Protein AF-A0A0C2NEL3-F1 (afdb_monomer)

Sequence (513 aa):
MISFILFFVCIPLFMGYNASKYDIEACYKIIQSGPVVLVGVRFPTFNSLYPTVIYMIIKRKYSSGSLGNFLVDTFHVELMFHSLKCNKTMEISHFGDGFSSEFTIYLGVDPSSQYFTKYNFRININTENQLHVIDDHFRLAHLFVNFRSGSSEVKTKISQTACFFTYLSRVYLIRYEALKILNTALSTTVDVKFVVISQNNRDYGDELLSLSLKGWRLNCPSTIPPSMMIEDVVYDPSWNEIQIKISIQDLDENIKETSILRIKNGLTTYNPENEVVFPGLTFKKIRPTDYLWYTNEIKAHEINILPLVQLRITKYECEIDGQEMILTEYSFQSNIIERCMMAMKNYGNYSIIQIWENIEHSYASLCMRRHDNKYSQFWHERDVVYDPSWKEIKIEISIQDLGEITTETSGIRSENGIKTIKPESEIVFTNMNFKKFGRIHYIFNTHELKVDAVNILALLEFRMTKYECEINDSEMILREYSFKSNVIERCMMGKTFISYNTLIYRRTVYYMG

Nearest PDB structures (foldseek):
  1e4g-assembly1_T  TM=1.628E-01  e=4.065E+00  Thermotoga maritima

Radius of gyration: 32.76 Å; Cα contacts (8 Å, |Δi|>4): 1034; chains: 1; bounding box: 64×101×87 Å

Secondary structure (DSSP, 8-state):
------------S-S-----TTS--EEEEE-BSSS--EEEEE-TTTTT---SEEEEEEEEEEEETTTTEEEEEEEEEEEEEEES--S--EEEE--SSSSEEEEEEEEESSTTSPEEEEEEEEEETT--S-EEEE--TTSS-EEEEEEESSPPP----B-------EETTEE-B---EESS--SSPPPSEEEEEEEEEE--TTS---EEEEEEEEEE-----TT--GGGB--EEEE-TT--EEEEEEEEEETTT--EEEEEEEEETTEEEE-TT-SEE-TT-EEEE--HHHHTTTSSS--GGG--EEEES--EEEEEEEEETTEEEEEEEEEETTEEEEEEEEEEEEESGGG-EEEEEE--GGGHHHHHHHHHTTS-GGGS--EEEE-TT-SEEEEEEEEE-SSS--EEEEEEEEETTEEEE-TT-SS--TT--EEE---------TT------TTEEEE---EEEEEEE--TT--EEEEEEEETTEEEEEEEE-S------------------

Mean predicted aligned error: 15.19 Å

Organism: Thelohanellus kitauei (NCBI:txid669202)

Solvent-accessible surface area (backbone atoms only — not comparable to full-atom values): 30446 Å² total; per-residue (Å²): 136,83,81,82,76,80,74,77,71,82,68,77,86,80,76,86,73,80,50,51,62,80,68,35,50,36,22,21,32,50,43,46,69,74,81,92,45,33,42,24,29,29,47,86,84,44,86,86,69,71,63,68,18,35,22,35,40,43,34,42,38,32,37,56,60,93,81,68,44,71,47,74,51,76,46,70,41,23,28,34,55,70,39,58,58,50,94,62,44,37,73,52,56,50,77,75,82,36,68,47,39,39,38,39,40,30,40,22,25,44,96,84,48,76,60,55,35,39,36,46,37,36,41,24,58,82,32,64,78,44,56,39,69,43,52,14,68,48,72,55,40,35,40,36,38,32,34,33,50,84,61,80,90,85,86,73,61,54,53,83,89,40,23,48,35,41,59,92,64,40,71,66,44,76,62,68,47,71,72,56,91,68,98,60,89,75,62,44,24,32,35,40,34,40,36,34,25,37,56,56,93,88,52,89,39,60,78,76,44,79,49,74,29,45,8,57,61,73,91,77,64,97,78,66,59,69,94,59,32,44,43,39,38,30,29,56,63,87,67,54,39,36,34,40,38,39,32,44,30,28,72,83,79,68,48,71,44,41,26,44,35,40,33,49,84,74,47,77,45,74,49,90,84,38,34,36,47,54,75,68,62,42,71,42,65,57,49,80,73,65,44,62,63,46,74,67,92,48,65,63,88,79,55,54,60,47,75,62,59,82,67,48,77,47,77,36,66,30,73,57,98,91,32,52,35,39,39,38,39,35,24,46,91,93,45,59,62,43,75,49,33,33,33,57,45,70,36,72,78,92,51,32,32,35,37,41,37,65,50,77,64,88,51,48,71,58,34,50,52,50,35,66,34,67,82,40,72,90,66,62,76,40,42,43,31,33,55,70,84,57,57,64,46,77,50,76,50,72,49,66,52,89,91,49,101,48,70,53,67,30,50,43,37,30,51,81,73,49,81,45,70,57,93,85,38,91,67,74,81,79,74,68,48,73,42,67,61,69,95,66,92,70,87,81,59,97,84,65,80,81,79,92,56,100,58,64,47,76,54,72,85,67,49,76,48,83,44,82,50,94,47,94,98,51,89,44,52,40,44,38,38,27,47,96,90,40,78,68,50,78,50,79,59,77,100,79,87,85,89,75,95,71,86,86,87,82,90,82,85,86,87,84,136

pLDDT: mean 73.33, std 22.82, range [21.28, 97.25]

Structure (mmCIF, N/CA/C/O backbone):
data_AF-A0A0C2NEL3-F1
#
_entry.id   AF-A0A0C2NEL3-F1
#
loop_
_atom_site.group_PDB
_atom_site.id
_atom_site.type_symbol
_atom_site.label_atom_id
_atom_site.label_alt_id
_atom_site.label_comp_id
_atom_site.label_asym_id
_atom_site.label_entity_id
_atom_site.label_seq_id
_atom_site.pdbx_PDB_ins_code
_atom_site.Cartn_x
_atom_site.Cartn_y
_atom_site.Cartn_z
_atom_site.occupancy
_atom_site.B_iso_or_equiv
_atom_site.auth_seq_id
_atom_site.auth_comp_id
_atom_site.auth_asym_id
_atom_site.auth_atom_id
_atom_site.pdbx_PDB_model_num
ATOM 1 N N 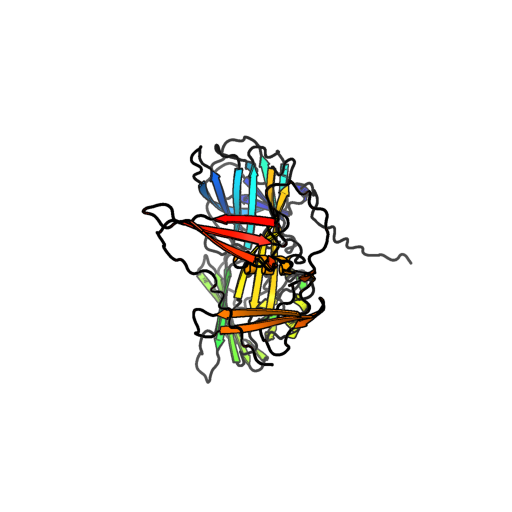. MET A 1 1 ? 30.709 -24.674 24.787 1.00 38.38 1 MET A N 1
ATOM 2 C CA . MET A 1 1 ? 29.376 -24.337 24.243 1.00 38.38 1 MET A CA 1
ATOM 3 C C . MET A 1 1 ? 29.384 -22.859 23.905 1.00 38.38 1 MET A C 1
ATOM 5 O O . MET A 1 1 ? 29.496 -22.057 24.820 1.00 38.38 1 MET A O 1
ATOM 9 N N . ILE A 1 2 ? 29.384 -22.503 22.620 1.00 34.62 2 ILE A N 1
ATOM 10 C CA . ILE A 1 2 ? 29.398 -21.099 22.184 1.00 34.62 2 ILE A CA 1
ATOM 11 C C . ILE A 1 2 ? 27.944 -20.661 22.023 1.00 34.62 2 ILE A C 1
ATOM 13 O O . ILE A 1 2 ? 27.217 -21.237 21.218 1.00 34.62 2 ILE A O 1
ATOM 17 N N . SER A 1 3 ? 27.522 -19.681 22.822 1.00 35.62 3 SER A N 1
ATOM 18 C CA . SER A 1 3 ? 26.187 -19.097 22.711 1.00 35.62 3 SER A CA 1
ATOM 19 C C . SER A 1 3 ? 26.127 -18.233 21.454 1.00 35.62 3 SER A C 1
ATOM 21 O O . SER A 1 3 ? 26.748 -17.170 21.399 1.00 35.62 3 SER A O 1
ATOM 23 N N . PHE A 1 4 ? 25.400 -18.695 20.436 1.00 37.75 4 PHE A N 1
ATOM 24 C CA . PHE A 1 4 ? 25.036 -17.874 19.285 1.00 37.75 4 PHE A CA 1
ATOM 25 C C . PHE A 1 4 ? 23.973 -16.866 19.732 1.00 37.75 4 PHE A C 1
ATOM 27 O O . PHE A 1 4 ? 22.771 -17.106 19.616 1.00 37.75 4 PHE A O 1
ATOM 34 N N . ILE A 1 5 ? 24.420 -15.729 20.270 1.00 38.28 5 ILE A N 1
ATOM 35 C CA . ILE A 1 5 ? 23.542 -14.580 20.468 1.00 38.28 5 ILE A CA 1
ATOM 36 C C . ILE A 1 5 ? 23.233 -14.028 19.077 1.00 38.28 5 ILE A C 1
ATOM 38 O O . ILE A 1 5 ? 24.029 -13.294 18.492 1.00 38.28 5 ILE A O 1
ATOM 42 N N . LEU A 1 6 ? 22.069 -14.410 18.550 1.00 37.88 6 LEU A N 1
ATOM 43 C CA . LEU A 1 6 ? 21.445 -13.779 17.393 1.00 37.88 6 LEU A CA 1
ATOM 44 C C . LEU A 1 6 ? 21.049 -12.346 17.766 1.00 37.88 6 LEU A C 1
ATOM 46 O O . LEU A 1 6 ? 19.883 -12.042 18.010 1.00 37.88 6 LEU A O 1
ATOM 50 N N . PHE A 1 7 ? 22.035 -11.449 17.775 1.00 32.84 7 PHE A N 1
ATOM 51 C CA . PHE A 1 7 ? 21.792 -10.031 17.571 1.00 32.84 7 PHE A CA 1
ATOM 52 C C . PHE A 1 7 ? 21.282 -9.850 16.136 1.00 32.84 7 PHE A C 1
ATOM 54 O O . PHE A 1 7 ? 22.026 -9.474 15.231 1.00 32.84 7 PHE A O 1
ATOM 61 N N . PHE A 1 8 ? 19.983 -10.088 15.939 1.00 32.34 8 PHE A N 1
ATOM 62 C CA . PHE A 1 8 ? 19.226 -9.334 14.949 1.00 32.34 8 PHE A CA 1
ATOM 63 C C . PHE A 1 8 ? 19.266 -7.880 15.404 1.00 32.34 8 PHE A C 1
ATOM 65 O O . PHE A 1 8 ? 18.414 -7.408 16.155 1.00 32.34 8 PHE A O 1
ATOM 72 N N . VAL A 1 9 ? 20.332 -7.188 15.006 1.00 33.25 9 VAL A N 1
ATOM 73 C CA . VAL A 1 9 ? 20.430 -5.751 15.186 1.00 33.25 9 VAL A CA 1
ATOM 74 C C . VAL A 1 9 ? 19.322 -5.164 14.324 1.00 33.25 9 VAL A C 1
ATOM 76 O O . VAL A 1 9 ? 19.427 -5.141 13.098 1.00 33.25 9 VAL A O 1
ATOM 79 N N . CYS A 1 10 ? 18.257 -4.691 14.970 1.00 33.56 10 CYS A N 1
ATOM 80 C CA . CYS A 1 10 ? 17.385 -3.673 14.405 1.00 33.56 10 CYS A CA 1
ATOM 81 C C . CYS A 1 10 ? 18.245 -2.422 14.204 1.00 33.56 10 CYS A C 1
ATOM 83 O O . CYS A 1 10 ? 18.242 -1.525 15.042 1.00 33.56 10 CYS A O 1
ATOM 85 N N . ILE A 1 11 ? 19.058 -2.411 13.142 1.00 39.28 11 ILE A N 1
ATOM 86 C CA . ILE A 1 11 ? 19.852 -1.250 12.756 1.00 39.28 11 ILE A CA 1
ATOM 87 C C . ILE A 1 11 ? 18.821 -0.155 12.481 1.00 39.28 11 ILE A C 1
ATOM 89 O O . ILE A 1 11 ? 18.000 -0.343 11.577 1.00 39.28 11 ILE A O 1
ATOM 93 N N . PRO A 1 12 ? 18.802 0.950 13.249 1.00 38.50 12 PRO A N 1
ATOM 94 C CA . PRO A 1 12 ? 17.906 2.048 12.943 1.00 38.50 12 PRO A CA 1
ATOM 95 C C . PRO A 1 12 ? 18.276 2.544 11.545 1.00 38.50 12 PRO A C 1
ATOM 97 O O . PRO A 1 12 ? 19.382 3.030 11.320 1.00 38.50 12 PRO A O 1
ATOM 100 N N . LEU A 1 13 ? 17.353 2.376 10.596 1.00 44.91 13 LEU A N 1
ATOM 101 C CA . LEU A 1 13 ? 17.560 2.593 9.156 1.00 44.91 13 LEU A CA 1
ATOM 102 C C . LEU A 1 13 ? 17.873 4.055 8.777 1.00 44.91 13 LEU A C 1
ATOM 104 O O . LEU A 1 13 ? 18.087 4.360 7.608 1.00 44.91 13 LEU A O 1
ATOM 108 N N . PHE A 1 14 ? 17.915 4.953 9.763 1.00 48.84 14 PHE A N 1
ATOM 109 C CA . PHE A 1 14 ? 17.833 6.396 9.598 1.00 48.84 14 PHE A CA 1
ATOM 110 C C . PHE A 1 14 ? 18.977 7.134 10.292 1.00 48.84 14 PHE A C 1
ATOM 112 O O . PHE A 1 14 ? 18.804 7.719 11.357 1.00 48.84 14 PHE A O 1
ATOM 119 N N . MET A 1 15 ? 20.136 7.146 9.631 1.00 36.25 15 MET A N 1
ATOM 120 C CA . MET A 1 15 ? 21.003 8.328 9.516 1.00 36.25 15 MET A CA 1
ATOM 121 C C . MET A 1 15 ? 22.071 8.070 8.441 1.00 36.25 15 MET A C 1
ATOM 123 O O . MET A 1 15 ? 23.013 7.317 8.662 1.00 36.25 15 MET A O 1
ATOM 127 N N . GLY A 1 16 ? 21.929 8.701 7.270 1.00 53.34 16 GLY A N 1
ATOM 128 C CA . GLY A 1 16 ? 22.983 8.725 6.245 1.00 53.34 16 GLY A CA 1
ATOM 129 C C . GLY A 1 16 ? 23.283 7.389 5.552 1.00 53.34 16 GLY A C 1
ATOM 130 O O . GLY A 1 16 ? 24.443 7.112 5.253 1.00 53.34 16 GLY A O 1
ATOM 131 N N . TYR A 1 17 ? 22.272 6.554 5.280 1.00 66.00 17 TYR A N 1
ATOM 132 C CA . TYR A 1 17 ? 22.473 5.369 4.441 1.00 66.00 17 TYR A CA 1
ATOM 133 C C . TYR A 1 17 ? 22.801 5.789 3.000 1.00 66.00 17 TYR A C 1
ATOM 135 O O . TYR A 1 17 ? 21.924 6.219 2.250 1.00 66.00 17 TYR A O 1
ATOM 143 N N . ASN A 1 18 ? 24.073 5.664 2.615 1.00 76.38 18 ASN A N 1
ATOM 144 C CA . ASN A 1 18 ? 24.519 5.873 1.239 1.00 76.38 18 ASN A CA 1
ATOM 145 C C . ASN A 1 18 ? 23.944 4.771 0.344 1.00 76.38 18 ASN A C 1
ATOM 147 O O . ASN A 1 18 ? 24.517 3.685 0.240 1.00 76.38 18 ASN A O 1
ATOM 151 N N . ALA A 1 19 ? 22.816 5.077 -0.295 1.00 85.12 19 ALA A N 1
ATOM 152 C CA . ALA A 1 19 ? 22.106 4.189 -1.200 1.00 85.12 19 ALA A CA 1
ATOM 153 C C . ALA A 1 19 ? 23.044 3.616 -2.270 1.00 85.12 19 ALA A C 1
ATOM 155 O O . ALA A 1 19 ? 23.697 4.355 -3.012 1.00 85.12 19 ALA A O 1
ATOM 156 N N . SER A 1 20 ? 23.076 2.294 -2.396 1.00 90.44 20 SER A N 1
ATOM 157 C CA . SER A 1 20 ? 23.843 1.605 -3.419 1.00 90.44 20 SER A CA 1
ATOM 158 C C . SER A 1 20 ? 22.929 1.017 -4.484 1.00 90.44 20 SER A C 1
ATOM 160 O O . SER A 1 20 ? 21.853 0.481 -4.223 1.00 90.44 20 SER A O 1
ATOM 162 N N . LYS A 1 21 ? 23.413 1.004 -5.728 1.00 89.81 21 LYS A N 1
ATOM 163 C CA . LYS A 1 21 ? 22.773 0.273 -6.836 1.00 89.81 21 LYS A CA 1
ATOM 164 C C . LYS A 1 21 ? 22.618 -1.232 -6.555 1.00 89.81 21 LYS A C 1
ATOM 166 O O . LYS A 1 21 ? 21.847 -1.900 -7.235 1.00 89.81 21 LYS A O 1
ATOM 171 N N . TYR A 1 22 ? 23.374 -1.778 -5.597 1.00 91.25 22 TYR A N 1
ATOM 172 C CA . TYR A 1 22 ? 23.277 -3.182 -5.195 1.00 91.25 22 TYR A CA 1
ATOM 173 C C . TYR A 1 22 ? 22.044 -3.473 -4.321 1.00 91.25 22 TYR A C 1
ATOM 175 O O . TYR A 1 22 ? 21.607 -4.627 -4.284 1.00 91.25 22 TYR A O 1
ATOM 183 N N . ASP A 1 23 ? 21.450 -2.444 -3.708 1.00 91.75 23 ASP A N 1
ATOM 184 C CA . ASP A 1 23 ? 20.305 -2.553 -2.791 1.00 91.75 23 ASP A CA 1
ATOM 185 C C . ASP A 1 23 ? 18.952 -2.552 -3.530 1.00 91.75 23 ASP A C 1
ATOM 187 O O . ASP A 1 23 ? 17.927 -2.909 -2.954 1.00 91.75 23 ASP A O 1
ATOM 191 N N . ILE A 1 24 ? 18.947 -2.192 -4.820 1.00 93.50 24 ILE A N 1
ATOM 192 C CA . ILE A 1 24 ? 17.800 -2.351 -5.727 1.00 93.50 24 ILE A CA 1
ATOM 193 C C . ILE A 1 24 ? 17.491 -3.848 -5.861 1.00 93.50 24 ILE A C 1
ATOM 195 O O . ILE A 1 24 ? 18.410 -4.615 -6.126 1.00 93.50 24 ILE A O 1
ATOM 199 N N . GLU A 1 25 ? 16.239 -4.290 -5.725 1.00 94.50 25 GLU A N 1
ATOM 200 C CA . GLU A 1 25 ? 15.855 -5.722 -5.796 1.00 94.50 25 GLU A CA 1
ATOM 201 C C . GLU A 1 25 ? 14.953 -6.082 -6.981 1.00 94.50 25 GLU A C 1
ATOM 203 O O . GLU A 1 25 ? 14.849 -7.249 -7.359 1.00 94.50 25 GLU A O 1
ATOM 208 N N . ALA A 1 26 ? 14.321 -5.082 -7.586 1.00 95.31 26 ALA A N 1
ATOM 209 C CA . ALA A 1 26 ? 13.579 -5.215 -8.822 1.00 95.31 26 ALA A CA 1
ATOM 210 C C . ALA A 1 26 ? 13.775 -3.965 -9.674 1.00 95.31 26 ALA A C 1
ATOM 212 O O . ALA A 1 26 ? 13.849 -2.843 -9.173 1.00 95.31 26 ALA A O 1
ATOM 213 N N . CYS A 1 27 ? 13.853 -4.166 -10.979 1.00 96.81 27 CYS A N 1
ATOM 214 C CA . CYS A 1 27 ? 14.024 -3.115 -11.958 1.00 96.81 27 CYS A CA 1
ATOM 215 C C . CYS A 1 27 ? 12.915 -3.226 -12.987 1.00 96.81 27 CYS A C 1
ATOM 217 O O . CYS A 1 27 ? 12.752 -4.270 -13.623 1.00 96.81 27 CYS A O 1
ATOM 219 N N . TYR A 1 28 ? 12.185 -2.132 -13.158 1.00 96.88 28 TYR A N 1
ATOM 220 C CA . TYR A 1 28 ? 11.077 -2.036 -14.092 1.00 96.88 28 TYR A CA 1
ATOM 221 C C . TYR A 1 28 ? 11.458 -1.157 -15.266 1.00 96.88 28 TYR A C 1
ATOM 223 O O . TYR A 1 28 ? 11.964 -0.055 -15.084 1.00 96.88 28 TYR A O 1
ATOM 231 N N . LYS A 1 29 ? 11.203 -1.623 -16.478 1.00 95.94 29 LYS A N 1
ATOM 232 C CA . LYS A 1 29 ? 11.343 -0.840 -17.696 1.00 95.94 29 LYS A CA 1
ATOM 233 C C . LYS A 1 29 ? 10.087 -0.003 -17.910 1.00 95.94 29 LYS A C 1
ATOM 235 O O . LYS A 1 29 ? 8.987 -0.542 -17.934 1.00 95.94 29 LYS A O 1
ATOM 240 N N . ILE A 1 30 ? 10.260 1.292 -18.157 1.00 92.94 30 ILE A N 1
ATOM 241 C CA . ILE A 1 30 ? 9.151 2.152 -18.584 1.00 92.94 30 ILE A CA 1
ATOM 242 C C . ILE A 1 30 ? 8.718 1.763 -20.012 1.00 92.94 30 ILE A C 1
ATOM 244 O O . ILE A 1 30 ? 9.557 1.740 -20.922 1.00 92.94 30 ILE A O 1
ATOM 248 N N . ILE A 1 31 ? 7.433 1.460 -20.229 1.00 89.88 31 ILE A N 1
ATOM 249 C CA . ILE A 1 31 ? 6.888 1.001 -21.524 1.00 89.88 31 ILE A CA 1
ATOM 250 C C . ILE A 1 31 ? 6.590 2.183 -22.455 1.00 89.88 31 ILE A C 1
ATOM 252 O O . ILE A 1 31 ? 5.463 2.638 -22.649 1.00 89.88 31 ILE A O 1
ATOM 256 N N . GLN A 1 32 ? 7.665 2.726 -23.026 1.00 85.12 32 GLN A N 1
ATOM 257 C CA . GLN A 1 32 ? 7.645 3.958 -23.813 1.00 85.12 32 GLN A CA 1
ATOM 258 C C . GLN A 1 32 ? 8.523 3.880 -25.065 1.00 85.12 32 GLN A C 1
ATOM 260 O O . GLN A 1 32 ? 9.536 3.177 -25.095 1.00 85.12 32 GLN A O 1
ATOM 265 N N . SER A 1 33 ? 8.173 4.656 -26.091 1.00 79.44 33 SER A N 1
ATOM 266 C CA . SER A 1 33 ? 9.047 4.869 -27.249 1.00 79.44 33 SER A CA 1
ATOM 267 C C . SER A 1 33 ? 10.232 5.759 -26.862 1.00 79.44 33 SER A C 1
ATOM 269 O O . SER A 1 33 ? 10.029 6.852 -26.336 1.00 79.44 33 SER A O 1
ATOM 271 N N . GLY A 1 34 ? 11.460 5.320 -27.151 1.00 86.88 34 GLY A N 1
ATOM 272 C CA . GLY A 1 34 ? 12.684 6.077 -26.870 1.00 86.88 34 GLY A CA 1
ATOM 273 C C . GLY A 1 34 ? 13.760 5.229 -26.179 1.00 86.88 34 GLY A C 1
ATOM 274 O O . GLY A 1 34 ? 13.761 4.005 -26.331 1.00 86.88 34 GLY A O 1
ATOM 275 N N . PRO A 1 35 ? 14.701 5.851 -25.442 1.00 87.94 35 PRO A N 1
ATOM 276 C CA . PRO A 1 35 ? 15.706 5.117 -24.681 1.00 87.94 35 PRO A CA 1
ATOM 277 C C . PRO A 1 35 ? 15.065 4.312 -23.542 1.00 87.94 35 PRO A C 1
ATOM 279 O O . PRO A 1 35 ? 14.082 4.733 -22.928 1.00 87.94 35 PRO A O 1
ATOM 282 N N . VAL A 1 36 ? 15.660 3.159 -23.231 1.00 90.56 36 VAL A N 1
ATOM 283 C CA . VAL A 1 36 ? 15.241 2.317 -22.103 1.00 90.56 36 VAL A CA 1
ATOM 284 C C . VAL A 1 36 ? 15.543 3.045 -20.794 1.00 90.56 36 VAL A C 1
ATOM 286 O O . VAL A 1 36 ? 16.705 3.213 -20.425 1.00 90.56 36 VAL A O 1
ATOM 289 N N . VAL A 1 37 ? 14.488 3.448 -20.088 1.00 92.31 37 VAL A N 1
ATOM 290 C CA . VAL A 1 37 ? 14.561 3.949 -18.712 1.00 92.31 37 VAL A CA 1
ATOM 291 C C . VAL A 1 37 ? 14.152 2.814 -17.779 1.00 92.31 37 VAL A C 1
ATOM 293 O O . VAL A 1 37 ? 13.151 2.140 -18.029 1.00 92.31 37 VAL A O 1
ATOM 296 N N . LEU A 1 38 ? 14.944 2.596 -16.730 1.00 95.94 38 LEU A N 1
ATOM 297 C CA . LEU A 1 38 ? 14.669 1.619 -15.679 1.00 95.94 38 LEU A CA 1
ATOM 298 C C . LEU A 1 38 ? 14.298 2.347 -14.386 1.00 95.94 38 LEU A C 1
ATOM 300 O O . LEU A 1 38 ? 14.897 3.371 -14.081 1.00 95.94 38 LEU A O 1
ATOM 304 N N . VAL A 1 39 ? 13.363 1.801 -13.618 1.00 96.62 39 VAL A N 1
ATOM 305 C CA . VAL A 1 39 ? 12.981 2.241 -12.273 1.00 96.62 39 VAL A CA 1
ATOM 306 C C . VAL A 1 39 ? 13.387 1.141 -11.300 1.00 96.62 39 VAL A C 1
ATOM 308 O O . VAL A 1 39 ? 12.861 0.030 -11.361 1.00 96.62 39 VAL A O 1
ATOM 311 N N . GLY A 1 40 ? 14.359 1.432 -10.441 1.00 96.62 40 GLY A N 1
ATOM 312 C CA . GLY A 1 40 ? 14.799 0.553 -9.367 1.00 96.62 40 GLY A CA 1
ATOM 313 C C . GLY A 1 40 ? 13.868 0.659 -8.165 1.00 96.62 40 GLY A C 1
ATOM 314 O O . GLY A 1 40 ? 13.591 1.756 -7.680 1.00 96.62 40 GLY A O 1
ATOM 315 N N . VAL A 1 41 ? 13.403 -0.485 -7.678 1.00 95.19 41 VAL A N 1
ATOM 316 C CA . VAL A 1 41 ? 12.513 -0.611 -6.523 1.00 95.19 41 VAL A CA 1
ATOM 317 C C . VAL A 1 41 ? 13.046 -1.718 -5.608 1.00 95.19 41 VAL A C 1
ATOM 319 O O . VAL A 1 41 ? 13.636 -2.697 -6.074 1.00 95.19 41 VAL A O 1
ATOM 322 N N . ARG A 1 42 ? 12.839 -1.581 -4.298 1.00 93.69 42 ARG A N 1
ATOM 323 C CA . ARG A 1 42 ? 12.972 -2.677 -3.327 1.00 93.69 42 ARG A CA 1
ATOM 324 C C . ARG A 1 42 ? 11.631 -2.928 -2.657 1.00 93.69 42 ARG A C 1
ATOM 326 O O . ARG A 1 42 ? 10.944 -1.974 -2.311 1.00 93.69 42 ARG A O 1
ATOM 333 N N . PHE A 1 43 ? 11.296 -4.194 -2.436 1.00 89.75 43 PHE A N 1
ATOM 334 C CA . PHE A 1 43 ? 10.027 -4.636 -1.859 1.00 89.75 43 PHE A CA 1
ATOM 335 C C . PHE A 1 43 ? 10.295 -5.473 -0.593 1.00 89.75 43 PHE A C 1
ATOM 337 O O . PHE A 1 43 ? 10.259 -6.702 -0.672 1.00 89.75 43 PHE A O 1
ATOM 344 N N . PRO A 1 44 ? 10.572 -4.843 0.571 1.00 83.56 44 PRO A N 1
ATOM 345 C CA . PRO A 1 44 ? 11.116 -5.530 1.751 1.00 83.56 44 PRO A CA 1
ATOM 346 C C . PRO A 1 44 ? 10.273 -6.712 2.242 1.00 83.56 44 PRO A C 1
ATOM 348 O O . PRO A 1 44 ? 10.804 -7.672 2.789 1.00 83.56 44 PRO A O 1
ATOM 351 N N . THR A 1 45 ? 8.957 -6.640 2.044 1.00 74.25 45 THR A N 1
ATOM 352 C CA . THR A 1 45 ? 7.996 -7.649 2.504 1.00 74.25 45 THR A CA 1
ATOM 353 C C . THR A 1 45 ? 7.845 -8.827 1.534 1.00 74.25 45 THR A C 1
ATOM 355 O O . THR A 1 45 ? 7.339 -9.869 1.933 1.00 74.25 45 THR A O 1
ATOM 358 N N . PHE A 1 46 ? 8.259 -8.703 0.266 1.00 69.75 46 PHE A N 1
ATOM 359 C CA . PHE A 1 46 ? 7.808 -9.617 -0.799 1.00 69.75 46 PHE A CA 1
ATOM 360 C C . PHE A 1 46 ? 8.818 -10.679 -1.241 1.00 69.75 46 PHE A C 1
ATOM 362 O O . PHE A 1 46 ? 8.430 -11.575 -1.987 1.00 69.75 46 PHE A O 1
ATOM 369 N N . ASN A 1 47 ? 10.076 -10.625 -0.779 1.00 68.06 47 ASN A N 1
ATOM 370 C CA . ASN A 1 47 ? 11.095 -11.684 -0.909 1.00 68.06 47 ASN A CA 1
ATOM 371 C C . ASN A 1 47 ? 11.026 -12.509 -2.218 1.00 68.06 47 ASN A C 1
ATOM 373 O O . ASN A 1 47 ? 10.953 -13.738 -2.190 1.00 68.06 47 ASN A O 1
ATOM 377 N N . SER A 1 48 ? 11.125 -11.836 -3.369 1.00 73.94 48 SER A N 1
ATOM 378 C CA . SER A 1 48 ? 11.071 -12.393 -4.742 1.00 73.94 48 SER A CA 1
ATOM 379 C C . SER A 1 48 ? 9.705 -12.469 -5.444 1.00 73.94 48 SER A C 1
ATOM 381 O O . SER A 1 48 ? 9.668 -12.828 -6.620 1.00 73.94 48 SER A O 1
ATOM 383 N N . LEU A 1 49 ? 8.596 -12.096 -4.799 1.00 81.69 49 LEU A N 1
ATOM 384 C CA . LEU A 1 49 ? 7.299 -11.921 -5.466 1.00 81.69 49 LEU A CA 1
ATOM 385 C C . LEU A 1 49 ? 7.209 -10.516 -6.070 1.00 81.69 49 LEU A C 1
ATOM 387 O O . LEU A 1 49 ? 6.778 -9.571 -5.410 1.00 81.69 49 LEU A O 1
ATOM 391 N N . TYR A 1 50 ? 7.642 -10.378 -7.324 1.00 88.44 50 TYR A N 1
ATOM 392 C CA . TYR A 1 50 ? 7.644 -9.089 -8.010 1.00 88.44 50 TYR A CA 1
ATOM 393 C C . TYR A 1 50 ? 6.442 -8.909 -8.941 1.00 88.44 50 TYR A C 1
ATOM 395 O O . TYR A 1 50 ? 6.102 -9.838 -9.680 1.00 88.44 50 TYR A O 1
ATOM 403 N N . PRO A 1 51 ? 5.841 -7.707 -8.942 1.00 89.19 51 PRO A N 1
ATOM 404 C CA . PRO A 1 51 ? 4.928 -7.254 -9.979 1.00 89.19 51 PRO A CA 1
ATOM 405 C C . PRO A 1 51 ? 5.383 -7.607 -11.397 1.00 89.19 51 PRO A C 1
ATOM 407 O O . PRO A 1 51 ? 6.547 -7.402 -11.714 1.00 89.19 51 PRO A O 1
ATOM 410 N N . THR A 1 52 ? 4.499 -8.093 -12.275 1.00 89.75 52 THR A N 1
ATOM 411 C CA . THR A 1 52 ? 4.838 -8.243 -13.707 1.00 89.75 52 THR A CA 1
ATOM 412 C C . THR A 1 52 ? 4.861 -6.894 -14.421 1.00 89.75 52 THR A C 1
ATOM 414 O O . THR A 1 52 ? 5.696 -6.673 -15.296 1.00 89.75 52 THR A O 1
ATOM 417 N N . VAL A 1 53 ? 3.986 -5.982 -14.002 1.00 90.06 53 VAL A N 1
ATOM 418 C CA . VAL A 1 53 ? 3.930 -4.569 -14.397 1.00 90.06 53 VAL A CA 1
ATOM 419 C C . VAL A 1 53 ? 3.615 -3.725 -13.155 1.00 90.06 53 VAL A C 1
ATOM 421 O O . VAL A 1 53 ? 3.282 -4.278 -12.129 1.00 90.06 53 VAL A O 1
ATOM 424 N N . ILE A 1 54 ? 3.761 -2.407 -13.169 1.00 92.69 54 ILE A N 1
ATOM 425 C CA . ILE A 1 54 ? 3.223 -1.474 -12.172 1.00 92.69 54 ILE A CA 1
ATOM 426 C C . ILE A 1 54 ? 2.753 -0.233 -12.936 1.00 92.69 54 ILE A C 1
ATOM 428 O O . ILE A 1 54 ? 3.368 0.146 -13.932 1.00 92.69 54 ILE A O 1
ATOM 432 N N . TYR A 1 55 ? 1.728 0.469 -12.465 1.00 92.44 55 TYR A N 1
ATOM 433 C CA . TYR A 1 55 ? 1.409 1.796 -12.990 1.00 92.44 55 TYR A CA 1
ATOM 434 C C . TYR A 1 55 ? 1.978 2.851 -12.059 1.00 92.44 55 TYR A C 1
ATOM 436 O O . TYR A 1 55 ? 1.717 2.837 -10.860 1.00 92.44 55 TYR A O 1
ATOM 444 N N . MET A 1 56 ? 2.756 3.781 -12.598 1.00 94.50 56 MET A N 1
ATOM 445 C CA . MET A 1 56 ? 3.337 4.872 -11.831 1.00 94.50 56 MET A CA 1
ATOM 446 C C . MET A 1 56 ? 2.779 6.216 -12.300 1.00 94.50 56 MET A C 1
ATOM 448 O O . MET A 1 56 ? 2.782 6.536 -13.487 1.00 94.50 56 MET A O 1
ATOM 452 N N . ILE A 1 57 ? 2.309 7.024 -11.351 1.00 93.81 57 ILE A N 1
ATOM 453 C CA . ILE A 1 57 ? 1.835 8.387 -11.603 1.00 93.81 57 ILE A CA 1
ATOM 454 C C . ILE A 1 57 ? 2.802 9.353 -10.926 1.00 93.81 57 ILE A C 1
ATOM 456 O O . ILE A 1 57 ? 2.885 9.387 -9.700 1.00 93.81 57 ILE A O 1
ATOM 460 N N . ILE A 1 58 ? 3.513 10.156 -11.715 1.00 93.25 58 ILE A N 1
ATOM 461 C CA . ILE A 1 58 ? 4.401 11.212 -11.219 1.00 93.25 58 ILE A CA 1
ATOM 462 C C . ILE A 1 58 ? 3.659 12.541 -11.330 1.00 93.25 58 ILE A C 1
ATOM 464 O O . ILE A 1 58 ? 3.351 12.984 -12.434 1.00 93.25 58 ILE A O 1
ATOM 468 N N . LYS A 1 59 ? 3.404 13.207 -10.204 1.00 94.31 59 LYS A N 1
ATOM 469 C CA . LYS A 1 59 ? 2.958 14.604 -10.162 1.00 94.31 59 LYS A CA 1
ATOM 470 C C . LYS A 1 59 ? 4.136 15.495 -9.790 1.00 94.31 59 LYS A C 1
ATOM 472 O O . LYS A 1 59 ? 4.806 15.223 -8.797 1.00 94.31 59 LYS A O 1
ATOM 477 N N . ARG A 1 60 ? 4.374 16.557 -10.561 1.00 93.25 60 ARG A N 1
ATOM 478 C CA . ARG A 1 60 ? 5.407 17.569 -10.293 1.00 93.25 60 ARG A CA 1
ATOM 479 C C . ARG A 1 60 ? 4.738 18.921 -10.111 1.00 93.25 60 ARG A C 1
ATOM 481 O O . ARG A 1 60 ? 4.149 19.426 -11.060 1.00 93.25 60 ARG A O 1
ATOM 488 N N . LYS A 1 61 ? 4.860 19.517 -8.928 1.00 93.94 61 LYS A N 1
ATOM 489 C CA . LYS A 1 61 ? 4.412 20.878 -8.623 1.00 93.94 61 LYS A CA 1
ATOM 490 C C . LYS A 1 61 ? 5.621 21.804 -8.504 1.00 93.94 61 LYS A C 1
ATOM 492 O O . LYS A 1 61 ? 6.543 21.515 -7.749 1.00 93.94 61 LYS A O 1
ATOM 497 N N . TYR A 1 62 ? 5.623 22.911 -9.236 1.00 92.06 62 TYR A N 1
ATOM 498 C CA . TYR A 1 62 ? 6.765 23.828 -9.310 1.00 92.06 62 TYR A CA 1
ATOM 499 C C . TYR A 1 62 ? 6.302 25.271 -9.539 1.00 92.06 62 TYR A C 1
ATOM 501 O O . TYR A 1 62 ? 5.212 25.501 -10.063 1.00 92.06 62 TYR A O 1
ATOM 509 N N . SER A 1 63 ? 7.110 26.249 -9.123 1.00 90.06 63 SER A N 1
ATOM 510 C CA . SER A 1 63 ? 6.829 27.671 -9.372 1.00 90.06 63 SER A CA 1
ATOM 511 C C . SER A 1 63 ? 7.252 28.058 -10.788 1.00 90.06 63 SER A C 1
ATOM 513 O O . SER A 1 63 ? 8.375 27.764 -11.195 1.00 90.06 63 SER A O 1
ATOM 515 N N . SER A 1 64 ? 6.379 28.751 -11.519 1.00 86.69 64 SER A N 1
ATOM 516 C CA . SER A 1 64 ? 6.648 29.235 -12.876 1.00 86.69 64 SER A CA 1
ATOM 517 C C . SER A 1 64 ? 6.780 30.758 -12.900 1.00 86.69 64 SER A C 1
ATOM 519 O O . SER A 1 64 ? 5.782 31.481 -12.876 1.00 86.69 64 SER A O 1
ATOM 521 N N . GLY A 1 65 ? 8.019 31.244 -12.993 1.00 81.56 65 GLY A N 1
ATOM 522 C CA . GLY A 1 65 ? 8.342 32.670 -13.075 1.00 81.56 65 GLY A CA 1
ATOM 523 C C . GLY A 1 65 ? 8.151 33.451 -11.766 1.00 81.56 65 GLY A C 1
ATOM 524 O O . GLY A 1 65 ? 7.870 32.896 -10.704 1.00 81.56 65 GLY A O 1
ATOM 525 N N . SER A 1 66 ? 8.306 34.775 -11.853 1.00 76.12 66 SER A N 1
ATOM 526 C CA . SER A 1 66 ? 8.322 35.702 -10.707 1.00 76.12 66 SER A CA 1
ATOM 527 C C . SER A 1 66 ? 6.964 35.942 -10.035 1.00 76.12 66 SER A C 1
ATOM 529 O O . SER A 1 66 ? 6.918 36.515 -8.951 1.00 76.12 66 SER A O 1
ATOM 531 N N . LEU A 1 67 ? 5.860 35.513 -10.654 1.00 78.62 67 LEU A N 1
A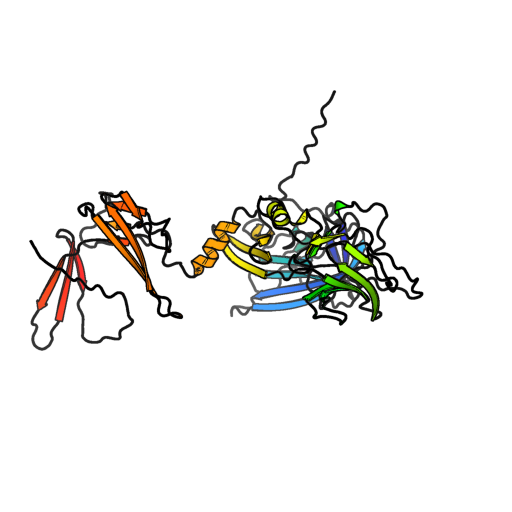TOM 532 C CA . LEU A 1 67 ? 4.492 35.748 -10.169 1.00 78.62 67 LEU A CA 1
ATOM 533 C C . LEU A 1 67 ? 4.013 34.725 -9.120 1.00 78.62 67 LEU A C 1
ATOM 535 O O . LEU A 1 67 ? 2.881 34.824 -8.660 1.00 78.62 67 LEU A O 1
ATOM 539 N N . GLY A 1 68 ? 4.837 33.738 -8.747 1.00 80.62 68 GLY A N 1
ATOM 540 C CA . GLY A 1 68 ? 4.507 32.759 -7.699 1.00 80.62 68 GLY A CA 1
ATOM 541 C C . GLY A 1 68 ? 3.406 31.753 -8.066 1.00 80.62 68 GLY A C 1
ATOM 542 O O . GLY A 1 68 ? 2.915 31.033 -7.198 1.00 80.62 68 GLY A O 1
ATOM 543 N N . ASN A 1 69 ? 3.013 31.681 -9.341 1.00 90.56 69 ASN A N 1
ATOM 544 C CA . ASN A 1 69 ? 2.039 30.704 -9.818 1.00 90.56 69 ASN A CA 1
ATOM 545 C C . ASN A 1 69 ? 2.645 29.293 -9.803 1.00 90.56 69 ASN A C 1
ATOM 547 O O . ASN A 1 69 ? 3.666 29.037 -10.446 1.00 90.56 69 ASN A O 1
ATOM 551 N N . PHE A 1 70 ? 1.977 28.365 -9.117 1.00 91.62 70 PHE A N 1
ATOM 552 C CA . PHE A 1 70 ? 2.339 26.951 -9.129 1.00 91.62 70 PHE A CA 1
ATOM 553 C C . PHE A 1 70 ? 1.709 26.239 -10.328 1.00 91.62 70 PHE A C 1
ATOM 555 O O . PHE A 1 70 ? 0.486 26.213 -10.466 1.00 91.62 70 PHE A O 1
ATOM 562 N N . LEU A 1 71 ? 2.542 25.614 -11.156 1.00 91.62 71 LEU A N 1
ATOM 563 C CA . LEU A 1 71 ? 2.111 24.664 -12.179 1.00 91.62 71 LEU A CA 1
ATOM 564 C C . LEU A 1 71 ? 2.177 23.239 -11.625 1.00 91.62 71 LEU A C 1
ATOM 566 O O . LEU A 1 71 ? 2.966 22.955 -10.721 1.00 91.62 71 LEU A O 1
ATOM 570 N N . VAL A 1 72 ? 1.337 22.350 -12.161 1.00 93.81 72 VAL A N 1
ATOM 571 C CA . VAL A 1 72 ? 1.308 20.925 -11.808 1.00 93.81 72 VAL A CA 1
ATOM 572 C C . VAL A 1 72 ? 1.299 20.086 -13.080 1.00 93.81 72 VAL A C 1
ATOM 574 O O . VAL A 1 72 ? 0.284 20.021 -13.770 1.00 93.81 72 VAL A O 1
ATOM 577 N N . ASP A 1 73 ? 2.401 19.394 -13.349 1.00 90.44 73 ASP A N 1
ATOM 578 C CA . ASP A 1 73 ? 2.444 18.349 -14.371 1.00 90.44 73 ASP A CA 1
ATOM 579 C C . ASP A 1 73 ? 2.015 17.011 -13.773 1.00 90.44 73 ASP A C 1
ATOM 581 O O . ASP A 1 73 ? 2.254 16.732 -12.595 1.00 90.44 73 ASP A O 1
ATOM 585 N N . THR A 1 74 ? 1.409 16.153 -14.591 1.00 91.31 74 THR A N 1
ATOM 586 C CA . THR A 1 74 ? 1.120 14.762 -14.229 1.00 91.31 74 THR A CA 1
ATOM 587 C C . THR A 1 74 ? 1.513 13.838 -15.376 1.00 91.31 74 THR A C 1
ATOM 589 O O . THR A 1 74 ? 1.010 13.965 -16.490 1.00 91.31 74 THR A O 1
ATOM 592 N N . PHE A 1 75 ? 2.397 12.889 -15.086 1.00 89.50 75 PHE A N 1
ATOM 593 C CA . PHE A 1 75 ? 2.856 11.857 -16.006 1.00 89.50 75 PHE A CA 1
ATOM 594 C C . PHE A 1 75 ? 2.272 10.519 -15.563 1.00 89.50 75 PHE A C 1
ATOM 596 O O . PHE A 1 75 ? 2.473 10.105 -14.421 1.00 89.50 75 PHE A O 1
ATOM 603 N N . HIS A 1 76 ? 1.560 9.848 -16.464 1.00 91.62 76 HIS A N 1
ATOM 604 C CA . HIS A 1 76 ? 1.089 8.480 -16.268 1.00 91.62 76 HIS A CA 1
ATOM 605 C C . HIS A 1 76 ? 2.022 7.553 -17.033 1.00 91.62 76 HIS A C 1
ATOM 607 O O . HIS A 1 76 ? 2.219 7.729 -18.237 1.00 91.62 76 HIS A O 1
ATOM 613 N N . VAL A 1 77 ? 2.625 6.607 -16.323 1.00 91.38 77 VAL A N 1
ATOM 614 C CA . VAL A 1 77 ? 3.624 5.699 -16.871 1.00 91.38 77 VAL A CA 1
ATOM 615 C C . VAL A 1 77 ? 3.281 4.267 -16.473 1.00 91.38 77 VAL A C 1
ATOM 617 O O . VAL A 1 77 ? 2.724 4.028 -15.404 1.00 91.38 77 VAL A O 1
ATOM 620 N N . GLU A 1 78 ? 3.622 3.312 -17.325 1.00 92.75 78 GLU A N 1
ATOM 621 C CA . GLU A 1 78 ? 3.505 1.886 -17.040 1.00 92.75 78 GLU A CA 1
ATOM 622 C C . GLU A 1 78 ? 4.907 1.259 -17.051 1.00 92.75 78 GLU A C 1
ATOM 624 O O . GLU A 1 78 ? 5.798 1.684 -17.798 1.00 92.75 78 GLU A O 1
ATOM 629 N N . LEU A 1 79 ? 5.125 0.351 -16.104 1.00 94.25 79 LEU A N 1
ATOM 630 C CA . LEU A 1 79 ? 6.417 -0.134 -15.648 1.00 94.25 79 LEU A CA 1
ATOM 631 C C . LEU A 1 79 ? 6.442 -1.659 -15.713 1.00 94.25 79 LEU A C 1
ATOM 633 O O . LEU A 1 79 ? 5.993 -2.302 -14.777 1.00 94.25 79 LEU A O 1
ATOM 637 N N . MET A 1 80 ? 7.029 -2.255 -16.743 1.00 94.31 80 MET A N 1
ATOM 638 C CA . MET A 1 80 ? 7.125 -3.713 -16.861 1.00 94.31 80 MET A CA 1
ATOM 639 C C . MET A 1 80 ? 8.358 -4.261 -16.151 1.00 94.31 80 MET A C 1
ATOM 641 O O . MET A 1 80 ? 9.460 -3.738 -16.324 1.00 94.31 80 MET A O 1
ATOM 645 N N . PHE A 1 81 ? 8.210 -5.340 -15.386 1.00 94.62 81 PHE A N 1
ATOM 646 C CA . PHE A 1 81 ? 9.340 -6.004 -14.746 1.00 94.62 81 PHE A CA 1
ATOM 647 C C . PHE A 1 81 ? 10.361 -6.468 -15.781 1.00 94.62 81 PHE A C 1
ATOM 649 O O . PHE A 1 81 ? 10.033 -7.120 -16.772 1.00 94.62 81 PHE A O 1
ATOM 656 N N . HIS A 1 82 ? 11.618 -6.115 -15.535 1.00 95.75 82 HIS A N 1
ATOM 657 C CA . HIS A 1 82 ? 12.723 -6.358 -16.450 1.00 95.75 82 HIS A CA 1
ATOM 658 C C . HIS A 1 82 ? 13.774 -7.285 -15.834 1.00 95.75 82 HIS A C 1
ATOM 660 O O . HIS A 1 82 ? 14.225 -8.228 -16.481 1.00 95.75 82 HIS A O 1
ATOM 666 N N . SER A 1 83 ? 14.205 -7.018 -14.596 1.00 95.50 83 SER A N 1
ATOM 667 C CA . SER A 1 83 ? 15.266 -7.795 -13.944 1.00 95.50 83 SER A CA 1
ATOM 668 C C . SER A 1 83 ? 15.316 -7.590 -12.428 1.00 95.50 83 SER A C 1
ATOM 670 O O . SER A 1 83 ? 14.897 -6.559 -11.916 1.00 95.50 83 SER A O 1
ATOM 672 N N . LEU A 1 84 ? 15.916 -8.544 -11.708 1.00 94.44 84 LEU A N 1
ATOM 673 C CA . LEU A 1 84 ? 16.154 -8.477 -10.251 1.00 94.44 84 LEU A CA 1
ATOM 674 C C . LEU A 1 84 ? 17.220 -7.448 -9.830 1.00 94.44 84 LEU A C 1
ATOM 676 O O . LEU A 1 84 ? 17.354 -7.105 -8.660 1.00 94.44 84 LEU A O 1
ATOM 680 N N . LYS A 1 85 ? 18.059 -7.005 -10.767 1.00 93.56 85 LYS A N 1
ATOM 681 C CA . LYS A 1 85 ? 19.129 -6.029 -10.535 1.00 93.56 85 LYS A CA 1
ATOM 682 C C . LYS A 1 85 ? 19.299 -5.161 -11.778 1.00 93.56 85 LYS A C 1
ATOM 684 O O . LYS A 1 85 ? 19.064 -5.614 -12.902 1.00 93.56 85 LYS A O 1
ATOM 689 N N . CYS A 1 86 ? 19.744 -3.928 -11.576 1.00 94.06 86 CYS A N 1
ATOM 690 C CA . CYS A 1 86 ? 20.128 -2.992 -12.625 1.00 94.06 86 CYS A CA 1
ATOM 691 C C . CYS A 1 86 ? 21.208 -2.046 -12.094 1.00 94.06 86 CYS A C 1
ATOM 693 O O . CYS A 1 86 ? 21.319 -1.794 -10.899 1.00 94.06 86 CYS A O 1
ATOM 695 N N . ASN A 1 87 ? 22.044 -1.535 -12.996 1.00 92.50 87 ASN A N 1
ATOM 696 C CA . ASN A 1 87 ? 23.143 -0.626 -12.662 1.00 92.50 87 ASN A CA 1
ATOM 697 C C . ASN A 1 87 ? 22.753 0.862 -12.736 1.00 92.50 87 ASN A C 1
ATOM 699 O O . ASN A 1 87 ? 23.594 1.715 -12.456 1.00 92.50 87 ASN A O 1
ATOM 703 N N . LYS A 1 88 ? 21.514 1.155 -13.147 1.00 93.00 88 LYS A N 1
ATOM 704 C CA . LYS A 1 88 ? 20.928 2.484 -13.331 1.00 93.00 88 LYS A CA 1
ATOM 705 C C . LYS A 1 88 ? 19.450 2.434 -12.951 1.00 93.00 88 LYS A C 1
ATOM 707 O O . LYS A 1 88 ? 18.796 1.423 -13.193 1.00 93.00 88 LYS A O 1
ATOM 712 N N . THR A 1 89 ? 18.952 3.540 -12.417 1.00 94.31 89 THR A N 1
ATOM 713 C CA . THR A 1 89 ? 17.537 3.785 -12.112 1.00 94.31 89 THR A CA 1
ATOM 714 C C . THR A 1 89 ? 17.089 5.089 -12.784 1.00 94.31 89 THR A C 1
ATOM 716 O O . THR A 1 89 ? 17.869 5.703 -13.520 1.00 94.31 89 THR A O 1
ATOM 719 N N . MET A 1 90 ? 15.849 5.509 -12.545 1.00 93.81 90 MET A N 1
ATOM 720 C CA . MET A 1 90 ? 15.283 6.734 -13.085 1.00 93.81 90 MET A CA 1
ATOM 721 C C . MET A 1 90 ? 16.041 7.950 -12.562 1.00 93.81 90 MET A C 1
ATOM 723 O O . MET A 1 90 ? 16.445 8.004 -11.397 1.00 93.81 90 MET A O 1
ATOM 727 N N . GLU A 1 91 ? 16.220 8.931 -13.439 1.00 92.75 91 GLU A N 1
ATOM 728 C CA . GLU A 1 91 ? 16.912 10.169 -13.110 1.00 92.75 91 GLU A CA 1
ATOM 729 C C . GLU A 1 91 ? 15.886 11.292 -12.970 1.00 92.75 91 GLU A C 1
ATOM 731 O O . GLU A 1 91 ? 15.046 11.476 -13.852 1.00 92.75 91 GLU A O 1
ATOM 736 N N . ILE A 1 92 ? 15.936 12.025 -11.858 1.00 90.06 92 ILE A N 1
ATOM 737 C CA . ILE A 1 92 ? 15.091 13.200 -11.624 1.00 90.06 92 ILE A CA 1
ATOM 738 C C . ILE A 1 92 ? 16.006 14.399 -11.405 1.00 90.06 92 ILE A C 1
ATOM 740 O O . ILE A 1 92 ? 16.866 14.388 -10.529 1.00 90.06 92 ILE A O 1
ATOM 744 N N . SER A 1 93 ? 15.810 15.453 -12.184 1.00 85.25 93 SER A N 1
ATOM 745 C CA . SER A 1 93 ? 16.492 16.730 -12.002 1.00 85.25 93 SER A CA 1
ATOM 746 C C . SER A 1 93 ? 15.502 17.847 -11.697 1.00 85.25 93 SER A C 1
ATOM 748 O O . SER A 1 93 ? 14.297 17.739 -11.943 1.00 85.25 93 SER A O 1
ATOM 750 N N . HIS A 1 94 ? 16.019 18.928 -11.116 1.00 80.00 94 HIS A N 1
ATOM 751 C CA . HIS A 1 94 ? 15.273 20.172 -11.009 1.00 80.00 94 HIS A CA 1
ATOM 752 C C . HIS A 1 94 ? 15.132 20.801 -12.405 1.00 80.00 94 HIS A C 1
ATOM 754 O O . HIS A 1 94 ? 16.123 20.936 -13.122 1.00 80.00 94 HIS A O 1
ATOM 760 N N . PHE A 1 95 ? 13.919 21.217 -12.773 1.00 75.19 95 PHE A N 1
ATOM 761 C CA . PHE A 1 95 ? 13.621 21.861 -14.055 1.00 75.19 95 PHE A CA 1
ATOM 762 C C . PHE A 1 95 ? 12.748 23.105 -13.845 1.00 75.19 95 PHE A C 1
ATOM 764 O O . PHE A 1 95 ? 11.868 23.104 -12.986 1.00 75.19 95 PHE A O 1
ATOM 771 N N . GLY A 1 96 ? 12.936 24.119 -14.693 1.00 72.88 96 GLY A N 1
ATOM 772 C CA . GLY A 1 96 ? 12.213 25.394 -14.632 1.00 72.88 96 GLY A CA 1
ATOM 773 C C . GLY A 1 96 ? 12.892 26.440 -13.742 1.00 72.88 96 GLY A C 1
ATOM 774 O O . GLY A 1 96 ? 13.853 26.143 -13.035 1.00 72.88 96 GLY A O 1
ATOM 775 N N . ASP A 1 97 ? 12.368 27.666 -13.784 1.00 76.19 97 ASP A N 1
ATOM 776 C CA . ASP A 1 97 ? 12.980 28.861 -13.172 1.00 76.19 97 ASP A CA 1
ATOM 777 C C . ASP A 1 97 ? 12.746 28.983 -11.650 1.00 76.19 97 ASP A C 1
ATOM 779 O O . ASP A 1 97 ? 13.126 29.977 -11.030 1.00 76.19 97 ASP A O 1
ATOM 783 N N . GLY A 1 98 ? 12.068 28.006 -11.039 1.00 81.25 98 GLY A N 1
ATOM 784 C CA . GLY A 1 98 ? 11.810 27.972 -9.601 1.00 81.25 98 GLY A CA 1
ATOM 785 C C . GLY A 1 98 ? 13.051 27.620 -8.770 1.00 81.25 98 GLY A C 1
ATOM 786 O O . GLY A 1 98 ? 14.038 27.093 -9.272 1.00 81.25 98 GLY A O 1
ATOM 787 N N . PHE A 1 99 ? 12.983 27.863 -7.459 1.00 85.94 99 PHE A N 1
ATOM 788 C CA . PHE A 1 99 ? 14.017 27.408 -6.515 1.00 85.94 99 PHE A CA 1
ATOM 789 C C . PHE A 1 99 ? 13.817 25.958 -6.051 1.00 85.94 99 PHE A C 1
ATOM 791 O O . PHE A 1 99 ? 14.755 25.331 -5.556 1.00 85.94 99 PHE A O 1
ATOM 798 N N . SER A 1 100 ? 12.597 25.431 -6.174 1.00 89.50 100 SER A N 1
ATOM 799 C CA . SER A 1 100 ? 12.264 24.065 -5.787 1.00 89.50 100 SER A CA 1
ATOM 800 C C . SER A 1 100 ? 11.127 23.475 -6.618 1.00 89.50 100 SER A C 1
ATOM 802 O O . SER A 1 100 ? 10.270 24.179 -7.161 1.00 89.50 100 SER A O 1
ATOM 804 N N . SER A 1 101 ? 11.126 22.145 -6.679 1.00 91.44 101 SER A N 1
ATOM 805 C CA . SER A 1 101 ? 10.070 21.323 -7.265 1.00 91.44 101 SER A CA 1
ATOM 806 C C . SER A 1 101 ? 9.627 20.269 -6.250 1.00 91.44 101 SER A C 1
ATOM 808 O O . SER A 1 101 ? 10.455 19.559 -5.678 1.00 91.44 101 SER A O 1
ATOM 810 N N . GLU A 1 102 ? 8.321 20.164 -6.031 1.00 94.38 102 GLU A N 1
ATOM 811 C CA . GLU A 1 102 ? 7.671 19.160 -5.189 1.00 94.38 102 GLU A CA 1
ATOM 812 C C . GLU A 1 102 ? 7.186 18.007 -6.074 1.00 94.38 102 GLU A C 1
ATOM 814 O O . GLU A 1 102 ? 6.439 18.209 -7.033 1.00 94.38 102 GLU A O 1
ATOM 819 N N . PHE A 1 103 ? 7.627 16.793 -5.767 1.00 94.06 103 PHE A N 1
ATOM 820 C CA . PHE A 1 103 ? 7.266 15.575 -6.474 1.00 94.06 103 PHE A CA 1
ATOM 821 C C . PHE A 1 103 ? 6.391 14.703 -5.585 1.00 94.06 103 PHE A C 1
ATOM 823 O O . PHE A 1 103 ? 6.741 14.403 -4.442 1.00 94.06 103 PHE A O 1
ATOM 830 N N . THR A 1 104 ? 5.285 14.234 -6.153 1.00 95.06 104 THR A N 1
ATOM 831 C CA . THR A 1 104 ? 4.516 13.123 -5.605 1.00 95.06 104 THR A CA 1
ATOM 832 C C . THR A 1 104 ? 4.521 11.983 -6.606 1.00 95.06 104 THR A C 1
ATOM 834 O O . THR A 1 104 ? 3.968 12.120 -7.696 1.00 95.06 104 THR A O 1
ATOM 837 N N . ILE A 1 105 ? 5.112 10.852 -6.236 1.00 94.69 105 ILE A N 1
ATOM 838 C CA . ILE A 1 105 ? 5.094 9.633 -7.046 1.00 94.69 105 ILE A CA 1
ATOM 839 C C . ILE A 1 105 ? 4.144 8.641 -6.388 1.00 94.69 105 ILE A C 1
ATOM 841 O O . ILE A 1 105 ? 4.217 8.405 -5.185 1.00 94.69 105 ILE A O 1
ATOM 845 N N . TYR A 1 106 ? 3.252 8.065 -7.179 1.00 94.25 106 TYR A N 1
ATOM 846 C CA . TYR A 1 106 ? 2.350 6.998 -6.771 1.00 94.25 106 TYR A CA 1
ATOM 847 C C . TYR A 1 106 ? 2.710 5.733 -7.540 1.00 94.25 106 TYR A C 1
ATOM 849 O O . TYR A 1 106 ? 2.825 5.815 -8.764 1.00 94.25 106 TYR A O 1
ATOM 857 N N . LEU A 1 107 ? 2.831 4.585 -6.870 1.00 93.94 107 LEU A N 1
ATOM 858 C CA . LEU A 1 107 ? 2.735 3.284 -7.541 1.00 93.94 107 LEU A CA 1
ATOM 859 C C . LEU A 1 107 ? 1.347 2.714 -7.289 1.00 93.94 107 LEU A C 1
ATOM 861 O O . LEU A 1 107 ? 0.842 2.731 -6.167 1.00 93.94 107 LEU A O 1
ATOM 865 N N . GLY A 1 108 ? 0.722 2.251 -8.358 1.00 91.56 108 GLY A N 1
ATOM 866 C CA . GLY A 1 108 ? -0.652 1.809 -8.403 1.00 91.56 108 GLY A CA 1
ATOM 867 C C . GLY A 1 108 ? -0.798 0.538 -9.215 1.00 91.56 108 GLY A C 1
ATOM 868 O O . GLY A 1 108 ? 0.098 0.096 -9.939 1.00 91.56 108 GLY A O 1
ATOM 869 N N . VAL A 1 109 ? -1.968 -0.043 -9.028 1.00 88.44 109 VAL A N 1
ATOM 870 C CA . VAL A 1 109 ? -2.376 -1.328 -9.567 1.00 88.44 109 VAL A CA 1
ATOM 871 C C . VAL A 1 109 ? -2.716 -1.180 -11.035 1.00 88.44 109 VAL A C 1
ATOM 873 O O . VAL A 1 109 ? -2.102 -1.832 -11.853 1.00 88.44 109 VAL A O 1
ATOM 876 N N . ASP A 1 110 ? -3.625 -0.258 -11.336 1.00 85.06 110 ASP A N 1
ATOM 877 C CA . ASP A 1 110 ? -4.039 0.191 -12.664 1.00 85.06 110 ASP A CA 1
ATOM 878 C C . ASP A 1 110 ? -4.208 1.733 -12.652 1.00 85.06 110 ASP A C 1
ATOM 880 O O . ASP A 1 110 ? -4.224 2.331 -11.567 1.00 85.06 110 ASP A O 1
ATOM 884 N N . PRO A 1 111 ? -4.378 2.423 -13.798 1.00 82.06 111 PRO A N 1
ATOM 885 C CA . PRO A 1 111 ? -4.444 3.891 -13.856 1.00 82.06 111 PRO A CA 1
ATOM 886 C C . PRO A 1 111 ? -5.586 4.536 -13.052 1.00 82.06 111 PRO A C 1
ATOM 888 O O . PRO A 1 111 ? -5.506 5.722 -12.735 1.00 82.06 111 PRO A O 1
ATOM 891 N N . SER A 1 112 ? -6.649 3.780 -12.763 1.00 81.50 112 SER A N 1
ATOM 892 C CA . SER A 1 112 ? -7.830 4.189 -11.989 1.00 81.50 112 SER A CA 1
ATOM 893 C C . SER A 1 112 ? -7.811 3.705 -10.533 1.00 81.50 112 SER A C 1
ATOM 895 O O . SER A 1 112 ? -8.673 4.091 -9.743 1.00 81.50 112 SER A O 1
ATOM 897 N N . SER A 1 113 ? -6.874 2.823 -10.175 1.00 78.06 113 SER A N 1
ATOM 898 C CA . SER A 1 113 ? -6.765 2.268 -8.824 1.00 78.06 113 SER A CA 1
ATOM 899 C C . SER A 1 113 ? -6.354 3.307 -7.782 1.00 78.06 113 SER A C 1
ATOM 901 O O . SER A 1 113 ? -5.727 4.326 -8.084 1.00 78.06 113 SER A O 1
ATOM 903 N N . GLN A 1 114 ? -6.652 3.006 -6.517 1.00 76.94 114 GLN A N 1
ATOM 904 C CA . GLN A 1 114 ? -5.906 3.616 -5.425 1.00 76.94 114 GLN A CA 1
ATOM 905 C C . GLN A 1 114 ? -4.461 3.106 -5.463 1.00 76.94 114 GLN A C 1
ATOM 907 O O . GLN A 1 114 ? -4.193 1.946 -5.771 1.00 76.94 114 GLN A O 1
ATOM 912 N N . TYR A 1 115 ? -3.532 4.003 -5.165 1.00 86.38 115 TYR A N 1
ATOM 913 C CA . TYR A 1 115 ? -2.111 3.702 -5.106 1.00 86.38 115 TYR A CA 1
ATOM 914 C C . TYR A 1 115 ? -1.766 2.902 -3.846 1.00 86.38 115 TYR A C 1
ATOM 916 O O . TYR A 1 115 ? -2.380 3.079 -2.794 1.00 86.38 115 TYR A O 1
ATOM 924 N N . PHE A 1 116 ? -0.734 2.072 -3.947 1.00 86.88 116 PHE A N 1
ATOM 925 C CA . PHE A 1 116 ? -0.218 1.257 -2.848 1.00 86.88 116 PHE A CA 1
ATOM 926 C C . PHE A 1 116 ? 1.121 1.723 -2.320 1.00 86.88 116 PHE A C 1
ATOM 928 O O . PHE A 1 116 ? 1.495 1.322 -1.231 1.00 86.88 116 PHE A O 1
ATOM 935 N N . THR A 1 117 ? 1.824 2.588 -3.044 1.00 90.69 117 THR A N 1
ATOM 936 C CA . THR A 1 117 ? 2.877 3.411 -2.455 1.00 90.69 117 THR A CA 1
ATOM 937 C C . THR A 1 117 ? 2.642 4.862 -2.828 1.00 90.69 117 THR A C 1
ATOM 939 O O . THR A 1 117 ? 2.077 5.190 -3.879 1.00 90.69 117 THR A O 1
ATOM 942 N N . LYS A 1 118 ? 3.084 5.748 -1.943 1.00 92.12 118 LYS A N 1
ATOM 943 C CA . LYS A 1 118 ? 3.166 7.178 -2.198 1.00 92.12 118 LYS A CA 1
ATOM 944 C C . LYS A 1 118 ? 4.505 7.677 -1.700 1.00 92.12 118 LYS A C 1
ATOM 946 O O . LYS A 1 118 ? 4.820 7.490 -0.532 1.00 92.12 118 LYS A O 1
ATOM 951 N N . TYR A 1 119 ? 5.233 8.366 -2.559 1.00 93.25 119 TYR A N 1
ATOM 952 C CA . TYR A 1 119 ? 6.448 9.092 -2.224 1.00 93.25 119 TYR A CA 1
ATOM 953 C C . TYR A 1 119 ? 6.142 10.575 -2.355 1.00 93.25 119 TYR A C 1
ATOM 955 O O . TYR A 1 119 ? 5.604 10.994 -3.380 1.00 93.25 119 TYR A O 1
ATOM 963 N N . ASN A 1 120 ? 6.492 11.372 -1.352 1.00 93.06 120 ASN A N 1
ATOM 964 C CA . ASN A 1 120 ? 6.492 12.826 -1.456 1.00 93.06 120 ASN A CA 1
ATOM 965 C C . ASN A 1 120 ? 7.886 13.333 -1.117 1.00 93.06 120 ASN A C 1
ATOM 967 O O . ASN A 1 120 ? 8.390 13.067 -0.025 1.00 93.06 120 ASN A O 1
ATOM 971 N N . PHE A 1 121 ? 8.478 14.105 -2.019 1.00 93.62 121 PHE A N 1
ATOM 972 C CA . PHE A 1 121 ? 9.760 14.745 -1.772 1.00 93.62 121 PHE A CA 1
ATOM 973 C C . PHE A 1 121 ? 9.865 16.084 -2.503 1.00 93.62 121 PHE A C 1
ATOM 975 O O . PHE A 1 121 ? 9.195 16.325 -3.506 1.00 93.62 121 PHE A O 1
ATOM 982 N N . ARG A 1 122 ? 10.710 16.973 -1.993 1.00 93.12 122 ARG A N 1
ATOM 983 C CA . ARG A 1 122 ? 11.047 18.260 -2.604 1.00 93.12 122 ARG A CA 1
ATOM 984 C C . ARG A 1 122 ? 12.522 18.255 -2.961 1.00 93.12 122 ARG A C 1
ATOM 986 O O . ARG A 1 122 ? 13.337 17.821 -2.152 1.00 93.12 122 ARG A O 1
ATOM 993 N N . ILE A 1 123 ? 12.850 18.758 -4.146 1.00 91.44 123 ILE A N 1
ATOM 994 C CA . ILE A 1 123 ? 14.231 18.979 -4.588 1.00 91.44 123 ILE A CA 1
ATOM 995 C C . ILE A 1 123 ? 14.455 20.468 -4.841 1.00 91.44 123 ILE A C 1
ATOM 997 O O . ILE A 1 123 ? 13.580 21.152 -5.379 1.00 91.44 123 ILE A O 1
ATOM 1001 N N . ASN A 1 124 ? 15.627 20.963 -4.462 1.00 89.75 124 ASN A N 1
ATOM 1002 C CA . ASN A 1 124 ? 16.083 22.326 -4.727 1.00 89.75 124 ASN A CA 1
ATOM 1003 C C . ASN A 1 124 ? 16.960 22.362 -6.001 1.00 89.75 124 ASN A C 1
ATOM 1005 O O . ASN A 1 124 ? 17.491 21.330 -6.425 1.00 89.75 124 ASN A O 1
ATOM 1009 N N . ILE A 1 125 ? 17.157 23.533 -6.613 1.00 86.25 125 ILE A N 1
ATOM 1010 C CA . ILE A 1 125 ? 18.024 23.698 -7.797 1.00 86.25 125 ILE A CA 1
ATOM 1011 C C . ILE A 1 125 ? 19.466 23.204 -7.564 1.00 86.25 125 ILE A C 1
ATOM 1013 O O . ILE A 1 125 ? 20.109 22.705 -8.486 1.00 86.25 125 ILE A O 1
ATOM 1017 N N . ASN A 1 126 ? 19.941 23.253 -6.316 1.00 86.50 126 ASN A N 1
ATOM 1018 C CA . ASN A 1 126 ? 21.292 22.842 -5.917 1.00 86.50 126 ASN A CA 1
ATOM 1019 C C . ASN A 1 126 ? 21.456 21.327 -5.651 1.00 86.50 126 ASN A C 1
ATOM 1021 O O . ASN A 1 126 ? 22.430 20.930 -5.018 1.00 86.50 126 ASN A O 1
ATOM 1025 N N . THR A 1 127 ? 20.518 20.474 -6.086 1.00 86.19 127 THR A N 1
ATOM 1026 C CA . THR A 1 127 ? 20.550 19.025 -5.792 1.00 86.19 127 THR A CA 1
ATOM 1027 C C . THR A 1 127 ? 21.797 18.328 -6.335 1.00 86.19 127 THR A C 1
ATOM 1029 O O . THR A 1 127 ? 22.030 18.290 -7.542 1.00 86.19 127 THR A O 1
ATOM 1032 N N . GLU A 1 128 ? 22.597 17.775 -5.416 1.00 87.31 128 GLU A N 1
ATOM 1033 C CA . GLU A 1 128 ? 23.815 17.021 -5.719 1.00 87.31 128 GLU A CA 1
ATOM 1034 C C . GLU A 1 128 ? 23.504 15.759 -6.551 1.00 87.31 128 GLU A C 1
ATOM 1036 O O . GLU A 1 128 ? 22.426 15.169 -6.452 1.00 87.31 128 GLU A O 1
ATOM 1041 N N . ASN A 1 129 ? 24.464 15.333 -7.378 1.00 88.62 129 ASN A N 1
ATOM 1042 C CA . ASN A 1 129 ? 24.322 14.163 -8.249 1.00 88.62 129 ASN A CA 1
ATOM 1043 C C . ASN A 1 129 ? 24.511 12.865 -7.446 1.00 88.62 129 ASN A C 1
ATOM 1045 O O . ASN A 1 129 ? 25.634 12.365 -7.348 1.00 88.62 129 ASN A O 1
ATOM 1049 N N . GLN A 1 130 ? 23.436 12.324 -6.875 1.00 90.38 130 GLN A N 1
ATOM 1050 C CA . GLN A 1 130 ? 23.496 11.143 -6.009 1.00 90.38 130 GLN A CA 1
ATOM 1051 C C . GLN A 1 130 ? 22.253 10.250 -6.107 1.00 90.38 130 GLN A C 1
ATOM 1053 O O . GLN A 1 130 ? 21.141 10.698 -6.393 1.00 90.38 130 GLN A O 1
ATOM 1058 N N . LEU A 1 131 ? 22.468 8.959 -5.842 1.00 91.31 131 LEU A N 1
ATOM 1059 C CA . LEU A 1 131 ? 21.417 7.960 -5.698 1.00 91.31 131 LEU A CA 1
ATOM 1060 C C . LEU A 1 131 ? 20.788 8.087 -4.309 1.00 91.31 131 LEU A C 1
ATOM 1062 O O . LEU A 1 131 ? 21.497 8.065 -3.308 1.00 91.31 131 LEU A O 1
ATOM 1066 N N . HIS A 1 132 ? 19.463 8.155 -4.256 1.00 91.12 132 HIS A N 1
ATOM 1067 C CA . HIS A 1 132 ? 18.686 8.109 -3.025 1.00 91.12 132 HIS A CA 1
ATOM 1068 C C . HIS A 1 132 ? 17.760 6.904 -3.007 1.00 91.12 132 HIS A C 1
ATOM 1070 O O . HIS A 1 132 ? 17.227 6.492 -4.040 1.00 91.12 132 HIS A O 1
ATOM 1076 N N . VAL A 1 133 ? 17.537 6.395 -1.798 1.00 91.69 133 VAL A N 1
ATOM 1077 C CA . VAL A 1 133 ? 16.362 5.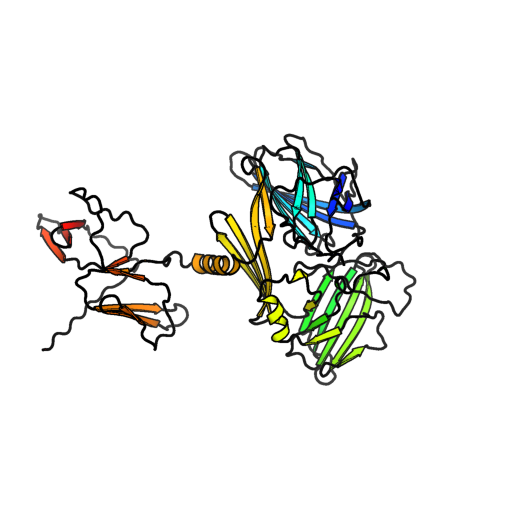596 -1.466 1.00 91.69 133 VAL A CA 1
ATOM 1078 C C . VAL A 1 133 ? 15.296 6.561 -0.959 1.00 91.69 133 VAL A C 1
ATOM 1080 O O . VAL A 1 133 ? 15.591 7.407 -0.117 1.00 91.69 133 VAL A O 1
ATOM 1083 N N . ILE A 1 134 ? 14.083 6.457 -1.488 1.00 90.81 134 ILE A N 1
ATOM 1084 C CA . ILE A 1 134 ? 12.915 7.189 -1.008 1.00 90.81 134 ILE A CA 1
ATOM 1085 C C . ILE A 1 134 ? 11.942 6.150 -0.468 1.00 90.81 134 ILE A C 1
ATOM 1087 O O . ILE A 1 134 ? 11.453 5.302 -1.220 1.00 90.81 134 ILE A O 1
ATOM 1091 N N . ASP A 1 135 ? 11.684 6.203 0.832 1.00 89.25 135 ASP A N 1
ATOM 1092 C CA . ASP A 1 135 ? 10.701 5.340 1.475 1.00 89.25 135 ASP A CA 1
ATOM 1093 C C . ASP A 1 135 ? 9.295 5.849 1.154 1.00 89.25 135 ASP A C 1
ATOM 1095 O O . ASP A 1 135 ? 9.054 7.056 1.053 1.00 89.25 135 ASP A O 1
ATOM 1099 N N . ASP A 1 136 ? 8.352 4.932 0.954 1.00 88.75 136 ASP A N 1
ATOM 1100 C CA . ASP A 1 136 ? 6.965 5.320 0.763 1.00 88.75 136 ASP A CA 1
ATOM 1101 C C . ASP A 1 136 ? 6.246 5.534 2.099 1.00 88.75 136 ASP A C 1
ATOM 1103 O O . ASP A 1 136 ? 6.617 4.999 3.145 1.00 88.75 136 ASP A O 1
ATOM 1107 N N . HIS A 1 137 ? 5.142 6.273 2.032 1.00 83.06 137 HIS A N 1
ATOM 1108 C CA . HIS A 1 137 ? 4.245 6.568 3.149 1.00 83.06 137 HIS A CA 1
ATOM 1109 C C . HIS A 1 137 ? 3.792 5.327 3.945 1.00 83.06 137 HIS A C 1
ATOM 1111 O O . HIS A 1 137 ? 3.387 5.456 5.103 1.00 83.06 137 HIS A O 1
ATOM 1117 N N . PHE A 1 138 ? 3.819 4.142 3.334 1.00 81.12 138 PHE A N 1
ATOM 1118 C CA . PHE A 1 138 ? 3.276 2.900 3.871 1.00 81.12 138 PHE A CA 1
ATOM 1119 C C . PHE A 1 138 ? 4.340 1.813 4.108 1.00 81.12 138 PHE A C 1
ATOM 1121 O O . PHE A 1 138 ? 3.998 0.734 4.587 1.00 81.12 138 PHE A O 1
ATOM 1128 N N . ARG A 1 139 ? 5.625 2.099 3.829 1.00 83.19 139 ARG A N 1
ATOM 1129 C CA . ARG A 1 139 ? 6.772 1.171 3.950 1.00 83.19 139 ARG A CA 1
ATOM 1130 C C . ARG A 1 139 ? 6.611 -0.149 3.175 1.00 83.19 139 ARG A C 1
ATOM 1132 O O . ARG A 1 139 ? 7.179 -1.174 3.550 1.00 83.19 139 ARG A O 1
ATOM 1139 N N . LEU A 1 140 ? 5.853 -0.129 2.083 1.00 84.38 140 LEU A N 1
ATOM 1140 C CA . LEU A 1 140 ? 5.626 -1.271 1.200 1.00 84.38 140 LEU A CA 1
ATOM 1141 C C . LEU A 1 140 ? 6.714 -1.421 0.131 1.00 84.38 140 LEU A C 1
ATOM 1143 O O . LEU A 1 140 ? 7.051 -2.548 -0.242 1.00 84.38 140 LEU A O 1
ATOM 1147 N N . ALA A 1 141 ? 7.271 -0.313 -0.367 1.00 91.44 141 ALA A N 1
ATOM 1148 C CA . ALA A 1 141 ? 8.341 -0.354 -1.355 1.00 91.44 141 ALA A CA 1
ATOM 1149 C C . ALA A 1 141 ? 9.227 0.894 -1.319 1.00 91.44 141 ALA A C 1
ATOM 1151 O O . ALA A 1 141 ? 8.748 2.025 -1.305 1.00 91.44 141 ALA A O 1
ATOM 1152 N N . HIS A 1 142 ? 10.534 0.689 -1.419 1.00 93.44 142 HIS A N 1
ATOM 1153 C CA . HIS A 1 142 ? 11.511 1.766 -1.506 1.00 93.44 142 HIS A CA 1
ATOM 1154 C C . HIS A 1 142 ? 11.784 2.099 -2.978 1.00 93.44 142 HIS A C 1
ATOM 1156 O O . HIS A 1 142 ? 12.132 1.204 -3.755 1.00 93.44 142 HIS A O 1
ATOM 1162 N N . LEU A 1 143 ? 11.674 3.371 -3.360 1.00 94.62 143 LEU A N 1
ATOM 1163 C CA . LEU A 1 143 ? 11.968 3.844 -4.712 1.00 94.62 143 LEU A CA 1
ATOM 1164 C C . LEU A 1 143 ? 13.407 4.359 -4.793 1.00 94.62 143 LEU A C 1
ATOM 1166 O O . LEU A 1 143 ? 13.806 5.222 -4.016 1.00 94.62 143 LEU A O 1
ATOM 1170 N N . PHE A 1 144 ? 14.180 3.869 -5.760 1.00 94.81 144 PHE A N 1
ATOM 1171 C CA . PHE A 1 144 ? 15.544 4.334 -5.993 1.00 94.81 144 PHE A CA 1
ATOM 1172 C C . PHE A 1 144 ? 15.548 5.411 -7.071 1.00 94.81 144 PHE A C 1
ATOM 1174 O O . PHE A 1 144 ? 15.191 5.140 -8.219 1.00 94.81 144 PHE A O 1
ATOM 1181 N N . VAL A 1 145 ? 16.000 6.616 -6.734 1.00 92.19 145 VAL A N 1
ATOM 1182 C CA . VAL A 1 145 ? 16.047 7.760 -7.656 1.00 92.19 145 VAL A CA 1
ATOM 1183 C C . VAL A 1 145 ? 17.463 8.312 -7.713 1.00 92.19 145 VAL A C 1
ATOM 1185 O O . VAL A 1 145 ? 18.062 8.592 -6.680 1.00 92.19 145 VAL A O 1
ATOM 1188 N N . ASN A 1 146 ? 18.005 8.488 -8.917 1.00 92.06 146 ASN A N 1
ATOM 1189 C CA . ASN A 1 146 ? 19.266 9.197 -9.109 1.00 92.06 146 ASN A CA 1
ATOM 1190 C C . ASN A 1 146 ? 18.964 10.682 -9.340 1.00 92.06 146 ASN A C 1
ATOM 1192 O O . ASN A 1 146 ? 18.467 11.048 -10.408 1.00 92.06 146 ASN A O 1
ATOM 1196 N N . PHE A 1 147 ? 19.222 11.542 -8.357 1.00 89.56 147 PHE A N 1
ATOM 1197 C CA . PHE A 1 147 ? 19.036 12.973 -8.569 1.00 89.56 147 PHE A CA 1
ATOM 1198 C C . PHE A 1 147 ? 20.158 13.550 -9.433 1.00 89.56 147 PHE A C 1
ATOM 1200 O O . PHE A 1 147 ? 21.302 13.093 -9.379 1.00 89.56 147 PHE A O 1
ATOM 1207 N N . ARG A 1 148 ? 19.826 14.556 -10.251 1.00 87.56 148 ARG A N 1
ATOM 1208 C CA . ARG A 1 148 ? 20.808 15.300 -11.049 1.00 87.56 148 ARG A CA 1
ATOM 1209 C C . ARG A 1 148 ? 20.615 16.812 -10.985 1.00 87.56 148 ARG A C 1
ATOM 1211 O O . ARG A 1 148 ? 19.494 17.309 -11.074 1.00 87.56 148 ARG A O 1
ATOM 1218 N N . SER A 1 149 ? 21.719 17.550 -10.978 1.00 83.31 149 SER A N 1
ATOM 1219 C CA . SER A 1 149 ? 21.739 18.984 -11.265 1.00 83.31 149 SER A CA 1
ATOM 1220 C C . SER A 1 149 ? 21.737 19.256 -12.778 1.00 83.31 149 SER A C 1
ATOM 1222 O O . SER A 1 149 ? 22.366 18.545 -13.563 1.00 83.31 149 SER A O 1
ATOM 1224 N N . GLY A 1 150 ? 21.008 20.296 -13.198 1.00 69.19 150 GLY A N 1
ATOM 1225 C CA . GLY A 1 150 ? 21.222 21.007 -14.470 1.00 69.19 150 GLY A CA 1
ATOM 1226 C C . GLY A 1 150 ? 21.071 20.241 -15.795 1.00 69.19 150 GLY A C 1
ATOM 1227 O O . GLY A 1 150 ? 21.614 20.693 -16.800 1.00 69.19 150 GLY A O 1
ATOM 1228 N N . SER A 1 151 ? 20.371 19.104 -15.845 1.00 50.38 151 SER A N 1
ATOM 1229 C CA . SER A 1 151 ? 20.124 18.377 -17.108 1.00 50.38 151 SER A CA 1
ATOM 1230 C C . SER A 1 151 ? 18.867 18.872 -17.837 1.00 50.38 151 SER A C 1
ATOM 1232 O O . SER A 1 151 ? 17.905 19.297 -17.205 1.00 50.38 151 SER A O 1
ATOM 1234 N N . SER A 1 152 ? 18.871 18.812 -19.173 1.00 51.06 152 SER A N 1
ATOM 1235 C CA . SER A 1 152 ? 17.725 19.141 -20.035 1.00 51.06 152 SER A CA 1
ATOM 1236 C C . SER A 1 152 ? 16.750 17.962 -20.209 1.00 51.06 152 SER A C 1
ATOM 1238 O O . SER A 1 152 ? 17.089 16.812 -19.934 1.00 51.06 152 SER A O 1
ATOM 1240 N N . GLU A 1 153 ? 15.508 18.258 -20.616 1.00 45.50 153 GLU A N 1
ATOM 1241 C CA . GLU A 1 153 ? 14.374 17.317 -20.606 1.00 45.50 153 GLU A CA 1
ATOM 1242 C C . GLU A 1 153 ? 14.595 16.018 -21.410 1.00 45.50 153 GLU A C 1
ATOM 1244 O O . GLU A 1 153 ? 14.991 16.050 -22.576 1.00 45.50 153 GLU A O 1
ATOM 1249 N N . VAL A 1 154 ? 14.157 14.885 -20.847 1.00 41.44 154 VAL A N 1
ATOM 1250 C CA . VAL A 1 154 ? 13.827 13.666 -21.607 1.00 41.44 154 VAL A CA 1
ATOM 1251 C C . VAL A 1 154 ? 12.302 13.537 -21.661 1.00 41.44 154 VAL A C 1
ATOM 1253 O O . VAL A 1 154 ? 11.662 13.292 -20.642 1.00 41.44 154 VAL A O 1
ATOM 1256 N N . LYS A 1 155 ? 11.710 13.720 -22.849 1.00 36.44 155 LYS A N 1
ATOM 1257 C CA . LYS A 1 155 ? 10.256 13.614 -23.084 1.00 36.44 155 LYS A CA 1
ATOM 1258 C C . LYS A 1 155 ? 9.891 12.242 -23.630 1.00 36.44 155 LYS A C 1
ATOM 1260 O O . LYS A 1 155 ? 10.360 11.883 -24.708 1.00 36.44 155 LYS A O 1
ATOM 1265 N N . THR A 1 156 ? 8.992 11.525 -22.963 1.00 37.44 156 THR A N 1
ATOM 1266 C CA . THR A 1 156 ? 8.517 10.204 -23.406 1.00 37.44 156 THR A CA 1
ATOM 1267 C C . THR A 1 156 ? 7.027 9.984 -23.093 1.00 37.44 156 THR A C 1
ATOM 1269 O O . THR A 1 156 ? 6.497 10.511 -22.117 1.00 37.44 156 THR A O 1
ATOM 1272 N N . LYS A 1 157 ? 6.334 9.236 -23.969 1.00 37.34 157 LYS A N 1
ATOM 1273 C CA . LYS A 1 157 ? 4.896 8.880 -23.901 1.00 37.34 157 LYS A CA 1
ATOM 1274 C C . LYS A 1 157 ? 4.724 7.355 -23.863 1.00 37.34 157 LYS A C 1
ATOM 1276 O O . LYS A 1 157 ? 5.557 6.644 -24.423 1.00 37.34 157 LYS A O 1
ATOM 1281 N N . ILE A 1 158 ? 3.686 6.878 -23.167 1.00 33.34 158 ILE A N 1
ATOM 1282 C CA . ILE A 1 158 ? 3.717 5.596 -22.432 1.00 33.34 158 ILE A CA 1
ATOM 1283 C C . ILE A 1 158 ? 2.324 4.926 -22.454 1.00 33.34 158 ILE A C 1
ATOM 1285 O O . ILE A 1 158 ? 1.318 5.636 -22.429 1.00 33.34 158 ILE A O 1
ATOM 1289 N N . SER A 1 159 ? 2.266 3.590 -22.536 1.00 33.19 159 SER A N 1
ATOM 1290 C CA . SER A 1 159 ? 1.049 2.745 -22.644 1.00 33.19 159 SER A CA 1
ATOM 1291 C C . SER A 1 159 ? 1.257 1.386 -21.934 1.00 33.19 159 SER A C 1
ATOM 1293 O O . SER A 1 159 ? 2.404 1.104 -21.641 1.00 33.19 159 SER A O 1
ATOM 1295 N N . GLN A 1 160 ? 0.168 0.627 -21.688 1.00 37.28 160 GLN A N 1
ATOM 1296 C CA . GLN A 1 160 ? -0.135 -0.416 -20.650 1.00 37.28 160 GLN A CA 1
ATOM 1297 C C . GLN A 1 160 ? 0.426 -1.870 -20.894 1.00 37.28 160 GLN A C 1
ATOM 1299 O O . GLN A 1 160 ? 0.843 -2.116 -22.029 1.00 37.28 160 GLN A O 1
ATOM 1304 N N . THR A 1 161 ? 0.466 -2.882 -19.964 1.00 27.53 161 THR A N 1
ATOM 1305 C CA . THR A 1 161 ? -0.532 -3.360 -18.928 1.00 27.53 161 THR A CA 1
ATOM 1306 C C . THR A 1 161 ? -0.058 -4.441 -17.864 1.00 27.53 161 THR A C 1
ATOM 1308 O O . THR A 1 161 ? 0.558 -5.408 -18.307 1.00 27.53 161 THR A O 1
ATOM 1311 N N . ALA A 1 162 ? -0.417 -4.363 -16.535 1.00 33.62 162 ALA A N 1
ATOM 1312 C CA . ALA A 1 162 ? -0.620 -5.441 -15.462 1.00 33.62 162 ALA A CA 1
ATOM 1313 C C . ALA A 1 162 ? -0.402 -5.036 -13.925 1.00 33.62 162 ALA A C 1
ATOM 1315 O O . ALA A 1 162 ? 0.274 -4.050 -13.660 1.00 33.62 162 ALA A O 1
ATOM 1316 N N . CYS A 1 163 ? -0.952 -5.743 -12.888 1.00 29.70 163 CYS A N 1
ATOM 1317 C CA . CYS A 1 163 ? -1.473 -5.147 -11.590 1.00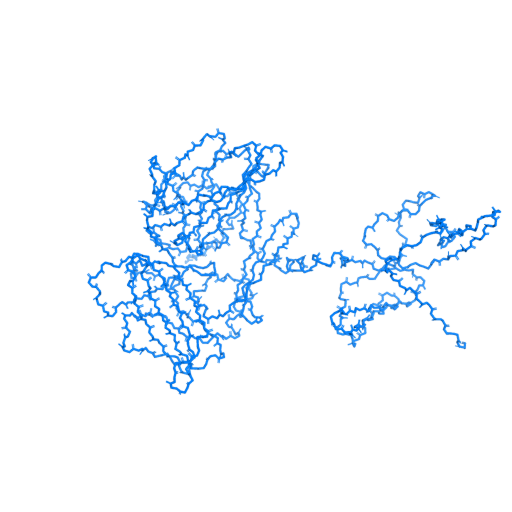 29.70 163 CYS A CA 1
ATOM 1318 C C . CYS A 1 163 ? -1.291 -5.898 -10.176 1.00 29.70 163 CYS A C 1
ATOM 1320 O O . CYS A 1 163 ? -1.396 -7.114 -10.180 1.00 29.70 163 CYS A O 1
ATOM 1322 N N . PHE A 1 164 ? -1.143 -5.261 -8.953 1.00 31.86 164 PHE A N 1
ATOM 1323 C CA . PHE A 1 164 ? -0.984 -5.880 -7.547 1.00 31.86 164 PHE A CA 1
ATOM 1324 C C . PHE A 1 164 ? -2.091 -5.617 -6.466 1.00 31.86 164 PHE A C 1
ATOM 1326 O O . PHE A 1 164 ? -2.701 -4.580 -6.595 1.00 31.86 164 PHE A O 1
ATOM 1333 N N . PHE A 1 165 ? -2.331 -6.433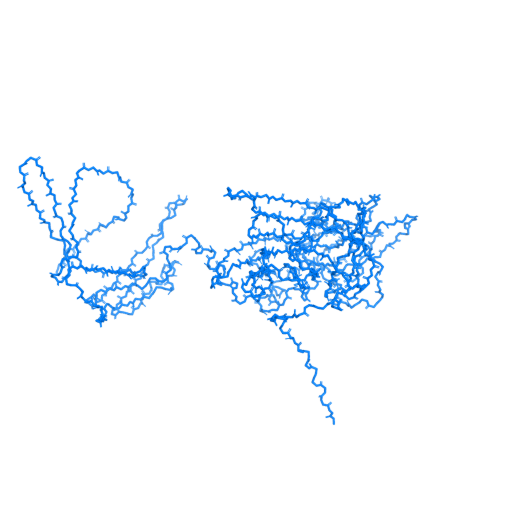 -5.393 1.00 33.41 165 PHE A N 1
ATOM 1334 C CA . PHE A 1 165 ? -3.448 -6.303 -4.389 1.00 33.41 165 PHE A CA 1
ATOM 1335 C C . PHE A 1 165 ? -3.213 -5.378 -3.180 1.00 33.41 165 PHE A C 1
ATOM 1337 O O . PHE A 1 165 ? -2.274 -5.589 -2.418 1.00 33.41 165 PHE A O 1
ATOM 1344 N N . THR A 1 166 ? -4.100 -4.393 -2.951 1.00 38.69 166 THR A N 1
ATOM 1345 C CA . THR A 1 166 ? -3.788 -3.229 -2.084 1.00 38.69 166 THR A CA 1
ATOM 1346 C C . THR A 1 166 ? -5.004 -2.712 -1.294 1.00 38.69 166 THR A C 1
ATOM 1348 O O . THR A 1 166 ? -6.046 -2.464 -1.901 1.00 38.69 166 THR A O 1
ATOM 1351 N N . TYR A 1 167 ? -4.888 -2.492 0.025 1.00 45.62 167 TYR A N 1
ATOM 1352 C CA . TYR A 1 167 ? -5.925 -1.855 0.868 1.00 45.62 167 TYR A CA 1
ATOM 1353 C C . TYR A 1 167 ? -5.351 -1.367 2.208 1.00 45.62 167 TYR A C 1
ATOM 1355 O O . TYR A 1 167 ? -4.525 -2.052 2.800 1.00 45.62 167 TYR A O 1
ATOM 1363 N N . LEU A 1 168 ? -5.791 -0.197 2.696 1.00 52.75 168 LEU A N 1
ATOM 1364 C CA . LEU A 1 168 ? -5.354 0.411 3.972 1.00 52.75 168 LEU A CA 1
ATOM 1365 C C . LEU A 1 168 ? -3.832 0.448 4.162 1.00 52.75 168 LEU A C 1
ATOM 1367 O O . LEU A 1 168 ? -3.330 -0.040 5.168 1.00 52.75 168 LEU A O 1
ATOM 1371 N N . SER A 1 169 ? -3.078 0.971 3.191 1.00 61.28 169 SER A N 1
ATOM 1372 C CA . SER A 1 169 ? -1.608 1.033 3.309 1.00 61.28 169 SER A CA 1
ATOM 1373 C C . SER A 1 169 ? -0.920 -0.343 3.404 1.00 61.28 169 SER A C 1
ATOM 1375 O O . SER A 1 169 ? 0.272 -0.417 3.683 1.00 61.28 169 SER A O 1
ATOM 1377 N N . ARG A 1 170 ? -1.644 -1.441 3.153 1.00 74.69 170 ARG A N 1
ATOM 1378 C CA . ARG A 1 170 ? -1.143 -2.816 3.192 1.00 74.69 170 ARG A CA 1
ATOM 1379 C C . ARG A 1 170 ? -1.290 -3.470 1.824 1.00 74.69 170 ARG A C 1
ATOM 1381 O O . ARG A 1 170 ? -2.230 -3.199 1.071 1.00 74.69 170 ARG A O 1
ATOM 1388 N N . VAL A 1 171 ? -0.357 -4.364 1.526 1.00 79.00 171 VAL A N 1
ATOM 1389 C CA . VAL A 1 171 ? -0.437 -5.301 0.405 1.00 79.00 171 VAL A CA 1
ATOM 1390 C C . VAL A 1 171 ? -0.610 -6.688 0.998 1.00 79.00 171 VAL A C 1
ATOM 1392 O O . VAL A 1 171 ? 0.048 -7.045 1.973 1.00 79.00 171 VAL A O 1
ATOM 1395 N N . TYR A 1 172 ? -1.533 -7.444 0.420 1.00 85.50 172 TYR A N 1
ATOM 1396 C CA . TYR A 1 172 ? -2.031 -8.685 0.989 1.00 85.50 172 TYR A CA 1
ATOM 1397 C C . TYR A 1 172 ? -1.786 -9.849 0.034 1.00 85.50 172 TYR A C 1
ATOM 1399 O O . TYR A 1 172 ? -2.178 -9.791 -1.133 1.00 85.50 172 TYR A O 1
ATOM 1407 N N . LEU A 1 173 ? -1.188 -10.930 0.536 1.00 87.94 173 LEU A N 1
ATOM 1408 C CA . LEU A 1 173 ? -1.032 -12.170 -0.217 1.00 87.94 173 LEU A CA 1
ATOM 1409 C C . LEU A 1 173 ? -2.157 -13.141 0.157 1.00 87.94 173 LEU A C 1
ATOM 1411 O O . LEU A 1 173 ? -2.204 -13.670 1.269 1.00 87.94 173 LEU A O 1
ATOM 1415 N N . ILE A 1 174 ? -3.070 -13.361 -0.788 1.00 90.12 174 ILE A N 1
ATOM 1416 C CA . ILE A 1 174 ? -4.203 -14.279 -0.653 1.00 90.12 174 ILE A CA 1
ATOM 1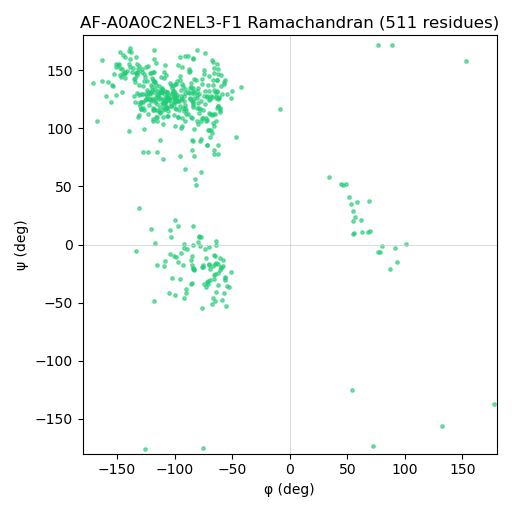417 C C . ILE A 1 174 ? -3.963 -15.470 -1.578 1.00 90.12 174 ILE A C 1
ATOM 1419 O O . ILE A 1 174 ? -3.942 -15.315 -2.799 1.00 90.12 174 ILE A O 1
ATOM 1423 N N . ARG A 1 175 ? -3.813 -16.668 -1.005 1.00 91.38 175 ARG A N 1
ATOM 1424 C CA . ARG A 1 175 ? -3.817 -17.914 -1.778 1.00 91.38 175 ARG A CA 1
ATOM 1425 C C . ARG A 1 175 ? -5.257 -18.309 -2.105 1.00 91.38 175 ARG A C 1
ATOM 1427 O O . ARG A 1 175 ? -6.120 -18.318 -1.229 1.00 91.38 175 ARG A O 1
ATOM 1434 N N . TYR A 1 176 ? -5.492 -18.690 -3.354 1.00 92.56 176 TYR A N 1
ATOM 1435 C CA . TYR A 1 176 ? -6.739 -19.300 -3.801 1.00 92.56 176 TYR A CA 1
ATOM 1436 C C . TYR A 1 176 ? -6.449 -20.451 -4.766 1.00 92.56 176 TYR A C 1
ATOM 1438 O O . TYR A 1 176 ? -5.358 -20.544 -5.328 1.00 92.56 176 TYR A O 1
ATOM 1446 N N . GLU A 1 177 ? -7.422 -21.340 -4.929 1.00 90.50 177 GLU A N 1
ATOM 1447 C CA . GLU A 1 177 ? -7.359 -22.493 -5.825 1.00 90.50 177 GLU A CA 1
ATOM 1448 C C . GLU A 1 177 ? -8.649 -22.554 -6.648 1.00 90.50 177 GLU A C 1
ATOM 1450 O O . GLU A 1 177 ? -9.748 -22.459 -6.097 1.00 90.50 177 GLU A O 1
ATOM 1455 N N . ALA A 1 178 ? -8.520 -22.691 -7.970 1.00 90.00 178 ALA A N 1
ATOM 1456 C CA . ALA A 1 178 ? -9.653 -22.836 -8.878 1.00 90.00 178 ALA A CA 1
ATOM 1457 C C . ALA A 1 178 ? -10.167 -24.283 -8.876 1.00 90.00 178 ALA A C 1
ATOM 1459 O O . ALA A 1 178 ? -9.416 -25.226 -9.122 1.00 90.00 178 ALA A O 1
ATOM 1460 N N . LEU A 1 179 ? -11.465 -24.454 -8.619 1.00 86.69 179 LEU A N 1
ATOM 1461 C CA . LEU A 1 179 ? -12.157 -25.746 -8.637 1.00 86.69 179 LEU A CA 1
ATOM 1462 C C . LEU A 1 179 ? -12.589 -26.166 -10.049 1.00 86.69 179 LEU A C 1
ATOM 1464 O O . LEU A 1 179 ? -12.816 -27.348 -10.302 1.00 86.69 179 LEU A O 1
ATOM 1468 N N . LYS A 1 180 ? -12.708 -25.206 -10.974 1.00 85.88 180 LYS A N 1
ATOM 1469 C CA . LYS A 1 180 ? -13.009 -25.443 -12.391 1.00 85.88 180 LYS A CA 1
ATOM 1470 C C . LYS A 1 180 ? -11.804 -25.021 -13.226 1.00 85.88 180 LYS A C 1
ATOM 1472 O O . LYS A 1 180 ? -11.340 -23.892 -13.108 1.00 85.88 180 LYS A O 1
ATOM 1477 N N . ILE A 1 181 ? -11.321 -25.909 -14.095 1.00 75.31 181 ILE A N 1
ATOM 1478 C CA . ILE A 1 181 ? -10.291 -25.556 -15.078 1.00 75.31 181 ILE A CA 1
ATOM 1479 C C . ILE A 1 181 ? -10.938 -24.641 -16.120 1.00 75.31 181 ILE A C 1
ATOM 1481 O O . ILE A 1 181 ? -11.815 -25.068 -16.872 1.00 75.31 181 ILE A O 1
ATOM 1485 N N . LEU A 1 182 ? -10.505 -23.384 -16.158 1.00 74.94 182 LEU A N 1
ATOM 1486 C CA . LEU A 1 182 ? -10.841 -22.456 -17.230 1.00 74.94 182 LEU A CA 1
ATOM 1487 C C . LEU A 1 182 ? -9.874 -22.694 -18.398 1.00 74.94 182 LEU A C 1
ATOM 1489 O O . LEU A 1 182 ? -8.660 -22.652 -18.222 1.00 74.94 182 LEU A O 1
ATOM 1493 N N . ASN A 1 183 ? -10.406 -22.929 -19.600 1.00 80.44 183 ASN A N 1
ATOM 1494 C CA . ASN A 1 183 ? -9.603 -23.125 -20.821 1.00 80.44 183 ASN A CA 1
ATOM 1495 C C . ASN A 1 183 ? -9.076 -21.802 -21.421 1.00 80.44 183 ASN A C 1
ATOM 1497 O O . ASN A 1 183 ? -8.541 -21.787 -22.528 1.00 80.44 183 ASN A O 1
ATOM 1501 N N . THR A 1 184 ? -9.266 -20.688 -20.718 1.00 80.88 184 THR A N 1
ATOM 1502 C CA . THR A 1 184 ? -8.857 -19.336 -21.103 1.00 80.88 184 THR A CA 1
ATOM 1503 C C . THR A 1 184 ? -7.618 -18.924 -20.323 1.00 80.88 184 THR A C 1
ATOM 1505 O O . THR A 1 184 ? -7.540 -19.161 -19.117 1.00 80.88 184 THR A O 1
ATOM 1508 N N . ALA A 1 185 ? -6.672 -18.256 -20.985 1.00 83.31 185 ALA A N 1
ATOM 1509 C CA . ALA A 1 185 ? -5.599 -17.572 -20.276 1.00 83.31 185 ALA A CA 1
ATOM 1510 C C . ALA A 1 185 ? -6.217 -16.474 -19.400 1.00 83.31 185 ALA A C 1
ATOM 1512 O O . ALA A 1 185 ? -6.892 -15.583 -19.906 1.00 83.31 185 ALA A O 1
ATOM 1513 N N . LEU A 1 186 ? -6.020 -16.572 -18.088 1.00 83.81 186 LEU A N 1
ATOM 1514 C CA . LEU A 1 186 ? -6.393 -15.520 -17.152 1.00 83.81 186 LEU A CA 1
ATOM 1515 C C . LEU A 1 186 ? -5.361 -14.398 -17.237 1.00 83.81 186 LEU A C 1
ATOM 1517 O O . LEU A 1 186 ? -4.157 -14.676 -17.268 1.00 83.81 186 LEU A O 1
ATOM 1521 N N . SER A 1 187 ? -5.808 -13.144 -17.227 1.00 84.69 187 SER A N 1
ATOM 1522 C CA . SER A 1 187 ? -4.874 -12.037 -17.095 1.00 84.69 187 SER A CA 1
ATOM 1523 C C . SER A 1 187 ? -4.240 -12.064 -15.703 1.00 84.69 187 SER A C 1
ATOM 1525 O O . SER A 1 187 ? -4.775 -12.593 -14.718 1.00 84.69 187 SER A O 1
ATOM 1527 N N . THR A 1 188 ? -3.069 -11.449 -15.606 1.00 85.75 188 THR A N 1
ATOM 1528 C CA . THR A 1 188 ? -2.426 -11.169 -14.322 1.00 85.75 188 THR A CA 1
ATOM 1529 C C . THR A 1 188 ? -3.232 -10.195 -13.463 1.00 85.75 188 THR A C 1
ATOM 1531 O O . THR A 1 188 ? -2.952 -10.094 -12.274 1.00 85.75 188 THR A O 1
ATOM 1534 N N . THR A 1 189 ? -4.198 -9.486 -14.048 1.00 88.06 189 THR A N 1
ATOM 1535 C CA . THR A 1 189 ? -4.862 -8.310 -13.496 1.00 88.06 189 THR A CA 1
ATOM 1536 C C . THR A 1 189 ? -6.260 -8.626 -12.986 1.00 88.06 189 THR A C 1
ATOM 1538 O O . THR A 1 189 ? -7.121 -9.093 -13.728 1.00 88.06 189 THR A O 1
ATOM 1541 N N . VAL A 1 190 ? -6.533 -8.290 -11.730 1.00 92.69 190 VAL A N 1
ATOM 1542 C CA . VAL A 1 190 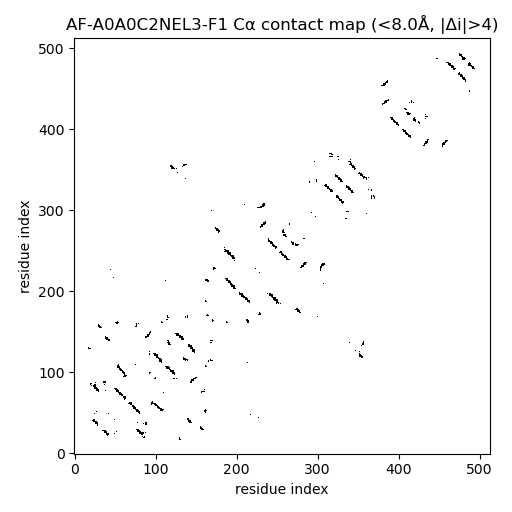? -7.773 -8.693 -11.064 1.00 92.69 190 VAL A CA 1
ATOM 1543 C C . VAL A 1 190 ? -8.337 -7.633 -10.119 1.00 92.69 190 VAL A C 1
ATOM 1545 O O . VAL A 1 190 ? -7.634 -6.740 -9.672 1.00 92.69 190 VAL A O 1
ATOM 1548 N N . ASP A 1 191 ? -9.616 -7.740 -9.782 1.00 93.56 191 ASP A N 1
ATOM 1549 C CA . ASP A 1 191 ? -10.280 -7.068 -8.663 1.00 93.56 191 ASP A CA 1
ATOM 1550 C C . ASP A 1 191 ? -10.986 -8.128 -7.814 1.00 93.56 191 ASP A C 1
ATOM 1552 O O . ASP A 1 191 ? -11.878 -8.838 -8.280 1.00 93.56 191 ASP A O 1
ATOM 1556 N N . VAL A 1 192 ? -10.539 -8.277 -6.570 1.00 94.19 192 VAL A N 1
ATOM 1557 C CA . VAL A 1 192 ? -11.127 -9.165 -5.572 1.00 94.19 192 VAL A CA 1
ATOM 1558 C C . VAL A 1 192 ? -12.114 -8.356 -4.753 1.00 94.19 192 VAL A C 1
ATOM 1560 O O . VAL A 1 192 ? -11.749 -7.614 -3.838 1.00 94.19 192 VAL A O 1
ATOM 1563 N N . LYS A 1 193 ? -13.395 -8.543 -5.066 1.00 96.19 193 LYS A N 1
ATOM 1564 C CA . LYS A 1 193 ? -14.499 -7.948 -4.320 1.00 96.19 193 LYS A CA 1
ATOM 1565 C C . LYS A 1 193 ? -14.986 -8.903 -3.232 1.00 96.19 193 LYS A C 1
ATOM 1567 O O . LYS A 1 193 ? -15.507 -9.972 -3.545 1.00 96.19 193 LYS A O 1
ATOM 1572 N N . PHE A 1 194 ? -14.871 -8.494 -1.973 1.00 96.81 194 PHE A N 1
ATOM 1573 C CA . PHE A 1 194 ? -15.560 -9.086 -0.828 1.00 96.81 194 PHE A CA 1
ATOM 1574 C C . PHE A 1 194 ? -16.883 -8.345 -0.621 1.00 96.81 194 PHE A C 1
ATOM 1576 O O . PHE A 1 194 ? -16.891 -7.139 -0.383 1.00 96.81 194 PHE A O 1
ATOM 1583 N N . VAL A 1 195 ? -18.004 -9.058 -0.692 1.00 97.25 195 VAL A N 1
ATOM 1584 C CA . VAL A 1 195 ? -19.340 -8.529 -0.395 1.00 97.25 195 VAL A CA 1
ATOM 1585 C C . VAL A 1 195 ? -19.916 -9.308 0.778 1.00 97.25 195 VAL A C 1
ATOM 1587 O O . VAL A 1 195 ? -20.135 -10.515 0.668 1.00 97.25 195 VAL A O 1
ATOM 1590 N N . VA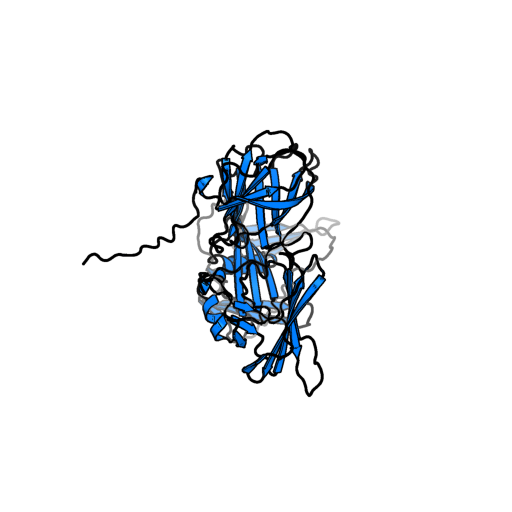L A 1 196 ? -20.141 -8.630 1.900 1.00 96.94 196 VAL A N 1
ATOM 1591 C CA . VAL A 1 196 ? -20.774 -9.191 3.095 1.00 96.94 196 VAL A CA 1
ATOM 1592 C C . VAL A 1 196 ? -22.263 -8.875 3.046 1.00 96.94 196 VAL A C 1
ATOM 1594 O O . VAL A 1 196 ? -22.652 -7.718 2.915 1.00 96.94 196 VAL A O 1
ATOM 1597 N N . ILE A 1 197 ? -23.091 -9.908 3.149 1.00 96.75 197 ILE A N 1
ATOM 1598 C CA . ILE A 1 197 ? -24.544 -9.846 2.997 1.00 96.75 197 ILE A CA 1
ATOM 1599 C C . ILE A 1 197 ? -25.188 -10.423 4.259 1.00 96.75 197 ILE A C 1
ATOM 1601 O O . ILE A 1 197 ? -24.798 -11.500 4.719 1.00 96.75 197 ILE A O 1
ATOM 1605 N N . SER A 1 198 ? -26.179 -9.725 4.807 1.00 95.69 198 SER A N 1
ATOM 1606 C CA . SER A 1 198 ? -27.000 -10.208 5.922 1.00 95.69 198 SER A CA 1
ATOM 1607 C C . SER A 1 198 ? -27.801 -11.460 5.531 1.00 95.69 198 SER A C 1
ATOM 1609 O O . SER A 1 198 ? -28.320 -11.545 4.417 1.00 95.69 198 SER A O 1
ATOM 1611 N N . GLN A 1 199 ? -27.945 -12.434 6.435 1.00 89.81 199 GLN A N 1
ATOM 1612 C CA . GLN A 1 199 ? -28.873 -13.559 6.252 1.00 89.81 199 GLN A CA 1
ATOM 1613 C C . GLN A 1 199 ? -30.022 -13.497 7.264 1.00 89.81 199 GLN A C 1
ATOM 1615 O O . GLN A 1 199 ? -29.966 -14.100 8.333 1.00 89.81 199 GLN A O 1
ATOM 1620 N N . ASN A 1 200 ? -31.105 -12.814 6.885 1.00 85.06 200 ASN A N 1
ATOM 1621 C CA . ASN A 1 200 ? -32.349 -12.761 7.651 1.00 85.06 200 ASN A CA 1
ATOM 1622 C C . ASN A 1 200 ? -33.433 -13.625 6.981 1.00 85.06 200 ASN A C 1
ATOM 1624 O O . ASN A 1 200 ? -33.904 -13.312 5.896 1.00 85.06 200 ASN A O 1
ATOM 1628 N N . ASN A 1 201 ? -33.868 -14.695 7.656 1.00 64.00 201 ASN A N 1
ATOM 1629 C CA . ASN A 1 201 ? -35.123 -15.416 7.384 1.00 64.00 201 ASN A CA 1
ATOM 1630 C C . ASN A 1 201 ? -35.441 -15.766 5.908 1.00 64.00 201 ASN A C 1
ATOM 1632 O O . ASN A 1 201 ? -36.581 -15.633 5.473 1.00 64.00 201 ASN A O 1
ATOM 1636 N N . ARG A 1 202 ? -34.468 -16.383 5.219 1.00 66.25 202 ARG A N 1
ATOM 1637 C CA . ARG A 1 202 ? -34.546 -17.068 3.899 1.00 66.25 202 ARG A CA 1
ATOM 1638 C C . ARG A 1 202 ? -34.351 -16.217 2.643 1.00 66.25 202 ARG A C 1
ATOM 1640 O O . ARG A 1 202 ? -33.954 -16.806 1.641 1.00 66.25 202 ARG A O 1
ATOM 1647 N N . ASP A 1 203 ? -34.543 -14.906 2.693 1.00 75.50 203 ASP A N 1
ATOM 1648 C CA . ASP A 1 203 ? -34.215 -14.032 1.562 1.00 75.50 203 ASP A CA 1
ATOM 1649 C C . ASP A 1 203 ? -32.751 -13.559 1.620 1.00 75.50 203 ASP A C 1
ATOM 1651 O O . ASP A 1 203 ? -32.083 -13.641 2.658 1.00 75.50 203 ASP A O 1
ATOM 1655 N N . TYR A 1 204 ? -32.225 -13.079 0.488 1.00 78.00 204 TYR A N 1
ATOM 1656 C CA . TYR A 1 204 ? -30.953 -12.354 0.475 1.00 78.00 204 TYR A CA 1
ATOM 1657 C C . TYR A 1 204 ? -31.155 -11.030 1.220 1.00 78.00 204 TYR A C 1
ATOM 1659 O O . TYR A 1 204 ? -31.902 -10.176 0.748 1.00 78.00 204 TYR A O 1
ATOM 1667 N N . GLY A 1 205 ? -30.524 -10.879 2.387 1.00 87.62 205 GLY A N 1
ATOM 1668 C CA . GLY A 1 205 ? -30.581 -9.639 3.157 1.00 87.62 205 GLY A CA 1
ATOM 1669 C C . GLY A 1 205 ? -29.707 -8.536 2.562 1.00 87.62 205 GLY A C 1
ATOM 1670 O O . GLY A 1 205 ? -29.095 -8.697 1.506 1.00 87.62 205 GLY A O 1
ATOM 1671 N N . ASP A 1 206 ? -29.636 -7.411 3.267 1.00 93.62 206 ASP A N 1
ATOM 1672 C CA . ASP A 1 206 ? -28.913 -6.226 2.806 1.00 93.62 206 ASP A CA 1
ATOM 1673 C C . ASP A 1 206 ? -27.392 -6.444 2.701 1.00 93.62 206 ASP A C 1
ATOM 1675 O O . ASP A 1 206 ? -26.794 -7.232 3.445 1.00 93.62 206 ASP A O 1
ATOM 1679 N N . GLU A 1 207 ? -26.751 -5.704 1.789 1.00 95.94 207 GLU A N 1
ATOM 1680 C CA . GLU A 1 207 ? -25.291 -5.591 1.717 1.00 95.94 207 GLU A CA 1
ATOM 1681 C C . GLU A 1 207 ? -24.788 -4.797 2.934 1.00 95.94 207 GLU A C 1
ATOM 1683 O O . GLU A 1 207 ? -25.058 -3.607 3.074 1.00 95.94 207 GLU A O 1
ATOM 1688 N N . LEU A 1 208 ? -24.060 -5.472 3.826 1.00 95.31 208 LEU A N 1
ATOM 1689 C CA . LEU A 1 208 ? -23.500 -4.901 5.056 1.00 95.31 208 LEU A CA 1
ATOM 1690 C C . LEU A 1 208 ? -22.153 -4.213 4.807 1.00 95.31 208 LEU A C 1
ATOM 1692 O O . LEU A 1 208 ? -21.811 -3.244 5.482 1.00 95.31 208 LEU A O 1
ATOM 1696 N N . LEU A 1 209 ? -21.370 -4.736 3.859 1.00 96.00 209 LEU A N 1
ATOM 1697 C CA . LEU A 1 209 ? -20.070 -4.195 3.472 1.00 96.00 209 LEU A CA 1
ATOM 1698 C C . LEU A 1 209 ? -19.697 -4.658 2.060 1.00 96.00 209 LEU A C 1
ATOM 1700 O O . LEU A 1 209 ? -19.823 -5.837 1.735 1.00 96.00 209 LEU A O 1
ATOM 1704 N N . SER A 1 210 ? -19.118 -3.756 1.270 1.00 95.69 210 SER A N 1
ATOM 1705 C CA . SER A 1 210 ? -18.388 -4.091 0.046 1.00 95.69 210 SER A CA 1
ATOM 1706 C C . SER A 1 210 ? -16.959 -3.559 0.138 1.00 95.69 210 SER A C 1
ATOM 1708 O O . SER A 1 210 ? -16.749 -2.348 0.204 1.00 95.69 210 SER A O 1
ATOM 1710 N N . LEU A 1 211 ? -15.985 -4.461 0.063 1.00 93.62 211 LEU A N 1
ATOM 1711 C CA . LEU A 1 211 ? -14.560 -4.164 -0.042 1.00 93.62 211 LEU A CA 1
ATOM 1712 C C . LEU A 1 211 ? -14.047 -4.638 -1.408 1.00 93.62 211 LEU A C 1
ATOM 1714 O O . LEU A 1 211 ? -14.252 -5.791 -1.772 1.00 93.62 211 LEU A O 1
ATOM 1718 N N . SER A 1 212 ? -13.374 -3.763 -2.155 1.00 92.81 212 SER A N 1
ATOM 1719 C CA . SER A 1 212 ? -12.653 -4.104 -3.391 1.00 92.81 212 SER A CA 1
ATOM 1720 C C . SER A 1 212 ? -11.151 -4.003 -3.134 1.00 92.81 212 SER A C 1
ATOM 1722 O O . SER A 1 212 ? -10.675 -3.001 -2.596 1.00 92.81 212 SER A O 1
ATOM 1724 N N . LEU A 1 213 ? -10.426 -5.058 -3.504 1.00 91.94 213 LEU A N 1
ATOM 1725 C CA . LEU A 1 213 ? -8.972 -5.125 -3.537 1.00 91.94 213 LEU A CA 1
ATOM 1726 C C . LEU A 1 213 ? -8.578 -5.322 -5.003 1.00 91.94 213 LEU A C 1
ATOM 1728 O O . LEU A 1 213 ? -8.794 -6.396 -5.548 1.00 91.94 213 LEU A O 1
ATOM 1732 N N . LYS A 1 214 ? -7.979 -4.335 -5.662 1.00 90.31 214 LYS A N 1
ATOM 1733 C CA . LYS A 1 214 ? -7.490 -4.496 -7.046 1.00 90.31 214 LYS A CA 1
ATOM 1734 C C . LYS A 1 214 ? -6.094 -5.086 -7.033 1.00 90.31 214 LYS A C 1
ATOM 1736 O O . LYS A 1 214 ? -5.339 -4.567 -6.228 1.00 90.31 214 LYS A O 1
ATOM 1741 N N . GLY A 1 215 ? -5.745 -6.074 -7.874 1.00 91.06 215 GLY A N 1
ATOM 1742 C CA . GLY A 1 215 ? -4.408 -6.668 -7.917 1.00 91.06 215 GLY A CA 1
ATOM 1743 C C . GLY A 1 215 ? -4.025 -7.828 -8.839 1.00 91.06 215 GLY A C 1
ATOM 1744 O O . GLY A 1 215 ? -4.312 -7.769 -10.032 1.00 91.06 215 GLY A O 1
ATOM 1745 N N . TRP A 1 216 ? -3.274 -8.804 -8.281 1.00 88.62 216 TRP A N 1
ATOM 1746 C CA . TRP A 1 216 ? -2.458 -9.786 -9.031 1.00 88.62 216 TRP A CA 1
ATOM 1747 C C . TRP A 1 216 ? -2.947 -11.220 -8.968 1.00 88.62 216 TRP A C 1
ATOM 1749 O O . TRP A 1 216 ? -3.216 -11.769 -7.902 1.00 88.62 216 TRP A O 1
ATOM 1759 N N . ARG A 1 217 ? -2.777 -11.912 -10.084 1.00 89.38 217 ARG A N 1
ATOM 1760 C CA . ARG A 1 217 ? -2.516 -13.350 -10.101 1.00 89.38 217 ARG A CA 1
ATOM 1761 C C . ARG A 1 217 ? -1.021 -13.637 -10.272 1.00 89.38 217 ARG A C 1
ATOM 1763 O O . ARG A 1 217 ? -0.450 -13.343 -11.317 1.00 89.38 217 ARG A O 1
ATOM 1770 N N . LEU A 1 218 ? -0.403 -14.264 -9.273 1.00 86.31 218 LEU A N 1
ATOM 1771 C CA . LEU A 1 218 ? 0.963 -14.793 -9.354 1.00 86.31 218 LEU A CA 1
ATOM 1772 C C . LEU A 1 218 ? 0.954 -16.296 -9.074 1.00 86.31 218 LEU A C 1
ATOM 1774 O O . LEU A 1 218 ? 0.177 -16.776 -8.251 1.00 86.31 218 LEU A O 1
ATOM 1778 N N . ASN A 1 219 ? 1.868 -17.030 -9.708 1.00 85.06 219 ASN A N 1
ATOM 1779 C CA . ASN A 1 219 ? 2.115 -18.432 -9.379 1.00 85.06 219 ASN A CA 1
ATOM 1780 C C . ASN A 1 219 ? 2.753 -18.512 -7.986 1.00 85.06 219 ASN A C 1
ATOM 1782 O O . ASN A 1 219 ? 3.956 -18.298 -7.848 1.00 85.06 219 ASN A O 1
ATOM 1786 N N . CYS A 1 220 ? 1.954 -18.802 -6.958 1.00 80.69 220 CYS A N 1
ATOM 1787 C CA . CYS A 1 220 ? 2.417 -18.932 -5.578 1.00 80.69 220 CYS A CA 1
ATOM 1788 C C . CYS A 1 220 ? 3.411 -20.103 -5.422 1.00 80.69 220 CYS A C 1
ATOM 1790 O O . CYS A 1 220 ? 3.010 -21.256 -5.603 1.00 80.69 220 CYS A O 1
ATOM 1792 N N . PRO A 1 221 ? 4.680 -19.862 -5.032 1.00 83.06 221 PRO A N 1
ATOM 1793 C CA . PRO A 1 221 ? 5.594 -20.941 -4.675 1.00 83.06 221 PRO A CA 1
ATOM 1794 C C . PRO A 1 221 ? 5.084 -21.718 -3.457 1.00 83.06 221 PRO A C 1
ATOM 1796 O O . PRO A 1 221 ? 4.538 -21.139 -2.519 1.00 83.06 221 PRO A O 1
ATOM 1799 N N . SER A 1 222 ? 5.343 -23.026 -3.408 1.00 80.25 222 SER A N 1
ATOM 1800 C CA . SER A 1 222 ? 5.008 -23.868 -2.246 1.00 80.25 222 SER A CA 1
ATOM 1801 C C . SER A 1 222 ? 5.790 -23.514 -0.972 1.00 80.25 222 SER A C 1
ATOM 1803 O O . SER A 1 222 ? 5.482 -24.032 0.098 1.00 80.25 222 SER A O 1
ATOM 1805 N N . THR A 1 223 ? 6.793 -22.639 -1.080 1.00 83.00 223 THR A N 1
ATOM 1806 C CA . THR A 1 223 ? 7.715 -22.226 -0.013 1.00 83.00 223 THR A CA 1
ATOM 1807 C C . THR A 1 223 ? 7.419 -20.834 0.559 1.00 83.00 223 THR A C 1
ATOM 1809 O O . THR A 1 223 ? 8.274 -20.280 1.248 1.00 83.00 223 THR A O 1
ATOM 1812 N N . ILE A 1 224 ? 6.260 -20.232 0.262 1.00 80.12 224 ILE A N 1
ATOM 1813 C CA . ILE A 1 224 ? 5.862 -18.947 0.863 1.00 80.12 224 ILE A CA 1
ATOM 1814 C C . ILE A 1 224 ? 5.748 -19.111 2.394 1.00 80.12 224 ILE A C 1
ATOM 1816 O O . ILE A 1 224 ? 5.016 -19.996 2.847 1.00 80.12 224 ILE A O 1
ATOM 1820 N N . PRO A 1 225 ? 6.419 -18.270 3.208 1.00 82.88 225 PRO A N 1
ATOM 1821 C CA . PRO A 1 225 ? 6.239 -18.272 4.656 1.00 82.88 225 PRO A CA 1
ATOM 1822 C C . PRO A 1 225 ? 4.779 -17.968 5.041 1.00 82.88 225 PRO A C 1
ATOM 1824 O O . PRO A 1 225 ? 4.216 -17.009 4.510 1.00 82.88 225 PRO A O 1
ATOM 1827 N N . PRO A 1 226 ? 4.170 -18.692 6.000 1.00 80.06 226 PRO A N 1
ATOM 1828 C CA . PRO A 1 226 ? 2.821 -18.380 6.487 1.00 80.06 226 PRO A CA 1
ATOM 1829 C C . PRO A 1 226 ? 2.681 -16.928 6.965 1.00 80.06 226 PRO A C 1
ATOM 1831 O O . PRO A 1 226 ? 1.707 -16.260 6.643 1.00 80.06 226 PRO A O 1
ATOM 1834 N N . SER A 1 227 ? 3.741 -16.376 7.569 1.00 79.19 227 SER A N 1
ATOM 1835 C CA . SER A 1 227 ? 3.854 -14.967 7.973 1.00 79.19 227 SER A CA 1
ATOM 1836 C C . SER A 1 227 ? 3.836 -13.939 6.827 1.00 79.19 227 SER A C 1
ATOM 1838 O O . SER A 1 227 ? 3.998 -12.751 7.089 1.00 79.19 227 SER A O 1
ATOM 1840 N N . MET A 1 228 ? 3.669 -14.349 5.567 1.00 79.06 228 MET A N 1
ATOM 1841 C CA . MET A 1 228 ? 3.405 -13.458 4.425 1.00 79.06 228 MET A CA 1
ATOM 1842 C C . MET A 1 228 ? 1.975 -13.569 3.892 1.00 79.06 228 MET A C 1
ATOM 1844 O O . MET A 1 228 ? 1.524 -12.672 3.186 1.00 79.06 228 MET A O 1
ATOM 1848 N N . MET A 1 229 ? 1.263 -14.654 4.203 1.00 83.94 229 MET A N 1
ATOM 1849 C CA . MET A 1 229 ? -0.120 -14.864 3.778 1.00 83.94 229 MET A CA 1
ATOM 1850 C C . MET A 1 229 ? -1.085 -14.245 4.791 1.00 83.94 229 MET A C 1
ATOM 1852 O O . MET A 1 229 ? -0.783 -14.191 5.984 1.00 83.94 229 MET A O 1
ATOM 1856 N N . ILE A 1 230 ? -2.265 -13.808 4.337 1.00 88.19 230 ILE A N 1
ATOM 1857 C CA . ILE A 1 230 ? -3.393 -13.648 5.263 1.00 88.19 230 ILE A CA 1
ATOM 1858 C C . ILE A 1 230 ? -3.813 -15.040 5.727 1.00 88.19 230 ILE A C 1
ATOM 1860 O O . ILE A 1 230 ? -4.127 -15.897 4.903 1.00 88.19 230 ILE A O 1
ATOM 1864 N N . GLU A 1 231 ? -3.882 -15.225 7.040 1.00 87.44 231 GLU A N 1
ATOM 1865 C CA . GLU A 1 231 ? -4.544 -16.376 7.666 1.00 87.44 231 GLU A CA 1
ATOM 1866 C C . GLU A 1 231 ? -5.921 -15.989 8.225 1.00 87.44 231 GLU A C 1
ATOM 1868 O O . GLU A 1 231 ? -6.834 -16.813 8.274 1.00 87.44 231 GLU A O 1
ATOM 1873 N N . ASP A 1 232 ? -6.099 -14.727 8.626 1.00 91.56 232 ASP A N 1
ATOM 1874 C CA . ASP A 1 232 ? -7.283 -14.265 9.346 1.00 91.56 232 ASP A CA 1
ATOM 1875 C C . ASP A 1 232 ? -8.032 -13.139 8.630 1.00 91.56 232 ASP A C 1
ATOM 1877 O O . ASP A 1 232 ? -7.501 -12.064 8.349 1.00 91.56 232 ASP A O 1
ATOM 1881 N N . VAL A 1 233 ? -9.322 -13.369 8.401 1.00 93.25 233 VAL A N 1
ATOM 1882 C CA . VAL A 1 233 ? -10.277 -12.371 7.927 1.00 93.25 233 VAL A CA 1
ATOM 1883 C C . VAL A 1 233 ? -11.231 -12.055 9.075 1.00 93.25 233 VAL A C 1
ATOM 1885 O O . VAL A 1 233 ? -12.055 -12.888 9.466 1.00 93.25 233 VAL A O 1
ATOM 1888 N N . VAL A 1 234 ? -11.115 -10.855 9.645 1.00 93.62 234 VAL A N 1
ATOM 1889 C CA . VAL A 1 234 ? -11.918 -10.455 10.810 1.00 93.62 234 VAL A CA 1
ATOM 1890 C C . VAL A 1 234 ? -13.122 -9.621 10.396 1.00 93.62 234 VAL A C 1
ATOM 1892 O O . VAL A 1 234 ? -13.013 -8.780 9.510 1.00 93.62 234 VAL A O 1
ATOM 1895 N N . TYR A 1 235 ? -14.272 -9.835 11.031 1.00 94.94 235 TYR A N 1
ATOM 1896 C CA . TYR A 1 235 ? -15.526 -9.146 10.701 1.00 94.94 235 TYR A CA 1
ATOM 1897 C C . TYR A 1 235 ? -16.256 -8.626 11.949 1.00 94.94 235 TYR A C 1
ATOM 1899 O O . TYR A 1 235 ? -15.978 -9.068 13.068 1.00 94.94 235 TYR A O 1
ATOM 1907 N N . ASP A 1 236 ? -17.179 -7.679 11.754 1.00 94.50 236 ASP A N 1
ATOM 1908 C CA . ASP A 1 236 ? -17.920 -6.988 12.822 1.00 94.50 236 ASP A CA 1
ATOM 1909 C C . ASP A 1 236 ? -18.636 -7.990 13.758 1.00 94.50 236 ASP A C 1
ATOM 1911 O O . ASP A 1 236 ? -19.359 -8.874 13.285 1.00 94.50 236 ASP A O 1
ATOM 1915 N N . PRO A 1 237 ? -18.478 -7.891 15.094 1.00 93.56 237 PRO A N 1
ATOM 1916 C CA . PRO A 1 237 ? -19.052 -8.866 16.011 1.00 93.56 237 PRO A CA 1
ATOM 1917 C C . PRO A 1 237 ? -20.583 -8.786 16.109 1.00 93.56 237 PRO A C 1
ATOM 1919 O O . PRO A 1 237 ? -21.190 -9.748 16.587 1.00 93.56 237 PRO A O 1
ATOM 1922 N N . SER A 1 238 ? -21.215 -7.693 15.663 1.00 93.88 238 SER A N 1
ATOM 1923 C CA . SER A 1 238 ? -22.677 -7.557 15.587 1.00 93.88 238 SER A CA 1
ATOM 1924 C C . SER A 1 238 ? -23.301 -8.451 14.508 1.00 93.88 238 SER A C 1
ATOM 1926 O O . SER A 1 238 ? -24.477 -8.806 14.596 1.00 93.88 238 SER A O 1
ATOM 1928 N N . TRP A 1 239 ? -22.511 -8.883 13.521 1.00 94.44 239 TRP A N 1
ATOM 1929 C CA . TRP A 1 239 ? -22.953 -9.773 12.456 1.00 94.44 239 TRP A CA 1
ATOM 1930 C C . TRP A 1 239 ? -23.025 -11.223 12.970 1.00 94.44 239 TRP A C 1
ATOM 1932 O O . TRP A 1 239 ? -22.025 -11.807 13.393 1.00 94.44 239 TRP A O 1
ATOM 1942 N N . ASN A 1 240 ? -24.226 -11.811 12.980 1.00 89.94 240 ASN A N 1
ATOM 1943 C CA . ASN A 1 240 ? -24.479 -13.144 13.557 1.00 89.94 240 ASN A CA 1
ATOM 1944 C C . ASN A 1 240 ? -24.671 -14.246 12.509 1.00 89.94 240 ASN A C 1
ATOM 1946 O O . ASN A 1 240 ? -24.133 -15.345 12.672 1.00 89.94 240 ASN A O 1
ATOM 1950 N N . GLU A 1 241 ? -25.403 -13.939 11.438 1.00 95.19 241 GLU A N 1
ATOM 1951 C CA . GLU A 1 241 ? -25.578 -14.803 10.271 1.00 95.19 241 GLU A CA 1
ATOM 1952 C C . GLU A 1 241 ? -25.306 -13.977 9.014 1.00 95.19 241 GLU A C 1
ATOM 1954 O O . GLU A 1 241 ? -26.045 -13.042 8.702 1.00 95.19 241 GLU A O 1
ATOM 1959 N N . ILE A 1 242 ? -24.208 -14.288 8.325 1.00 96.31 242 ILE A N 1
ATOM 1960 C CA . ILE A 1 242 ? -23.767 -13.560 7.132 1.00 96.31 242 ILE A CA 1
ATOM 1961 C C . ILE A 1 242 ? -23.328 -14.505 6.027 1.00 96.31 242 ILE A C 1
ATOM 1963 O O . ILE A 1 242 ? -22.814 -15.599 6.261 1.00 96.31 242 ILE A O 1
ATOM 1967 N N . GLN A 1 243 ? -23.483 -14.033 4.799 1.00 96.38 243 GLN A N 1
ATOM 1968 C CA . GLN A 1 243 ? -22.885 -14.620 3.616 1.00 96.38 243 GLN A CA 1
ATOM 1969 C C . GLN A 1 243 ? -21.796 -13.682 3.109 1.00 96.38 243 GLN A C 1
ATOM 1971 O O . GLN A 1 243 ? -22.068 -12.517 2.832 1.00 96.38 243 GLN A O 1
ATOM 1976 N N . ILE A 1 244 ? -20.578 -14.189 2.947 1.00 96.81 244 ILE A N 1
ATOM 1977 C CA . ILE A 1 244 ? -19.498 -13.457 2.289 1.00 96.81 244 ILE A CA 1
ATOM 1978 C C . ILE A 1 244 ? -19.361 -14.027 0.879 1.00 96.81 244 ILE A C 1
ATOM 1980 O O . ILE A 1 244 ? -19.125 -15.220 0.681 1.00 96.81 244 ILE A O 1
ATOM 1984 N N . LYS A 1 245 ? -19.558 -13.166 -0.116 1.00 97.25 245 LYS A N 1
ATOM 1985 C CA . LYS A 1 245 ? -19.292 -13.449 -1.523 1.00 97.25 245 LYS A CA 1
ATOM 1986 C C . LYS A 1 245 ? -17.954 -12.815 -1.872 1.00 97.25 245 LYS A C 1
ATOM 1988 O O . LYS A 1 245 ? -17.846 -11.594 -1.907 1.00 97.25 245 LYS A O 1
ATOM 1993 N N . ILE A 1 246 ? -16.953 -13.644 -2.127 1.00 97.00 246 ILE A N 1
ATOM 1994 C CA . ILE A 1 246 ? -15.650 -13.220 -2.632 1.00 97.00 246 ILE A CA 1
ATOM 1995 C C . ILE A 1 246 ? -15.663 -13.479 -4.133 1.00 97.00 246 ILE A C 1
ATOM 1997 O O . ILE A 1 246 ? -15.950 -14.597 -4.555 1.00 97.00 246 ILE A O 1
ATOM 2001 N N . SER A 1 247 ? -15.384 -12.474 -4.953 1.00 96.56 247 SER A N 1
ATOM 2002 C CA . SER A 1 247 ? -15.266 -12.674 -6.397 1.00 96.56 247 SER A CA 1
ATOM 2003 C C . SER A 1 247 ? -13.998 -12.057 -6.949 1.00 96.56 247 SER A C 1
ATOM 2005 O O . SER A 1 247 ? -13.773 -10.871 -6.726 1.00 96.56 247 SER A O 1
ATOM 2007 N N . ILE A 1 248 ? -13.236 -12.852 -7.695 1.00 95.00 248 ILE A N 1
ATOM 2008 C CA . ILE A 1 248 ? -12.036 -12.451 -8.423 1.00 95.00 248 ILE A CA 1
ATOM 2009 C C . ILE A 1 248 ? -12.476 -12.104 -9.847 1.00 95.00 248 ILE A C 1
ATOM 2011 O O . ILE A 1 248 ? -12.892 -12.982 -10.600 1.00 95.00 248 ILE A O 1
ATOM 2015 N N . GLN A 1 249 ? -12.462 -10.823 -10.200 1.00 95.44 249 GLN A N 1
ATOM 2016 C CA . GLN A 1 249 ? -12.809 -10.340 -11.533 1.00 95.44 249 GLN A CA 1
ATOM 2017 C C . GLN A 1 249 ? -11.541 -9.977 -12.295 1.00 95.44 249 GLN A C 1
ATOM 2019 O O . GLN A 1 249 ? -10.806 -9.097 -11.875 1.00 95.44 249 GLN A O 1
ATOM 2024 N N . ASP A 1 250 ? -11.305 -10.642 -13.415 1.00 91.81 250 ASP A N 1
ATOM 2025 C CA . ASP A 1 250 ? -10.296 -10.283 -14.403 1.00 91.81 250 ASP A CA 1
ATOM 2026 C C . ASP A 1 250 ? -10.648 -8.921 -15.025 1.00 91.81 250 ASP A C 1
ATOM 2028 O O . ASP A 1 250 ? -11.780 -8.750 -15.486 1.00 91.81 250 ASP A O 1
ATOM 2032 N N . LEU A 1 251 ? -9.737 -7.940 -15.013 1.00 87.94 251 LEU A N 1
ATOM 2033 C CA . LEU A 1 251 ? -10.061 -6.610 -15.565 1.00 87.94 251 LEU A CA 1
ATOM 2034 C C . LEU A 1 251 ? -9.898 -6.529 -17.086 1.00 87.94 251 LEU A C 1
ATOM 2036 O O . LEU A 1 251 ? -10.516 -5.658 -17.695 1.00 87.94 251 LEU A O 1
ATOM 2040 N N . ASP A 1 252 ? -9.103 -7.420 -17.682 1.00 87.62 252 ASP A N 1
ATOM 2041 C CA . ASP A 1 252 ? -8.812 -7.406 -19.117 1.00 87.62 252 ASP A CA 1
ATOM 2042 C C . ASP A 1 252 ? -9.814 -8.298 -19.878 1.00 87.62 252 ASP A C 1
ATOM 2044 O O . ASP A 1 252 ? -10.418 -7.866 -20.859 1.00 87.62 252 ASP A O 1
ATOM 2048 N N . GLU A 1 253 ? -10.072 -9.512 -19.376 1.00 87.88 253 GLU A N 1
ATOM 2049 C CA . GLU A 1 253 ? -10.970 -10.498 -20.010 1.00 87.88 253 GLU A CA 1
ATOM 2050 C C . GLU A 1 253 ? -12.416 -10.460 -19.467 1.00 87.88 253 GLU A C 1
ATOM 2052 O O . GLU A 1 253 ? -13.300 -11.158 -19.967 1.00 87.88 253 GLU A O 1
ATOM 2057 N N . ASN A 1 254 ? -12.685 -9.679 -18.410 1.00 88.12 254 ASN A N 1
ATOM 2058 C CA . ASN A 1 254 ? -13.977 -9.611 -17.701 1.00 88.12 254 ASN A CA 1
ATOM 2059 C C . ASN A 1 254 ? -14.509 -10.977 -17.192 1.00 88.12 254 ASN A C 1
ATOM 2061 O O . ASN A 1 254 ? -15.697 -11.141 -16.897 1.00 88.12 254 ASN A O 1
ATOM 2065 N N . ILE A 1 255 ? -13.624 -11.969 -17.063 1.00 92.31 255 ILE A N 1
ATOM 2066 C CA . ILE A 1 255 ? -13.900 -13.275 -16.456 1.00 92.31 255 ILE A CA 1
ATOM 2067 C C . ILE A 1 255 ? -14.066 -13.087 -14.947 1.00 92.31 255 ILE A C 1
ATOM 2069 O O . ILE A 1 255 ? -13.296 -12.369 -14.314 1.00 92.31 255 ILE A O 1
ATOM 2073 N N . LYS A 1 256 ? -15.059 -13.746 -14.347 1.00 94.81 256 LYS A N 1
ATOM 2074 C CA . LYS A 1 256 ? -15.357 -13.612 -12.920 1.00 94.81 256 LYS A CA 1
ATOM 2075 C C . LYS A 1 256 ? -15.455 -14.968 -12.243 1.00 94.81 256 LYS A C 1
ATOM 2077 O O . LYS A 1 256 ? -16.365 -15.730 -12.537 1.00 94.81 256 LYS A O 1
ATOM 2082 N N . GLU A 1 257 ? -14.559 -15.214 -11.298 1.00 94.19 257 GLU A N 1
ATOM 2083 C CA . GLU A 1 257 ? -14.528 -16.412 -10.462 1.00 94.19 257 GLU A CA 1
ATOM 2084 C C . GLU A 1 257 ? -15.148 -16.090 -9.098 1.00 94.19 257 GLU A C 1
ATOM 2086 O O . GLU A 1 257 ? -14.787 -15.090 -8.474 1.00 94.19 257 GLU A O 1
ATOM 2091 N N . THR A 1 258 ? -16.084 -16.906 -8.610 1.00 95.94 258 THR A N 1
ATOM 2092 C CA . THR A 1 258 ? -16.798 -16.634 -7.350 1.00 95.94 258 THR A CA 1
ATOM 2093 C C . THR A 1 258 ? -16.618 -17.732 -6.297 1.00 95.94 258 THR A C 1
ATOM 2095 O O . THR A 1 258 ? -16.755 -18.923 -6.570 1.00 95.94 258 THR A O 1
ATOM 2098 N N . SER A 1 259 ? -16.405 -17.312 -5.048 1.00 96.19 259 SER A N 1
ATOM 2099 C CA . SER A 1 259 ? -16.570 -18.122 -3.841 1.00 96.19 259 SER A CA 1
ATOM 2100 C C . SER A 1 259 ? -17.660 -17.527 -2.954 1.00 96.19 259 SER A C 1
ATOM 2102 O O . SER A 1 259 ? -17.702 -16.321 -2.705 1.00 96.19 259 SER A O 1
ATOM 2104 N N . ILE A 1 260 ? -18.551 -18.374 -2.462 1.00 96.75 260 ILE A N 1
ATOM 2105 C CA . ILE A 1 260 ? -19.589 -18.041 -1.497 1.00 96.75 260 ILE A CA 1
ATOM 2106 C C . ILE A 1 260 ? -19.340 -18.880 -0.248 1.00 96.75 260 ILE A C 1
ATOM 2108 O O . ILE A 1 260 ? -19.277 -20.113 -0.300 1.00 96.75 260 ILE A O 1
ATOM 2112 N N . LEU A 1 261 ? -19.235 -18.196 0.885 1.00 96.06 261 LEU A N 1
ATOM 2113 C CA . LEU A 1 261 ? -19.155 -18.802 2.206 1.00 96.06 261 LEU A CA 1
ATOM 2114 C C . LEU A 1 261 ? -20.233 -18.213 3.118 1.00 96.06 261 LEU A C 1
ATOM 2116 O O . LEU A 1 261 ? -20.547 -17.024 3.055 1.00 96.06 261 LEU A O 1
ATOM 2120 N N . ARG A 1 262 ? -20.839 -19.063 3.944 1.00 96.00 262 ARG A N 1
ATOM 2121 C CA . ARG A 1 262 ? -21.853 -18.692 4.934 1.00 96.00 262 ARG A CA 1
ATOM 2122 C C . ARG A 1 262 ? -21.284 -18.901 6.323 1.00 96.00 262 ARG A C 1
ATOM 2124 O O . ARG A 1 262 ? -20.757 -19.975 6.616 1.00 96.00 262 ARG A O 1
ATOM 2131 N N . ILE A 1 263 ? -21.414 -17.884 7.163 1.00 96.06 263 ILE A N 1
ATOM 2132 C CA . ILE A 1 263 ? -20.980 -17.896 8.553 1.00 96.06 263 ILE A CA 1
ATOM 2133 C C . ILE A 1 263 ? -22.229 -17.818 9.423 1.00 96.06 263 ILE A C 1
ATOM 2135 O O . ILE A 1 263 ? -22.941 -16.815 9.404 1.00 96.06 263 ILE A O 1
ATOM 2139 N N . LYS A 1 264 ? -22.490 -18.880 10.186 1.00 94.94 264 LYS A N 1
ATOM 2140 C CA . LYS A 1 264 ? -23.622 -18.974 11.116 1.00 94.94 264 LYS A CA 1
ATOM 2141 C C . LYS A 1 264 ? -23.107 -19.418 12.475 1.00 94.94 264 LYS A C 1
ATOM 2143 O O . LYS A 1 264 ? -22.456 -20.455 12.576 1.00 94.94 264 LYS A O 1
ATOM 2148 N N . ASN A 1 265 ? -23.366 -18.627 13.517 1.00 89.81 265 ASN A N 1
ATOM 2149 C CA . ASN A 1 265 ? -22.859 -18.877 14.876 1.00 89.81 265 ASN A CA 1
ATOM 2150 C C . ASN A 1 265 ? -21.324 -19.074 14.928 1.00 89.81 265 ASN A C 1
ATOM 2152 O O . ASN A 1 265 ? -20.817 -19.886 15.697 1.00 89.81 265 ASN A O 1
ATOM 2156 N N . GLY A 1 266 ? -20.583 -18.361 14.071 1.00 88.19 266 GLY A N 1
ATOM 2157 C CA . GLY A 1 266 ? -19.124 -18.477 13.939 1.00 88.19 266 GLY A CA 1
ATOM 2158 C C . GLY A 1 266 ? -18.622 -19.687 13.136 1.00 88.19 266 GLY A C 1
ATOM 2159 O O . GLY A 1 266 ? -17.432 -19.753 12.841 1.00 88.19 266 GLY A O 1
ATOM 2160 N N . LEU A 1 267 ? -19.493 -20.616 12.728 1.00 93.38 267 LEU A N 1
ATOM 2161 C CA . LEU A 1 267 ? -19.124 -21.737 11.861 1.00 93.38 267 LEU A CA 1
ATOM 2162 C C . LEU A 1 267 ? -19.153 -21.300 10.393 1.00 93.38 267 LEU A C 1
ATOM 2164 O O . LEU A 1 267 ? -20.192 -20.865 9.895 1.00 93.38 267 LEU A O 1
ATOM 2168 N N . THR A 1 268 ? -18.018 -21.441 9.706 1.00 94.81 268 THR A N 1
ATOM 2169 C CA . THR A 1 268 ? -17.887 -21.155 8.269 1.00 94.81 268 THR A CA 1
ATOM 2170 C C . THR A 1 268 ? -18.221 -22.398 7.448 1.00 94.81 268 THR A C 1
ATOM 2172 O O . THR A 1 268 ? -17.700 -23.480 7.708 1.00 94.81 268 THR A O 1
ATOM 2175 N N . THR A 1 269 ? -19.066 -22.239 6.432 1.00 95.50 269 THR A N 1
ATOM 2176 C CA . THR A 1 269 ? -19.450 -23.291 5.479 1.00 95.50 269 THR A CA 1
ATOM 2177 C C . THR A 1 269 ? -19.310 -22.777 4.048 1.00 95.50 269 THR A C 1
ATOM 2179 O O . THR A 1 269 ? -19.678 -21.639 3.760 1.00 95.50 269 THR A O 1
ATOM 2182 N N . TYR A 1 270 ? -18.771 -23.598 3.148 1.00 92.62 270 TYR A N 1
ATOM 2183 C CA . TYR A 1 270 ? -18.573 -23.249 1.736 1.00 92.62 270 TYR A CA 1
ATOM 2184 C C . TYR A 1 270 ? -19.748 -23.745 0.881 1.00 92.62 270 TYR A C 1
ATOM 2186 O O . TYR A 1 270 ? -20.271 -24.833 1.120 1.00 92.62 270 TYR A O 1
ATOM 2194 N N . ASN A 1 271 ? -20.164 -22.963 -0.119 1.00 90.88 271 ASN A N 1
ATOM 2195 C CA . ASN A 1 271 ? -21.161 -23.394 -1.102 1.00 90.88 271 ASN A CA 1
ATOM 2196 C C . ASN A 1 271 ? -20.529 -24.408 -2.093 1.00 90.88 271 ASN A C 1
ATOM 2198 O O . ASN A 1 271 ? -19.454 -24.121 -2.623 1.00 90.88 271 ASN A O 1
ATOM 2202 N N . PRO A 1 272 ? -21.155 -25.566 -2.389 1.00 83.69 272 PRO A N 1
ATOM 2203 C CA . PRO A 1 272 ? -20.670 -26.494 -3.421 1.00 83.69 272 PRO A CA 1
ATOM 2204 C C . PRO A 1 272 ? -20.579 -25.895 -4.836 1.00 83.69 272 PRO A C 1
ATOM 2206 O O . PRO A 1 272 ? -19.842 -26.423 -5.660 1.00 83.69 272 PRO A O 1
ATOM 2209 N N . GLU A 1 273 ? -21.290 -24.804 -5.134 1.00 89.75 273 GLU A N 1
ATOM 2210 C CA . GLU A 1 273 ? -21.242 -24.137 -6.449 1.00 89.75 273 GLU A CA 1
ATOM 2211 C C . GLU A 1 273 ? -19.999 -23.251 -6.661 1.00 89.75 273 GLU A C 1
ATOM 2213 O O . GLU A 1 273 ? -19.848 -22.651 -7.728 1.00 89.75 273 GLU A O 1
ATOM 2218 N N . ASN A 1 274 ? -19.116 -23.156 -5.660 1.00 89.25 274 ASN A N 1
ATOM 2219 C CA . ASN A 1 274 ? -17.920 -22.321 -5.706 1.00 89.25 274 ASN A CA 1
ATOM 2220 C C . ASN A 1 274 ? -17.011 -22.661 -6.897 1.00 89.25 274 ASN A C 1
ATOM 2222 O O . ASN A 1 274 ? -16.780 -23.817 -7.244 1.00 89.25 274 ASN A O 1
ATOM 2226 N N . GLU A 1 275 ? -16.460 -21.619 -7.509 1.00 92.00 275 GLU A N 1
ATOM 2227 C CA . GLU A 1 275 ? -15.524 -21.712 -8.633 1.00 92.00 275 GLU A CA 1
ATOM 2228 C C . GLU A 1 275 ? -14.080 -21.646 -8.154 1.00 92.00 275 GLU A C 1
ATOM 2230 O O . GLU A 1 275 ? -13.206 -22.277 -8.741 1.00 92.00 275 GLU A O 1
ATOM 2235 N N . VAL A 1 276 ? -13.859 -20.936 -7.046 1.00 92.06 276 VAL A N 1
ATOM 2236 C CA . VAL A 1 276 ? -12.584 -20.836 -6.336 1.00 92.06 276 VAL A CA 1
ATOM 2237 C C . VAL A 1 276 ? -12.781 -21.072 -4.840 1.00 92.06 276 VAL A C 1
ATOM 2239 O O . VAL A 1 276 ? -13.835 -20.767 -4.269 1.00 92.06 276 VAL A O 1
ATOM 2242 N N . VAL A 1 277 ? -11.749 -21.596 -4.188 1.00 91.88 277 VAL A N 1
ATOM 2243 C CA . VAL A 1 277 ? -11.648 -21.728 -2.728 1.00 91.88 277 VAL A CA 1
ATOM 2244 C C . VAL A 1 277 ? -10.399 -21.022 -2.220 1.00 91.88 277 VAL A C 1
ATOM 2246 O O . VAL A 1 277 ? -9.421 -20.874 -2.946 1.00 91.88 277 VAL A O 1
ATOM 2249 N N . PHE A 1 278 ? -10.435 -20.591 -0.962 1.00 92.00 278 PHE A N 1
ATOM 2250 C CA . PHE A 1 278 ? -9.362 -19.835 -0.320 1.00 92.00 278 PHE A CA 1
ATOM 2251 C C . PHE A 1 278 ? -8.754 -20.660 0.827 1.00 92.00 278 PHE A C 1
ATOM 2253 O O . PHE A 1 278 ? -9.141 -20.482 1.985 1.00 92.00 278 PHE A O 1
ATOM 2260 N N . PRO A 1 279 ? -7.861 -21.624 0.530 1.00 86.50 279 PRO A N 1
ATOM 2261 C CA . PRO A 1 279 ? -7.258 -22.465 1.556 1.00 86.50 279 PRO A CA 1
ATOM 2262 C C . PRO A 1 279 ? -6.394 -21.618 2.496 1.00 86.50 279 PRO A C 1
ATOM 2264 O O . PRO A 1 279 ? -5.563 -20.829 2.051 1.00 86.50 279 PRO A O 1
ATOM 2267 N N . GLY A 1 280 ? -6.585 -21.803 3.802 1.00 86.56 280 GLY A N 1
ATOM 2268 C CA . GLY A 1 280 ? -5.864 -21.065 4.843 1.00 86.56 280 GLY A CA 1
ATOM 2269 C C . GLY A 1 280 ? -6.570 -19.807 5.358 1.00 86.56 280 GLY A C 1
ATOM 2270 O O . GLY A 1 280 ? -6.226 -19.366 6.448 1.00 86.56 280 GLY A O 1
ATOM 2271 N N . LEU A 1 281 ? -7.594 -19.276 4.672 1.00 91.81 281 LEU A N 1
ATOM 2272 C CA . LEU A 1 281 ? -8.392 -18.174 5.224 1.00 91.81 281 LEU A CA 1
ATOM 2273 C C . LEU A 1 281 ? -9.353 -18.677 6.308 1.00 91.81 281 LEU A C 1
ATOM 2275 O O . LEU A 1 281 ? -10.298 -19.423 6.038 1.00 91.81 281 LEU A O 1
ATOM 2279 N N . THR A 1 282 ? -9.143 -18.215 7.537 1.00 94.44 282 THR A N 1
ATOM 2280 C CA . THR A 1 282 ? -10.069 -18.386 8.659 1.00 94.44 282 THR A CA 1
ATOM 2281 C C . THR A 1 282 ? -10.842 -17.095 8.925 1.00 94.44 282 THR A C 1
ATOM 2283 O O . THR A 1 282 ? -10.292 -16.000 8.866 1.00 94.44 282 THR A O 1
ATOM 2286 N N . PHE A 1 283 ? -12.148 -17.214 9.183 1.00 94.88 283 PHE A N 1
ATOM 2287 C CA . PHE A 1 283 ? -13.041 -16.070 9.383 1.00 94.88 283 PHE A CA 1
ATOM 2288 C C . PHE A 1 283 ? -13.448 -15.975 10.854 1.00 94.88 283 PHE A C 1
ATOM 2290 O O . PHE A 1 283 ? -14.033 -16.916 11.396 1.00 94.88 283 PHE A O 1
ATOM 2297 N N . LYS A 1 284 ? -13.160 -14.845 11.510 1.00 94.44 284 LYS A N 1
ATOM 2298 C CA . LYS A 1 284 ? -13.353 -14.668 12.963 1.00 94.44 284 LYS A CA 1
ATOM 2299 C C . LYS A 1 284 ? -14.061 -13.345 13.278 1.00 94.44 284 LYS A C 1
ATOM 2301 O O . LYS A 1 284 ? -13.844 -12.342 12.608 1.00 94.44 284 LYS A O 1
ATOM 2306 N N . LYS A 1 285 ? -14.895 -13.315 14.324 1.00 94.12 285 LYS A N 1
ATOM 2307 C CA . LYS A 1 285 ? -15.408 -12.042 14.867 1.00 94.12 285 LYS A CA 1
ATOM 2308 C C . LYS A 1 285 ? -14.244 -11.254 15.461 1.00 94.12 285 LYS A C 1
ATOM 2310 O O . LYS A 1 285 ? -13.481 -11.835 16.230 1.00 94.12 285 LYS A O 1
ATOM 2315 N N . ILE A 1 286 ? -14.135 -9.961 15.160 1.00 89.88 286 ILE A N 1
ATOM 2316 C CA . ILE A 1 286 ? -13.142 -9.094 15.805 1.00 89.88 286 ILE A CA 1
ATOM 2317 C C . ILE A 1 286 ? -13.507 -8.898 17.287 1.00 89.88 286 ILE A C 1
ATOM 2319 O O . ILE A 1 286 ? -14.649 -8.570 17.624 1.00 89.88 286 ILE A O 1
ATOM 2323 N N . ARG A 1 287 ? -12.558 -9.147 18.194 1.00 86.25 287 ARG A N 1
ATOM 2324 C CA . ARG A 1 287 ? -12.757 -9.085 19.653 1.00 86.25 287 ARG A CA 1
ATOM 2325 C C . ARG A 1 287 ? -12.046 -7.870 20.249 1.00 86.25 287 ARG A C 1
ATOM 2327 O O . ARG A 1 287 ? -11.004 -7.471 19.734 1.00 86.25 287 ARG A O 1
ATOM 2334 N N . PRO A 1 288 ? -12.500 -7.346 21.405 1.00 78.88 288 PRO A N 1
ATOM 2335 C CA . PRO A 1 288 ? -11.794 -6.287 22.130 1.00 78.88 288 PRO A CA 1
ATOM 2336 C C . PRO A 1 288 ? -10.316 -6.600 22.410 1.00 78.88 288 PRO A C 1
ATOM 2338 O O . PRO A 1 288 ? -9.460 -5.725 22.329 1.00 78.88 288 PRO A O 1
ATOM 2341 N N . THR A 1 289 ? -10.004 -7.869 22.692 1.00 74.50 289 THR A N 1
ATOM 2342 C CA . THR A 1 289 ? -8.632 -8.343 22.920 1.00 74.50 289 THR A CA 1
ATOM 2343 C C . THR A 1 289 ? -7.750 -8.263 21.689 1.00 74.50 289 THR A C 1
ATOM 2345 O O . THR A 1 289 ? -6.540 -8.163 21.842 1.00 74.50 289 THR A O 1
ATOM 2348 N N . ASP A 1 290 ? -8.331 -8.310 20.492 1.00 70.06 290 ASP A N 1
ATOM 2349 C CA . ASP A 1 290 ? -7.558 -8.267 19.259 1.00 70.06 290 ASP A CA 1
ATOM 2350 C C . ASP A 1 290 ? -6.990 -6.844 19.068 1.00 70.06 290 ASP A C 1
ATOM 2352 O O . ASP A 1 290 ? -5.847 -6.716 18.650 1.00 70.06 290 ASP A O 1
ATOM 2356 N N . TYR A 1 291 ? -7.686 -5.780 19.516 1.00 64.00 291 TYR A N 1
ATOM 2357 C CA . TYR A 1 291 ? -7.144 -4.404 19.519 1.00 64.00 291 TYR A CA 1
ATOM 2358 C C . TYR A 1 291 ? -6.001 -4.181 20.522 1.00 64.00 291 TYR A C 1
ATOM 2360 O O . TYR A 1 291 ? -5.123 -3.359 20.269 1.00 64.00 291 TYR A O 1
ATOM 2368 N N . LEU A 1 292 ? -5.981 -4.896 21.657 1.00 54.31 292 LEU A N 1
ATOM 2369 C CA . LEU A 1 292 ? -4.982 -4.686 22.723 1.00 54.31 292 LEU A CA 1
ATOM 2370 C C . LEU A 1 292 ? -3.543 -5.015 22.290 1.00 54.31 292 LEU A C 1
ATOM 2372 O O . LEU A 1 292 ? -2.594 -4.569 22.931 1.00 54.31 292 LEU A O 1
ATOM 2376 N N . TRP A 1 293 ? -3.368 -5.755 21.193 1.00 51.75 293 TRP A N 1
ATOM 2377 C CA . TRP A 1 293 ? -2.055 -6.015 20.594 1.00 51.75 293 TRP A CA 1
ATOM 2378 C C . TRP A 1 293 ? -1.508 -4.797 19.825 1.00 51.75 293 TRP A C 1
ATOM 2380 O O . TRP A 1 293 ? -0.301 -4.700 19.628 1.00 51.75 293 TRP A O 1
ATOM 2390 N N . TYR A 1 294 ? -2.366 -3.846 19.435 1.00 53.88 294 TYR A N 1
ATOM 2391 C CA . TYR A 1 294 ? -2.008 -2.682 18.613 1.00 53.88 294 TYR A CA 1
ATOM 2392 C C . TYR A 1 294 ? -1.782 -1.390 19.420 1.00 53.88 294 TYR A C 1
ATOM 2394 O O . TYR A 1 294 ? -1.286 -0.404 18.875 1.00 53.88 294 TYR A O 1
ATOM 2402 N N . THR A 1 295 ? -2.133 -1.352 20.713 1.00 49.53 295 THR A N 1
ATOM 2403 C CA . THR A 1 295 ? -1.999 -0.131 21.536 1.00 49.53 295 THR A CA 1
ATOM 2404 C C . THR A 1 295 ? -0.602 0.072 22.122 1.00 49.53 295 THR A C 1
ATOM 2406 O O . THR A 1 295 ? -0.254 1.201 22.466 1.00 49.53 295 THR A O 1
ATOM 2409 N N . ASN A 1 296 ? 0.202 -0.991 22.221 1.00 45.31 296 ASN A N 1
ATOM 2410 C CA . ASN A 1 296 ? 1.495 -0.991 22.908 1.00 45.31 296 ASN A CA 1
ATOM 2411 C C . ASN A 1 296 ? 2.659 -1.123 21.905 1.00 45.31 296 ASN A C 1
ATOM 2413 O O . ASN A 1 296 ? 3.277 -2.176 21.795 1.00 45.31 296 ASN A O 1
ATOM 2417 N N . GLU A 1 297 ? 2.933 -0.038 21.176 1.00 49.59 297 GLU A N 1
ATOM 2418 C CA . GLU A 1 297 ? 4.188 0.247 20.441 1.00 49.59 297 GLU A CA 1
ATOM 2419 C C . GLU A 1 297 ? 4.703 -0.767 19.388 1.00 49.59 297 GLU A C 1
ATOM 2421 O O . GLU A 1 297 ? 5.795 -0.573 18.852 1.00 49.59 297 GLU A O 1
ATOM 2426 N N . ILE A 1 298 ? 3.936 -1.794 19.002 1.00 40.06 298 ILE A N 1
ATOM 2427 C CA . ILE A 1 298 ? 4.341 -2.768 17.968 1.00 40.06 298 ILE A CA 1
ATOM 2428 C C . ILE A 1 298 ? 3.532 -2.605 16.671 1.00 40.06 298 ILE A C 1
ATOM 2430 O O . ILE A 1 298 ? 2.403 -2.114 16.642 1.00 40.06 298 ILE A O 1
ATOM 2434 N N . LYS A 1 299 ? 4.195 -2.910 15.551 1.00 49.25 299 LYS A N 1
ATOM 2435 C CA . LYS A 1 299 ? 3.868 -2.427 14.208 1.00 49.25 299 LYS A CA 1
ATOM 2436 C C . LYS A 1 299 ? 2.674 -3.186 13.636 1.00 49.25 299 LYS A C 1
ATOM 2438 O O . LYS A 1 299 ? 2.746 -4.394 13.442 1.00 49.25 299 LYS A O 1
ATOM 2443 N N . ALA A 1 300 ? 1.624 -2.469 13.240 1.00 42.22 300 ALA A N 1
ATOM 2444 C CA . ALA A 1 300 ? 0.440 -3.068 12.617 1.00 42.22 300 ALA A CA 1
ATOM 2445 C C . ALA A 1 300 ? 0.748 -3.826 11.298 1.00 42.22 300 ALA A C 1
ATOM 2447 O O . ALA A 1 300 ? -0.012 -4.710 10.906 1.00 42.22 300 ALA A O 1
ATOM 2448 N N . HIS A 1 301 ? 1.901 -3.540 10.673 1.00 50.88 301 HIS A N 1
ATOM 2449 C CA . HIS A 1 301 ? 2.494 -4.288 9.557 1.00 50.88 301 HIS A CA 1
ATOM 2450 C C . HIS A 1 301 ? 2.868 -5.753 9.876 1.00 50.88 301 HIS A C 1
ATOM 2452 O O . HIS A 1 301 ? 3.116 -6.514 8.949 1.00 50.88 301 HIS A O 1
ATOM 2458 N N . GLU A 1 302 ? 2.965 -6.154 11.149 1.00 60.47 302 GLU A N 1
ATOM 2459 C CA . GLU A 1 302 ? 3.393 -7.509 11.548 1.00 60.47 302 GLU A CA 1
ATOM 2460 C C . GLU A 1 302 ? 2.237 -8.529 11.556 1.00 60.47 302 GLU A C 1
ATOM 2462 O O . GLU A 1 302 ? 2.479 -9.728 11.682 1.00 60.47 302 GLU A O 1
ATOM 2467 N N . ILE A 1 303 ? 0.983 -8.077 11.412 1.00 65.31 303 ILE A N 1
ATOM 2468 C CA . ILE A 1 303 ? -0.206 -8.929 11.520 1.00 65.31 303 ILE A CA 1
ATOM 2469 C C . ILE A 1 303 ? -0.992 -8.928 10.200 1.00 65.31 303 ILE A C 1
ATOM 2471 O O . ILE A 1 303 ? -1.689 -7.963 9.867 1.00 65.31 303 ILE A O 1
ATOM 2475 N N . ASN A 1 304 ? -0.926 -10.054 9.480 1.00 77.88 304 ASN A N 1
ATOM 2476 C CA . ASN A 1 304 ? -1.643 -10.303 8.223 1.00 77.88 304 ASN A CA 1
ATOM 2477 C C . ASN A 1 304 ? -3.126 -10.633 8.467 1.00 77.88 304 ASN A C 1
ATOM 2479 O O . ASN A 1 304 ? -3.601 -11.727 8.159 1.00 77.88 304 ASN A O 1
ATOM 2483 N N . ILE A 1 305 ? -3.855 -9.679 9.039 1.00 85.81 305 ILE A N 1
ATOM 2484 C CA . ILE A 1 305 ? -5.309 -9.732 9.185 1.00 85.81 305 ILE A CA 1
ATOM 2485 C C . ILE A 1 305 ? -5.954 -8.839 8.126 1.00 85.81 305 ILE A C 1
ATOM 2487 O O . ILE A 1 305 ? -5.546 -7.690 7.959 1.00 85.81 305 ILE A O 1
ATOM 2491 N N . LEU A 1 306 ? -6.995 -9.342 7.457 1.00 91.00 306 LEU A N 1
ATOM 2492 C CA . LEU A 1 306 ? -7.865 -8.547 6.588 1.00 91.00 306 LEU A CA 1
ATOM 2493 C C . LEU A 1 306 ? -9.130 -8.116 7.356 1.00 91.00 306 LEU A C 1
ATOM 2495 O O . LEU A 1 306 ? -9.982 -8.965 7.637 1.00 91.00 306 LEU A O 1
ATOM 2499 N N . PRO A 1 307 ? -9.295 -6.825 7.698 1.00 91.75 307 PRO A N 1
ATOM 2500 C CA . PRO A 1 307 ? -10.507 -6.334 8.345 1.00 91.75 307 PRO A CA 1
ATOM 2501 C C . PRO A 1 307 ? -11.649 -6.139 7.336 1.00 91.75 307 PRO A C 1
ATOM 2503 O O . PRO A 1 307 ? -11.620 -5.235 6.505 1.00 91.75 307 PRO A O 1
ATOM 2506 N N . LEU A 1 308 ? -12.701 -6.950 7.456 1.00 93.88 308 LEU A N 1
ATOM 2507 C CA . LEU A 1 308 ? -14.010 -6.742 6.833 1.00 93.88 308 LEU A CA 1
ATOM 2508 C C . LEU A 1 308 ? -14.917 -5.949 7.782 1.00 93.88 308 LEU A C 1
ATOM 2510 O O . LEU A 1 308 ? -15.931 -6.447 8.269 1.00 93.88 308 LEU A O 1
ATOM 2514 N N . VAL A 1 309 ? -14.533 -4.702 8.050 1.00 92.06 309 VAL A N 1
ATOM 2515 C CA . VAL A 1 309 ? -15.314 -3.737 8.836 1.00 92.06 309 VAL A CA 1
ATOM 2516 C C . VAL A 1 309 ? -15.225 -2.343 8.211 1.00 92.06 309 VAL A C 1
ATOM 2518 O O . VAL A 1 309 ? -14.259 -2.025 7.517 1.00 92.06 309 VAL A O 1
ATOM 2521 N N . GLN A 1 310 ? -16.217 -1.485 8.459 1.00 90.19 310 GLN A N 1
ATOM 2522 C CA . GLN A 1 310 ? -16.159 -0.095 8.006 1.00 90.19 310 GLN A CA 1
ATOM 2523 C C . GLN A 1 310 ? -15.215 0.716 8.902 1.00 90.19 310 GLN A C 1
ATOM 2525 O O . GLN A 1 310 ? -15.535 1.008 10.054 1.00 90.19 310 GLN A O 1
ATOM 2530 N N . LEU A 1 311 ? -14.054 1.097 8.367 1.00 87.19 311 LEU A N 1
ATOM 2531 C CA . LEU A 1 311 ? -13.084 1.913 9.096 1.00 87.19 311 LEU A CA 1
ATOM 2532 C C . LEU A 1 311 ? -13.364 3.408 8.967 1.00 87.19 311 LEU A C 1
ATOM 2534 O O . LEU A 1 311 ? -13.626 3.927 7.881 1.00 87.19 311 LEU A O 1
ATOM 2538 N N . ARG A 1 312 ? -13.212 4.109 10.088 1.00 90.38 312 ARG A N 1
ATOM 2539 C CA . ARG A 1 312 ? -13.079 5.560 10.156 1.00 90.38 312 ARG A CA 1
ATOM 2540 C C . ARG A 1 312 ? -11.605 5.921 9.993 1.00 90.38 312 ARG A C 1
ATOM 2542 O O . ARG A 1 312 ? -10.752 5.385 10.697 1.00 90.38 312 ARG A O 1
ATOM 2549 N N . ILE A 1 313 ? -11.322 6.856 9.092 1.00 89.50 313 ILE A N 1
ATOM 2550 C CA . ILE A 1 313 ? -9.982 7.413 8.889 1.00 89.50 313 ILE A CA 1
ATOM 2551 C C . ILE A 1 313 ? -9.977 8.833 9.450 1.00 89.50 313 ILE A C 1
ATOM 2553 O O . ILE A 1 313 ? -10.778 9.663 9.018 1.00 89.50 313 ILE A O 1
ATOM 2557 N N . THR A 1 314 ? -9.073 9.119 10.383 1.00 92.00 314 THR A N 1
ATOM 2558 C CA . THR A 1 314 ? -8.854 10.470 10.917 1.00 92.00 314 THR A CA 1
ATOM 2559 C C . THR A 1 314 ? -7.431 10.909 10.590 1.00 92.00 314 THR A C 1
ATOM 2561 O O . THR A 1 314 ? -6.482 10.158 10.808 1.00 92.00 314 THR A O 1
ATOM 2564 N N . LYS A 1 315 ? -7.266 12.120 10.047 1.00 93.25 315 LYS A N 1
ATOM 2565 C CA . LYS A 1 315 ? -5.961 12.683 9.685 1.00 93.25 315 LYS A CA 1
ATOM 2566 C C . LYS A 1 315 ? -5.687 13.934 10.513 1.00 93.25 315 LYS A C 1
ATOM 2568 O O . LYS A 1 315 ? -6.428 14.906 10.417 1.00 93.25 315 LYS A O 1
ATOM 2573 N N . TYR A 1 316 ? -4.583 13.914 11.243 1.00 93.62 316 TYR A N 1
ATOM 2574 C CA . TYR A 1 316 ? -4.082 15.016 12.047 1.00 93.62 316 TYR A CA 1
ATOM 2575 C C . TYR A 1 316 ? -2.857 15.611 11.351 1.00 93.62 316 TYR A C 1
ATOM 2577 O O . TYR A 1 316 ? -1.841 14.941 11.166 1.00 93.62 316 TYR A O 1
ATOM 2585 N N . GLU A 1 317 ? -2.956 16.873 10.952 1.00 94.00 317 GLU A N 1
ATOM 2586 C CA . GLU A 1 317 ? -1.817 17.668 10.484 1.00 94.00 317 GLU A CA 1
ATOM 2587 C C . GLU A 1 317 ? -1.332 18.548 11.634 1.00 94.00 317 GLU A C 1
ATOM 2589 O O . GLU A 1 317 ? -2.128 19.285 12.228 1.00 94.00 317 GLU A O 1
ATOM 2594 N N . CYS A 1 318 ? -0.043 18.459 11.954 1.00 94.88 318 CYS A N 1
ATOM 2595 C CA . CYS A 1 318 ? 0.574 19.141 13.082 1.00 94.88 318 CYS A CA 1
ATOM 2596 C C . CYS A 1 318 ? 2.010 19.571 12.740 1.00 94.88 318 CYS A C 1
ATOM 2598 O O . CYS A 1 318 ? 2.631 19.071 11.805 1.00 94.88 318 CYS A O 1
ATOM 2600 N N . GLU A 1 319 ? 2.552 20.492 13.528 1.00 94.69 319 GLU A N 1
ATOM 2601 C CA . GLU A 1 319 ? 3.966 20.864 13.491 1.00 94.69 319 GLU A CA 1
ATOM 2602 C C . GLU A 1 319 ? 4.542 20.617 14.884 1.00 94.69 319 GLU A C 1
ATOM 2604 O O . GLU A 1 319 ? 3.942 21.036 15.881 1.00 94.69 319 GLU A O 1
ATOM 2609 N N . ILE A 1 320 ? 5.671 19.917 14.973 1.00 93.12 320 ILE A N 1
ATOM 2610 C CA . ILE A 1 320 ? 6.373 19.628 16.227 1.00 93.12 320 ILE A CA 1
ATOM 2611 C C . ILE A 1 320 ? 7.836 20.017 16.026 1.00 93.12 320 ILE A C 1
ATOM 2613 O O . ILE A 1 320 ? 8.481 19.557 15.094 1.00 93.12 320 ILE A O 1
ATOM 2617 N N . ASP A 1 321 ? 8.326 20.912 16.882 1.00 93.12 321 ASP A N 1
ATOM 2618 C CA . ASP A 1 321 ? 9.707 21.411 16.904 1.00 93.12 321 ASP A CA 1
ATOM 2619 C C . ASP A 1 321 ? 10.223 21.926 15.540 1.00 93.12 321 ASP A C 1
ATOM 2621 O O . ASP A 1 321 ? 11.363 21.689 15.150 1.00 93.12 321 ASP A O 1
ATOM 2625 N N . GLY A 1 322 ? 9.358 22.638 14.802 1.00 91.44 322 GLY A N 1
ATOM 2626 C CA . GLY A 1 322 ? 9.643 23.170 13.462 1.00 91.44 322 GLY A CA 1
ATOM 2627 C C . GLY A 1 322 ? 9.510 22.149 12.327 1.00 91.44 322 GLY A C 1
ATOM 2628 O O . GLY A 1 322 ? 9.720 22.494 11.166 1.00 91.44 322 GLY A O 1
ATOM 2629 N N . GLN A 1 323 ? 9.178 20.892 12.635 1.00 93.44 323 GLN A N 1
ATOM 2630 C CA . GLN A 1 323 ? 9.003 19.824 11.657 1.00 93.44 323 GLN A CA 1
ATOM 2631 C C . GLN A 1 323 ? 7.512 19.599 11.351 1.00 93.44 323 GLN A C 1
ATOM 2633 O O . GLN A 1 323 ? 6.720 19.301 12.249 1.00 93.44 323 GLN A O 1
ATOM 2638 N N . GLU A 1 324 ? 7.133 19.696 10.070 1.00 94.12 324 GLU A N 1
ATOM 2639 C CA . GLU A 1 324 ? 5.806 19.295 9.581 1.00 94.12 324 GLU A CA 1
ATOM 2640 C C . GLU A 1 324 ? 5.602 17.784 9.779 1.00 94.12 324 GLU A C 1
ATOM 2642 O O . GLU A 1 324 ? 6.453 16.971 9.395 1.00 94.12 324 GLU A O 1
ATOM 2647 N N . MET A 1 325 ? 4.460 17.408 10.358 1.00 94.56 325 MET A N 1
ATOM 2648 C CA . MET A 1 325 ? 4.095 16.026 10.657 1.00 94.56 325 MET A CA 1
ATOM 2649 C C . MET A 1 325 ? 2.630 15.730 10.311 1.00 94.56 325 MET A C 1
ATOM 2651 O O . MET A 1 325 ? 1.743 16.581 10.403 1.00 94.56 325 MET A O 1
ATOM 2655 N N . ILE A 1 326 ? 2.371 14.484 9.919 1.00 93.06 326 ILE A N 1
ATOM 2656 C CA . ILE A 1 326 ? 1.041 13.960 9.607 1.00 93.06 326 ILE A CA 1
ATOM 2657 C C . ILE A 1 326 ? 0.861 12.648 10.364 1.00 93.06 326 ILE A C 1
ATOM 2659 O O . ILE A 1 326 ? 1.577 11.684 10.102 1.00 93.06 326 ILE A O 1
ATOM 2663 N N . LEU A 1 327 ? -0.128 12.586 11.250 1.00 92.81 327 LEU A N 1
ATOM 2664 C CA . LEU A 1 327 ? -0.610 11.342 11.847 1.00 92.81 327 LEU A CA 1
ATOM 2665 C C . LEU A 1 327 ? -1.916 10.942 11.153 1.00 92.81 327 LEU A C 1
ATOM 2667 O O . LEU A 1 327 ? -2.831 11.749 11.024 1.00 92.81 327 LEU A O 1
ATOM 2671 N N . THR A 1 328 ? -2.014 9.693 10.712 1.00 90.19 328 THR A N 1
ATOM 2672 C CA . THR A 1 328 ? -3.260 9.093 10.215 1.00 90.19 328 THR A CA 1
ATOM 2673 C C . THR A 1 328 ? -3.649 7.943 11.130 1.00 90.19 328 THR A C 1
ATOM 2675 O O . THR A 1 328 ? -2.832 7.059 11.380 1.00 90.19 328 THR A O 1
ATOM 2678 N N . GLU A 1 329 ? -4.883 7.956 11.624 1.00 90.00 329 GLU A N 1
ATOM 2679 C CA . GLU A 1 329 ? -5.463 6.883 12.427 1.00 90.00 329 GLU A CA 1
ATOM 2680 C C . GLU A 1 329 ? -6.568 6.168 11.652 1.00 90.00 329 GLU A C 1
ATOM 2682 O O . GLU A 1 329 ? -7.463 6.805 11.090 1.00 90.00 329 GLU A O 1
ATOM 2687 N N . TYR A 1 330 ? -6.529 4.840 11.678 1.00 86.31 330 TYR A N 1
ATOM 2688 C CA . TYR A 1 330 ? -7.580 3.960 11.190 1.00 86.31 330 TYR A CA 1
ATOM 2689 C C . TYR A 1 330 ? -8.257 3.327 12.404 1.00 86.31 330 TYR A C 1
ATOM 2691 O O . TYR A 1 330 ? -7.620 2.594 13.163 1.00 86.31 330 TYR A O 1
ATOM 2699 N N . SER A 1 331 ? -9.539 3.616 12.608 1.00 89.00 331 SER A N 1
ATOM 2700 C CA . SER A 1 331 ? -10.317 3.120 13.746 1.00 89.00 331 SER A CA 1
ATOM 2701 C C . SER A 1 331 ? -11.583 2.393 13.306 1.00 89.00 331 SER A C 1
ATOM 2703 O O . SER A 1 331 ? -12.156 2.670 12.253 1.00 89.00 331 SER A O 1
ATOM 2705 N N . PHE A 1 332 ? -12.031 1.458 14.135 1.00 88.88 332 PHE A N 1
ATOM 2706 C CA . PHE A 1 332 ? -13.336 0.822 14.042 1.00 88.88 332 PHE A CA 1
ATOM 2707 C C . PHE A 1 332 ? -14.051 1.001 15.380 1.00 88.88 332 PHE A C 1
ATOM 2709 O O . PHE A 1 332 ? -13.514 0.656 16.436 1.00 88.88 332 PHE A O 1
ATOM 2716 N N . GLN A 1 333 ? -15.259 1.567 15.336 1.00 88.31 333 GLN A N 1
ATOM 2717 C CA . GLN A 1 333 ? -15.956 2.062 16.527 1.00 88.31 333 GLN A CA 1
ATOM 2718 C C . GLN A 1 333 ? -15.045 3.051 17.292 1.00 88.31 333 GLN A C 1
ATOM 2720 O O . GLN A 1 333 ? -14.561 4.012 16.696 1.00 88.31 333 GLN A O 1
ATOM 2725 N N . SER A 1 334 ? -14.789 2.823 18.582 1.00 85.44 334 SER A N 1
ATOM 2726 C CA . SER A 1 334 ? -13.850 3.600 19.406 1.00 85.44 334 SER A CA 1
ATOM 2727 C C . SER A 1 334 ? -12.424 3.032 19.438 1.00 85.44 334 SER A C 1
ATOM 2729 O O . SER A 1 334 ? -11.577 3.566 20.150 1.00 85.44 334 SER A O 1
ATOM 2731 N N . ASN A 1 335 ? -12.149 1.931 18.730 1.00 84.94 335 ASN A N 1
ATOM 2732 C CA . ASN A 1 335 ? -10.874 1.219 18.809 1.00 84.94 335 ASN A CA 1
ATOM 2733 C C . ASN A 1 335 ? -9.977 1.585 17.625 1.00 84.94 335 ASN A C 1
ATOM 2735 O O . ASN A 1 335 ? -10.391 1.497 16.469 1.00 84.94 335 ASN A O 1
ATOM 2739 N N . ILE A 1 336 ? -8.735 1.968 17.906 1.00 85.06 336 ILE A N 1
ATOM 2740 C CA . ILE A 1 336 ? -7.734 2.267 16.878 1.00 85.06 336 ILE A CA 1
ATOM 2741 C C . ILE A 1 336 ? -7.091 0.947 16.447 1.00 85.06 336 ILE A C 1
ATOM 2743 O O . ILE A 1 336 ? -6.567 0.212 17.280 1.00 85.06 336 ILE A O 1
ATOM 2747 N N . ILE A 1 337 ? -7.156 0.647 15.151 1.00 81.12 337 ILE A N 1
ATOM 2748 C CA . ILE A 1 337 ? -6.548 -0.545 14.542 1.00 81.12 337 ILE A CA 1
ATOM 2749 C C . ILE A 1 337 ? -5.123 -0.235 14.090 1.00 81.12 337 ILE A C 1
ATOM 2751 O O . ILE A 1 337 ? -4.218 -1.045 14.269 1.00 81.12 337 ILE A O 1
ATOM 2755 N N . GLU A 1 338 ? -4.914 0.937 13.492 1.00 81.25 338 GLU A N 1
ATOM 2756 C CA . GLU A 1 338 ? -3.621 1.307 12.929 1.00 81.25 338 GLU A CA 1
ATOM 2757 C C . GLU A 1 338 ? -3.366 2.808 13.040 1.00 81.25 338 GLU A C 1
ATOM 2759 O O . GLU A 1 338 ? -4.271 3.636 12.929 1.00 81.25 338 GLU A O 1
ATOM 2764 N N . ARG A 1 339 ? -2.093 3.144 13.241 1.00 85.50 339 ARG A N 1
ATOM 2765 C CA . ARG A 1 339 ? -1.553 4.498 13.182 1.00 85.50 339 ARG A CA 1
ATOM 2766 C C . ARG A 1 339 ? -0.426 4.511 12.162 1.00 85.50 339 ARG A C 1
ATOM 2768 O O . ARG A 1 339 ? 0.374 3.582 12.131 1.00 85.50 339 ARG A O 1
ATOM 2775 N N . CYS A 1 340 ? -0.342 5.577 11.381 1.00 86.38 340 CYS A N 1
ATOM 2776 C CA . CYS A 1 340 ? 0.828 5.896 10.575 1.00 86.38 340 CYS A CA 1
ATOM 2777 C C . CYS A 1 340 ? 1.213 7.345 10.863 1.00 86.38 340 CYS A C 1
ATOM 2779 O O . CYS A 1 340 ? 0.420 8.255 10.605 1.00 86.38 340 CYS A O 1
ATOM 2781 N N . MET A 1 341 ? 2.406 7.561 11.418 1.00 89.81 341 MET A N 1
ATOM 2782 C CA . MET A 1 341 ? 2.955 8.897 11.622 1.00 89.81 341 MET A CA 1
ATOM 2783 C C . MET A 1 341 ? 4.081 9.162 10.632 1.00 89.81 341 MET A C 1
ATOM 2785 O O . MET A 1 341 ? 4.986 8.350 10.476 1.00 89.81 341 MET A O 1
ATOM 2789 N N . MET A 1 342 ? 4.027 10.308 9.964 1.00 91.06 342 MET A N 1
ATOM 2790 C CA . MET A 1 342 ? 5.001 10.728 8.965 1.00 91.06 342 MET A CA 1
ATOM 2791 C C . MET A 1 342 ? 5.511 12.126 9.283 1.00 91.06 342 MET A C 1
ATOM 2793 O O . MET A 1 342 ? 4.763 12.952 9.806 1.00 91.06 342 MET A O 1
ATOM 2797 N N . ALA A 1 343 ? 6.759 12.408 8.929 1.00 93.69 343 ALA A N 1
ATOM 2798 C CA . ALA A 1 343 ? 7.380 13.709 9.126 1.00 93.69 343 ALA A CA 1
ATOM 2799 C C . ALA A 1 343 ? 8.303 14.066 7.956 1.00 93.69 343 ALA A C 1
ATOM 2801 O O . ALA A 1 343 ? 8.935 13.188 7.370 1.00 93.69 343 ALA A O 1
ATOM 2802 N N . MET A 1 344 ? 8.407 15.354 7.625 1.00 92.25 344 MET A N 1
ATOM 2803 C CA . MET A 1 344 ? 9.283 15.818 6.544 1.00 92.25 344 MET A CA 1
ATOM 2804 C C . MET A 1 344 ? 10.736 15.921 7.025 1.00 92.25 344 MET A C 1
ATOM 2806 O O . MET A 1 344 ? 11.061 16.814 7.807 1.00 92.25 344 MET A O 1
ATOM 2810 N N . LYS A 1 345 ? 11.612 15.004 6.611 1.00 90.75 345 LYS A N 1
ATOM 2811 C CA . LYS A 1 345 ? 13.043 14.983 6.958 1.00 90.75 345 LYS A CA 1
ATOM 2812 C C . LYS A 1 345 ? 13.881 15.654 5.868 1.00 90.75 345 LYS A C 1
ATOM 2814 O O . LYS A 1 345 ? 13.568 15.562 4.684 1.00 90.75 345 LYS A O 1
ATOM 2819 N N . ASN A 1 346 ? 14.946 16.339 6.283 1.00 89.56 346 ASN A N 1
ATOM 2820 C CA . ASN A 1 346 ? 15.849 17.077 5.402 1.00 89.56 346 ASN A CA 1
ATOM 2821 C C . ASN A 1 346 ? 17.133 16.274 5.146 1.00 89.56 346 ASN A C 1
ATOM 2823 O O . ASN A 1 346 ? 17.731 15.752 6.085 1.00 89.56 346 ASN A O 1
ATOM 2827 N N . TYR A 1 347 ? 17.575 16.238 3.890 1.00 84.94 347 TYR A N 1
ATOM 2828 C CA . TYR A 1 347 ? 18.722 15.472 3.409 1.00 84.94 347 TYR A CA 1
ATOM 2829 C C . TYR A 1 347 ? 19.681 16.323 2.567 1.00 84.94 347 TYR A C 1
ATOM 2831 O O . TYR A 1 347 ? 19.291 17.300 1.919 1.00 84.94 347 TYR A O 1
ATOM 2839 N N . GLY A 1 348 ? 20.949 15.899 2.557 1.00 81.50 348 GLY A N 1
ATOM 2840 C CA . GLY A 1 348 ? 22.053 16.604 1.907 1.00 81.50 348 GLY A CA 1
ATOM 2841 C C . GLY A 1 348 ? 22.540 17.824 2.694 1.00 81.50 348 GLY A C 1
ATOM 2842 O O . GLY A 1 348 ? 21.926 18.258 3.673 1.00 81.50 348 GLY A O 1
ATOM 2843 N N . ASN A 1 349 ? 23.655 18.399 2.243 1.00 75.56 349 ASN A N 1
ATOM 2844 C CA . ASN A 1 349 ? 24.114 19.694 2.739 1.00 75.56 349 ASN A CA 1
ATOM 2845 C C . ASN A 1 349 ? 22.993 20.732 2.546 1.00 75.56 349 ASN A C 1
ATOM 2847 O O . ASN A 1 349 ? 22.285 20.690 1.547 1.00 75.56 349 ASN A O 1
ATOM 2851 N N . TYR A 1 350 ? 22.795 21.655 3.490 1.00 79.25 350 TYR A N 1
ATOM 2852 C CA . TYR A 1 350 ? 21.798 22.738 3.378 1.00 79.25 350 TYR A CA 1
ATOM 2853 C C . TYR A 1 350 ? 20.328 22.314 3.134 1.00 79.25 350 TYR A C 1
ATOM 2855 O O . TYR A 1 350 ? 19.544 23.127 2.652 1.00 79.25 350 TYR A O 1
ATOM 2863 N N . SER A 1 351 ? 19.915 21.091 3.504 1.00 76.44 351 SER A N 1
ATOM 2864 C CA . SER A 1 351 ? 18.515 20.617 3.362 1.00 76.44 351 SER A CA 1
ATOM 2865 C C . SER A 1 351 ? 17.982 20.657 1.921 1.00 76.44 351 SER A C 1
ATOM 2867 O O . SER A 1 351 ? 16.819 20.974 1.671 1.00 76.44 351 SER A O 1
ATOM 2869 N N . ILE A 1 352 ? 18.855 20.364 0.958 1.00 86.06 352 ILE A N 1
ATOM 2870 C CA . ILE A 1 352 ? 18.585 20.469 -0.481 1.00 86.06 352 ILE A CA 1
ATOM 2871 C C . ILE A 1 352 ? 17.493 19.492 -0.962 1.00 86.06 352 ILE A C 1
ATOM 2873 O O . ILE A 1 352 ? 16.808 19.776 -1.949 1.00 86.06 352 ILE A O 1
ATOM 2877 N N . ILE A 1 353 ? 17.303 18.375 -0.254 1.00 86.50 353 ILE A N 1
ATOM 2878 C CA . ILE A 1 353 ? 16.225 17.409 -0.485 1.00 86.50 353 ILE A CA 1
ATOM 2879 C C . ILE A 1 353 ? 15.375 17.321 0.787 1.00 86.50 353 ILE A C 1
ATOM 2881 O O . ILE A 1 353 ? 15.918 17.218 1.884 1.00 86.50 353 ILE A O 1
ATOM 2885 N N . GLN A 1 354 ? 14.049 17.318 0.653 1.00 91.31 354 GLN A N 1
ATOM 2886 C CA . GLN A 1 354 ? 13.125 17.054 1.763 1.00 91.31 354 GLN A CA 1
ATOM 2887 C C . GLN A 1 354 ? 12.271 15.831 1.424 1.00 91.31 354 GLN A C 1
ATOM 2889 O O . GLN A 1 354 ? 11.726 15.785 0.326 1.00 91.31 354 GLN A O 1
ATOM 2894 N N . ILE A 1 355 ? 12.133 14.857 2.324 1.00 89.19 355 ILE A N 1
ATOM 2895 C CA . ILE A 1 355 ? 11.394 13.602 2.091 1.00 89.19 355 ILE A CA 1
ATOM 2896 C C . ILE A 1 355 ? 10.370 13.403 3.210 1.00 89.19 355 ILE A C 1
ATOM 2898 O O . ILE A 1 355 ? 10.680 13.624 4.378 1.00 89.19 355 ILE A O 1
ATOM 2902 N N . TRP A 1 356 ? 9.147 12.993 2.871 1.00 89.69 356 TRP A N 1
ATOM 2903 C CA . TRP A 1 356 ? 8.179 12.521 3.864 1.00 89.69 356 TRP A CA 1
ATOM 2904 C C . TRP A 1 356 ? 8.469 11.076 4.244 1.00 89.69 356 TRP A C 1
ATOM 2906 O O . TRP A 1 356 ? 8.353 10.184 3.410 1.00 89.69 356 TRP A O 1
ATOM 2916 N N . GLU A 1 357 ? 8.794 10.851 5.512 1.00 88.19 357 GLU A N 1
ATOM 2917 C CA . GLU A 1 357 ? 9.205 9.543 6.020 1.00 88.19 357 GLU A CA 1
ATOM 2918 C C . GLU A 1 357 ? 8.337 9.132 7.200 1.00 88.19 357 GLU A C 1
ATOM 2920 O O . GLU A 1 357 ? 7.948 9.967 8.018 1.00 88.19 357 GLU A O 1
ATOM 2925 N N . ASN A 1 358 ? 8.037 7.838 7.303 1.00 85.38 358 ASN A N 1
ATOM 2926 C CA . ASN A 1 358 ? 7.319 7.282 8.444 1.00 85.38 358 ASN A CA 1
ATOM 2927 C C . ASN A 1 358 ? 8.244 7.260 9.679 1.00 85.38 358 ASN A C 1
ATOM 2929 O O . ASN A 1 358 ? 9.356 6.729 9.613 1.00 85.38 358 ASN A O 1
ATOM 2933 N N . ILE A 1 359 ? 7.782 7.832 10.793 1.00 87.81 359 ILE A N 1
ATOM 2934 C CA . ILE A 1 359 ? 8.518 7.995 12.055 1.00 87.81 359 ILE A CA 1
ATOM 2935 C C . ILE A 1 359 ? 7.840 7.239 13.205 1.00 87.81 359 ILE A C 1
ATOM 2937 O O . ILE A 1 359 ? 6.698 6.799 13.103 1.00 87.81 359 ILE A O 1
ATOM 2941 N N . GLU A 1 360 ? 8.545 7.094 14.327 1.00 86.25 360 GLU A N 1
ATOM 2942 C CA . GLU A 1 360 ? 7.984 6.490 15.539 1.00 86.25 360 GLU A CA 1
ATOM 2943 C C . GLU A 1 360 ? 6.766 7.262 16.071 1.00 86.25 360 GLU A C 1
ATOM 2945 O O . GLU A 1 360 ? 6.691 8.490 16.020 1.00 86.25 360 GLU A O 1
ATOM 2950 N N . HIS A 1 361 ? 5.809 6.523 16.634 1.00 86.94 361 HIS A N 1
ATOM 2951 C CA . HIS A 1 361 ? 4.529 7.061 17.105 1.00 86.94 361 HIS A CA 1
ATOM 2952 C C . HIS A 1 361 ? 4.610 7.776 18.468 1.00 86.94 361 HIS A C 1
ATOM 2954 O O . HIS A 1 361 ? 3.580 8.194 18.997 1.00 86.94 361 HIS A O 1
ATOM 2960 N N . SER A 1 362 ? 5.809 7.967 19.026 1.00 88.50 362 SER A N 1
ATOM 2961 C CA . SER A 1 362 ? 6.051 8.669 20.299 1.00 88.50 362 SER A CA 1
ATOM 2962 C C . SER A 1 362 ? 5.489 10.099 20.315 1.00 88.50 362 SER A C 1
ATOM 2964 O O . SER A 1 362 ? 5.062 10.600 21.355 1.00 88.50 362 SER A O 1
ATOM 2966 N N . TYR A 1 363 ? 5.394 10.736 19.145 1.00 90.81 363 TYR A N 1
ATOM 2967 C CA . TYR A 1 363 ? 4.811 12.065 18.968 1.00 90.81 363 TYR A CA 1
ATOM 2968 C C . TYR A 1 363 ? 3.295 12.074 18.689 1.00 90.81 363 TYR A C 1
ATOM 2970 O O . TYR A 1 363 ? 2.707 13.156 18.626 1.00 90.81 363 TYR A O 1
ATOM 2978 N N . ALA A 1 364 ? 2.629 10.921 18.546 1.00 91.88 364 ALA A N 1
ATOM 2979 C CA . ALA A 1 364 ? 1.230 10.849 18.104 1.00 91.88 364 ALA A CA 1
ATOM 2980 C C . ALA A 1 364 ? 0.276 11.619 19.037 1.00 91.88 364 ALA A C 1
ATOM 2982 O O . ALA A 1 364 ? -0.493 12.466 18.581 1.00 91.88 364 ALA A O 1
ATOM 2983 N N . SER A 1 365 ? 0.392 11.416 20.353 1.00 91.94 365 SER A N 1
ATOM 2984 C CA . SER A 1 365 ? -0.409 12.127 21.363 1.00 91.94 365 SER A CA 1
ATOM 2985 C C . SER A 1 365 ? -0.176 13.642 21.358 1.00 91.94 365 SER A C 1
ATOM 2987 O O . SER A 1 365 ? -1.109 14.418 21.568 1.00 91.94 365 SER A O 1
ATOM 2989 N N . LEU A 1 366 ? 1.056 14.086 21.081 1.00 93.12 366 LEU A N 1
ATOM 2990 C CA . LEU A 1 366 ? 1.373 15.509 20.945 1.00 93.12 366 LEU A CA 1
ATOM 2991 C C . LEU A 1 366 ? 0.808 16.088 19.641 1.00 93.12 366 LEU A C 1
ATOM 2993 O O . LEU A 1 366 ? 0.340 17.225 19.647 1.00 93.12 366 LEU A O 1
ATOM 2997 N N . CYS A 1 367 ? 0.824 15.313 18.555 1.00 94.25 367 CYS A N 1
ATOM 2998 C CA . CYS A 1 367 ? 0.278 15.707 17.261 1.00 94.25 367 CYS A CA 1
ATOM 2999 C C . CYS A 1 367 ? -1.240 15.897 17.321 1.00 94.25 367 CYS A C 1
ATOM 3001 O O . CYS A 1 367 ? -1.715 16.963 16.936 1.00 94.25 367 CYS A O 1
ATOM 3003 N N . MET A 1 368 ? -1.978 14.932 17.890 1.00 93.75 368 MET A N 1
ATOM 3004 C CA . MET A 1 368 ? -3.424 15.055 18.135 1.00 93.75 368 MET A CA 1
ATOM 3005 C C . MET A 1 368 ? -3.723 16.306 18.969 1.00 93.75 368 MET A C 1
ATOM 3007 O O . MET A 1 368 ? -4.429 17.199 18.510 1.00 93.75 368 MET A O 1
ATOM 3011 N N . ARG A 1 369 ? -3.052 16.465 20.122 1.00 92.12 369 ARG A N 1
ATOM 3012 C CA . ARG A 1 369 ? -3.222 17.649 20.978 1.00 92.12 369 ARG A CA 1
ATOM 3013 C C . ARG A 1 369 ? -2.933 18.963 20.245 1.00 92.12 369 ARG A C 1
ATOM 3015 O O . ARG A 1 369 ? -3.656 19.927 20.449 1.00 92.12 369 ARG A O 1
ATOM 3022 N N . ARG A 1 370 ? -1.884 19.051 19.415 1.00 89.75 370 ARG A N 1
ATOM 3023 C CA . ARG A 1 370 ? -1.583 20.273 18.636 1.00 89.75 370 ARG A CA 1
ATOM 3024 C C . ARG A 1 370 ? -2.592 20.514 17.509 1.00 89.75 370 ARG A C 1
ATOM 3026 O O . ARG A 1 370 ? -2.846 21.671 17.189 1.00 89.75 370 ARG A O 1
ATOM 3033 N N . HIS A 1 371 ? -3.152 19.457 16.925 1.00 89.88 371 HIS A N 1
ATOM 3034 C CA . HIS A 1 371 ? -4.183 19.546 15.896 1.00 89.88 371 HIS A CA 1
ATOM 3035 C C . HIS A 1 371 ? -5.495 20.095 16.471 1.00 89.88 371 HIS A C 1
ATOM 3037 O O . HIS A 1 371 ? -5.999 21.102 15.979 1.00 89.88 371 HIS A O 1
ATOM 3043 N N . ASP A 1 372 ? -5.978 19.515 17.570 1.00 87.25 372 ASP A N 1
ATOM 3044 C CA . ASP A 1 372 ? -7.192 19.969 18.258 1.00 87.25 372 ASP A CA 1
ATOM 3045 C C . ASP A 1 372 ? -6.994 21.393 18.818 1.00 87.25 372 ASP A C 1
ATOM 3047 O O . ASP A 1 372 ? -7.827 22.287 18.634 1.00 87.25 372 ASP A O 1
ATOM 3051 N N . ASN A 1 373 ? -5.809 21.667 19.381 1.00 78.88 373 ASN A N 1
ATOM 3052 C CA . ASN A 1 373 ? -5.437 22.995 19.869 1.00 78.88 373 ASN A CA 1
ATOM 3053 C C . ASN A 1 373 ? -5.206 24.041 18.763 1.00 78.88 373 ASN A C 1
ATOM 3055 O O . ASN A 1 373 ? -4.975 25.209 19.086 1.00 78.88 373 ASN A O 1
ATOM 3059 N N . LYS A 1 374 ? -5.306 23.700 17.470 1.00 63.09 374 LYS A N 1
ATOM 3060 C CA . LYS A 1 374 ? -5.220 24.687 16.378 1.00 63.09 374 LYS A CA 1
ATOM 3061 C C . LYS A 1 374 ? -6.355 25.719 16.451 1.00 63.09 374 LYS A C 1
ATOM 3063 O O . LYS A 1 374 ? -6.166 26.856 16.032 1.00 63.09 374 LYS A O 1
ATOM 3068 N N . TYR A 1 375 ? -7.478 25.358 17.080 1.00 53.81 375 TYR A N 1
ATOM 3069 C CA . TYR A 1 375 ? -8.563 26.274 17.462 1.00 53.81 375 TYR A CA 1
ATOM 3070 C C . TYR A 1 375 ? -8.429 26.820 18.896 1.00 53.81 375 TYR A C 1
ATOM 3072 O O . TYR A 1 375 ? -9.019 27.845 19.229 1.00 53.81 375 TYR A O 1
ATOM 3080 N N . SER A 1 376 ? -7.613 26.185 19.745 1.00 44.75 376 SER A N 1
ATOM 3081 C CA . SER A 1 376 ? -7.378 26.580 21.139 1.00 44.75 376 SER A CA 1
ATOM 3082 C C . SER A 1 376 ? -6.078 27.374 21.355 1.00 44.75 376 SER A C 1
ATOM 3084 O O . SER A 1 376 ? -5.599 27.440 22.489 1.00 44.75 376 SER A O 1
ATOM 3086 N N . GLN A 1 377 ? -5.502 28.014 20.328 1.00 45.22 377 GLN A N 1
ATOM 3087 C CA . GLN A 1 377 ? -4.291 28.848 20.478 1.00 45.22 377 GLN A CA 1
ATOM 3088 C C . GLN A 1 377 ? -4.455 30.002 21.494 1.00 45.22 377 GLN A C 1
ATOM 3090 O O . GLN A 1 377 ? -3.467 30.548 21.978 1.00 45.22 377 GLN A O 1
ATOM 3095 N N . PHE A 1 378 ? -5.686 30.311 21.913 1.00 46.94 378 PHE A N 1
ATOM 3096 C CA . PHE A 1 378 ? -5.985 31.174 23.060 1.00 46.94 378 PHE A CA 1
ATOM 3097 C C . PHE A 1 378 ? -5.562 30.606 24.436 1.00 46.94 378 PHE A C 1
ATOM 3099 O O . PHE A 1 378 ? -5.451 31.378 25.391 1.00 46.94 378 PHE A O 1
ATOM 3106 N N . TRP A 1 379 ? -5.316 29.298 24.566 1.00 42.66 379 TRP A N 1
ATOM 3107 C CA . TRP A 1 379 ? -5.263 28.573 25.847 1.00 42.66 379 TRP A CA 1
ATOM 3108 C C . TRP A 1 379 ? -4.025 27.675 26.037 1.00 42.66 379 TRP A C 1
ATOM 3110 O O . TRP A 1 379 ? -4.092 26.659 26.730 1.00 42.66 379 TRP A O 1
ATOM 3120 N N . HIS A 1 380 ? -2.871 28.044 25.474 1.00 38.91 380 HIS A N 1
ATOM 3121 C CA . HIS A 1 380 ? -1.602 27.501 25.980 1.00 38.91 380 HIS A CA 1
ATOM 3122 C C . HIS A 1 380 ? -1.363 27.930 27.437 1.00 38.91 380 HIS A C 1
ATOM 3124 O O . HIS A 1 380 ? -1.926 28.930 27.878 1.00 38.91 380 HIS A O 1
ATOM 3130 N N . GLU A 1 381 ? -0.570 27.144 28.177 1.00 47.56 381 GLU A N 1
ATOM 3131 C CA . GLU A 1 381 ? -0.350 27.236 29.631 1.00 47.56 381 GLU A CA 1
ATOM 3132 C C . GLU A 1 381 ? -0.090 28.670 30.118 1.00 47.56 381 GLU A C 1
ATOM 3134 O O . GLU A 1 381 ? 1.044 29.144 30.159 1.00 47.56 381 GLU A O 1
ATOM 3139 N N . ARG A 1 382 ? -1.159 29.363 30.525 1.00 51.22 382 ARG A N 1
ATOM 3140 C CA . ARG A 1 382 ? -1.052 30.655 31.197 1.00 51.22 382 ARG A CA 1
ATOM 3141 C C . ARG A 1 382 ? -0.809 30.391 32.672 1.00 51.22 382 ARG A C 1
ATOM 3143 O O . ARG A 1 382 ? -1.662 29.810 33.346 1.00 51.22 382 ARG A O 1
ATOM 3150 N N . ASP A 1 383 ? 0.319 30.869 33.187 1.00 51.44 383 ASP A N 1
ATOM 3151 C CA . ASP A 1 383 ? 0.423 31.107 34.621 1.00 51.44 383 ASP A CA 1
ATOM 3152 C C . ASP A 1 383 ? -0.624 32.165 34.990 1.00 51.44 383 ASP A C 1
ATOM 3154 O O . ASP A 1 383 ? -0.586 33.298 34.495 1.00 51.44 383 ASP A O 1
ATOM 3158 N N . VAL A 1 384 ? -1.560 31.801 35.867 1.00 57.28 384 VAL A N 1
ATOM 3159 C CA . VAL A 1 384 ? -2.434 32.781 36.511 1.00 57.28 384 VAL A CA 1
ATOM 3160 C C . VAL A 1 384 ? -1.626 33.399 37.642 1.00 57.28 384 VAL A C 1
ATOM 3162 O O . VAL A 1 384 ? -1.400 32.771 38.685 1.00 57.28 384 VAL A O 1
ATOM 3165 N N . VAL A 1 385 ? -1.151 34.623 37.413 1.00 62.00 385 VAL A N 1
ATOM 3166 C CA . VAL A 1 385 ? -0.341 35.360 38.383 1.00 62.00 385 VAL A CA 1
ATOM 3167 C C . VAL A 1 385 ? -1.228 36.355 39.114 1.00 62.00 385 VAL A C 1
ATOM 3169 O O . VAL A 1 385 ? -1.940 37.141 38.494 1.00 62.00 385 VAL A O 1
ATOM 3172 N N . TYR A 1 386 ? -1.187 36.315 40.441 1.00 70.00 386 TYR A N 1
ATOM 3173 C CA . TYR A 1 386 ? -2.107 37.058 41.297 1.00 70.00 386 TYR A CA 1
ATOM 3174 C C . TYR A 1 386 ? -1.388 37.809 42.418 1.00 70.00 386 TYR A C 1
ATOM 3176 O O . TYR A 1 386 ? -0.285 37.428 42.831 1.00 70.00 386 TYR A O 1
ATOM 3184 N N . ASP A 1 387 ? -2.016 38.873 42.926 1.00 67.19 387 ASP A N 1
ATOM 3185 C CA . ASP A 1 387 ? -1.451 39.654 44.026 1.00 67.19 387 ASP A CA 1
ATOM 3186 C C . ASP A 1 387 ? -1.298 38.787 45.295 1.00 67.19 387 ASP A C 1
ATOM 3188 O O . ASP A 1 387 ? -2.277 38.202 45.764 1.00 67.19 387 ASP A O 1
ATOM 3192 N N . PRO A 1 388 ? -0.096 38.696 45.897 1.00 67.88 388 PRO A N 1
ATOM 3193 C CA . PRO A 1 388 ? 0.154 37.838 47.055 1.00 67.88 388 PRO A CA 1
ATOM 3194 C C . PRO A 1 388 ? -0.618 38.234 48.326 1.00 67.88 388 PRO A C 1
ATOM 3196 O O . PRO A 1 388 ? -0.606 37.466 49.286 1.00 67.88 388 PRO A O 1
ATOM 3199 N N . SER A 1 389 ? -1.275 39.400 48.360 1.00 69.50 389 SER A N 1
ATOM 3200 C CA . SER A 1 389 ? -2.192 39.786 49.442 1.00 69.50 389 SER A CA 1
ATOM 3201 C C . SER A 1 389 ? -3.555 39.081 49.377 1.00 69.50 389 SER A C 1
ATOM 3203 O O . SER A 1 389 ? -4.261 39.024 50.387 1.00 69.50 389 SER A O 1
ATOM 3205 N N . TRP A 1 390 ? -3.928 38.510 48.226 1.00 73.00 390 TRP A N 1
ATOM 3206 C CA . TRP A 1 390 ? -5.184 37.782 48.060 1.00 73.00 390 TRP A CA 1
ATOM 3207 C C . TRP A 1 390 ? -5.083 36.406 48.736 1.00 73.00 390 TRP A C 1
ATOM 3209 O O . TRP A 1 390 ? -4.365 35.513 48.281 1.00 73.00 390 TRP A O 1
ATOM 3219 N N . LYS A 1 391 ? -5.798 36.244 49.857 1.00 71.12 391 LYS A N 1
ATOM 3220 C CA . LYS A 1 391 ? -5.825 34.996 50.647 1.00 71.12 391 LYS A CA 1
ATOM 3221 C C . LYS A 1 391 ? -6.579 33.867 49.942 1.00 71.12 391 LYS A C 1
ATOM 3223 O O . LYS A 1 391 ? -6.197 32.704 50.063 1.00 71.12 391 LYS A O 1
ATOM 3228 N N . GLU A 1 392 ? -7.621 34.230 49.203 1.00 76.38 392 GLU A N 1
ATOM 3229 C CA . GLU A 1 392 ? -8.483 33.337 48.439 1.00 76.38 392 GLU A CA 1
ATOM 3230 C C . GLU A 1 392 ? -8.713 33.923 47.044 1.00 76.38 392 GLU A C 1
ATOM 3232 O O . GLU A 1 392 ? -8.922 35.127 46.893 1.00 76.38 392 GLU A O 1
ATOM 3237 N N . ILE A 1 393 ? -8.708 33.056 46.034 1.00 73.31 393 ILE A N 1
ATOM 3238 C CA . ILE A 1 393 ? -9.108 33.373 44.665 1.00 73.31 393 ILE A CA 1
ATOM 3239 C C . ILE A 1 393 ? -10.121 32.340 44.210 1.00 73.31 393 ILE A C 1
ATOM 3241 O O . ILE A 1 393 ? -9.867 31.140 44.288 1.00 73.31 393 ILE A O 1
ATOM 3245 N N . LYS A 1 394 ? -11.239 32.819 43.675 1.00 77.69 394 LYS A N 1
ATOM 3246 C CA . LYS A 1 394 ? -12.256 32.007 43.019 1.00 77.69 394 LYS A CA 1
ATOM 3247 C C . LYS A 1 394 ? -12.349 32.454 41.563 1.00 77.69 394 LYS A C 1
ATOM 3249 O O . LYS A 1 394 ? -12.686 33.605 41.299 1.00 77.69 394 LYS A O 1
ATOM 3254 N N . ILE A 1 395 ? -12.027 31.557 40.636 1.00 74.81 395 ILE A N 1
ATOM 3255 C CA . ILE A 1 395 ? -12.197 31.771 39.196 1.00 74.81 395 ILE A CA 1
ATOM 3256 C C . ILE A 1 395 ? -13.345 30.878 38.745 1.00 74.81 395 ILE A C 1
ATOM 3258 O O . ILE A 1 395 ? -13.261 29.659 38.877 1.00 74.81 395 ILE A O 1
ATOM 3262 N N . GLU A 1 396 ? -14.409 31.486 38.232 1.00 74.75 396 GLU A N 1
ATOM 3263 C CA . GLU A 1 396 ? -15.509 30.783 37.573 1.00 74.75 396 GLU A CA 1
ATOM 3264 C C . GLU A 1 396 ? -15.382 31.004 36.067 1.00 74.75 396 GLU A C 1
ATOM 3266 O O . GLU A 1 396 ? -15.272 32.140 35.605 1.00 74.75 396 GLU A O 1
ATOM 3271 N N . ILE A 1 397 ? -15.338 29.904 35.320 1.00 69.81 397 ILE A N 1
ATOM 3272 C CA . ILE A 1 397 ? -15.269 29.884 33.862 1.00 69.81 397 ILE A CA 1
ATOM 3273 C C . ILE A 1 397 ? -16.586 29.296 33.376 1.00 69.81 397 ILE A C 1
ATOM 3275 O O . ILE A 1 397 ? -16.903 28.147 33.684 1.00 69.81 397 ILE A O 1
ATOM 3279 N N . SER A 1 398 ? -17.335 30.095 32.623 1.00 66.38 398 SER A N 1
ATOM 3280 C CA . SER A 1 398 ? -18.574 29.679 31.973 1.00 66.38 398 SER A CA 1
ATOM 3281 C C . SER A 1 398 ? -18.305 29.459 30.491 1.00 66.38 398 SER A C 1
ATOM 3283 O O . SER A 1 398 ? -17.871 30.386 29.806 1.00 66.38 398 SER A O 1
ATOM 3285 N N . ILE A 1 399 ? -18.564 28.251 30.001 1.00 60.00 399 ILE A N 1
ATOM 3286 C CA . ILE A 1 399 ? -18.554 27.915 28.579 1.00 60.00 399 ILE A CA 1
ATOM 3287 C C . ILE A 1 399 ? -20.013 27.790 28.154 1.00 60.00 399 ILE A C 1
ATOM 3289 O O . ILE A 1 399 ? -20.786 27.066 28.772 1.00 60.00 399 ILE A O 1
ATOM 3293 N N . GLN A 1 400 ? -20.393 28.550 27.135 1.00 61.53 400 GLN A N 1
ATOM 3294 C CA . GLN A 1 400 ? -21.727 28.519 26.555 1.00 61.53 400 GLN A CA 1
ATOM 3295 C C . GLN A 1 400 ? -21.621 27.866 25.179 1.00 61.53 400 GLN A C 1
ATOM 3297 O O . GLN A 1 400 ? -20.865 28.361 24.337 1.00 61.53 400 GLN A O 1
ATOM 3302 N N . ASP A 1 401 ? -22.360 26.780 24.957 1.00 54.19 401 ASP A N 1
ATOM 3303 C CA . ASP A 1 401 ? -22.551 26.267 23.603 1.00 54.19 401 ASP A CA 1
ATOM 3304 C C . ASP A 1 401 ? -23.454 27.250 22.827 1.00 54.19 401 ASP A C 1
ATOM 3306 O O . ASP A 1 401 ? -24.318 27.934 23.383 1.00 54.19 401 ASP A O 1
ATOM 3310 N N . LEU A 1 402 ? -23.188 27.403 21.533 1.00 51.22 402 LEU A N 1
ATOM 3311 C CA . LEU A 1 402 ? -23.958 28.258 20.631 1.00 51.22 402 LEU A CA 1
ATOM 3312 C C . LEU A 1 402 ? -25.010 27.463 19.838 1.00 51.22 402 LEU A C 1
ATOM 3314 O O . LEU A 1 402 ? -25.899 28.079 19.249 1.00 51.22 402 LEU A O 1
ATOM 3318 N N . GLY A 1 403 ? -24.914 26.129 19.807 1.00 54.97 403 GLY A N 1
ATOM 3319 C CA . GLY A 1 403 ? -25.902 25.228 19.205 1.00 54.97 403 GLY A CA 1
ATOM 3320 C C . GLY A 1 403 ? -26.985 24.778 20.188 1.00 54.97 403 GLY A C 1
ATOM 3321 O O . GLY A 1 403 ? -28.161 24.724 19.827 1.00 54.97 403 GLY A O 1
ATOM 3322 N N . GLU A 1 404 ? -26.607 24.522 21.439 1.00 50.56 404 GLU A N 1
ATOM 3323 C CA . GLU A 1 404 ? -27.515 24.195 22.542 1.00 50.56 404 GLU A CA 1
ATOM 3324 C C . GLU A 1 404 ? -27.468 25.330 23.574 1.00 50.56 404 GLU A C 1
ATOM 3326 O O . GLU A 1 404 ? -26.399 25.846 23.874 1.00 50.56 404 GLU A O 1
ATOM 3331 N N . ILE A 1 405 ? -28.612 25.777 24.114 1.00 69.88 405 ILE A N 1
ATOM 3332 C CA . ILE A 1 405 ? -28.661 26.938 25.035 1.00 69.88 405 ILE A CA 1
ATOM 3333 C C . ILE A 1 405 ? -28.282 26.506 26.466 1.00 69.88 405 ILE A C 1
ATOM 3335 O O . ILE A 1 405 ? -29.008 26.737 27.435 1.00 69.88 405 ILE A O 1
ATOM 3339 N N . THR A 1 406 ? -27.148 25.827 26.583 1.00 60.41 406 THR A N 1
ATOM 3340 C CA . THR A 1 406 ? -26.568 25.292 27.809 1.00 60.41 406 THR A CA 1
ATOM 3341 C C . THR A 1 406 ? -25.288 26.061 28.131 1.00 60.41 406 THR A C 1
ATOM 3343 O O . THR A 1 406 ? -24.438 26.316 27.276 1.00 60.41 406 THR A O 1
ATOM 3346 N N . THR A 1 407 ? -25.166 26.472 29.393 1.00 63.56 407 THR A N 1
ATOM 3347 C CA . THR A 1 407 ? -23.964 27.132 29.908 1.00 63.56 407 THR A CA 1
ATOM 3348 C C . THR A 1 407 ? -23.388 26.268 31.012 1.00 63.56 407 THR A C 1
ATOM 3350 O O . THR A 1 407 ? -23.924 26.230 32.120 1.00 63.56 407 THR A O 1
ATOM 3353 N N . GLU A 1 408 ? -22.283 25.596 30.720 1.00 65.50 408 GLU A N 1
ATOM 3354 C CA . GLU A 1 408 ? -21.531 24.835 31.705 1.00 65.50 408 GLU A CA 1
ATOM 3355 C C . GLU A 1 408 ? -20.585 25.763 32.463 1.00 65.50 408 GLU A C 1
ATOM 3357 O O . GLU A 1 408 ? -19.857 26.567 31.876 1.00 65.50 408 GLU A O 1
ATOM 3362 N N . THR A 1 409 ? -20.585 25.666 33.791 1.00 63.56 409 THR A N 1
ATOM 3363 C CA . THR A 1 409 ? -19.743 26.501 34.653 1.00 63.56 409 THR A CA 1
ATOM 3364 C C . THR A 1 409 ? -18.814 25.634 35.487 1.00 63.56 409 THR A C 1
ATOM 3366 O O . THR A 1 409 ? -19.278 24.801 36.265 1.00 63.56 409 THR A O 1
ATOM 3369 N N . SER A 1 410 ? -17.508 25.871 35.391 1.00 67.62 410 SER A N 1
ATOM 3370 C CA . SER A 1 410 ? -16.495 25.201 36.210 1.00 67.62 410 SER A CA 1
ATOM 3371 C C . SER A 1 410 ? -15.736 26.221 37.059 1.00 67.62 410 SER A C 1
ATOM 3373 O O . SER A 1 410 ? -15.494 27.357 36.645 1.00 67.62 410 SER A O 1
ATOM 3375 N N . GLY A 1 411 ? -15.419 25.833 38.296 1.00 71.06 411 GLY A N 1
ATOM 3376 C CA . GLY A 1 411 ? -14.910 26.730 39.330 1.00 71.06 411 GLY A CA 1
ATOM 3377 C C . GLY A 1 411 ? -13.613 26.227 39.950 1.00 71.06 411 GLY A C 1
ATOM 3378 O O . GLY A 1 411 ? -13.577 25.147 40.543 1.00 71.06 411 GLY A O 1
ATOM 3379 N N . ILE A 1 412 ? -12.564 27.045 39.881 1.00 73.12 412 ILE A N 1
ATOM 3380 C CA . ILE A 1 412 ? -11.277 26.786 40.533 1.00 73.12 412 ILE A CA 1
ATOM 3381 C C . ILE A 1 412 ? -11.144 27.714 41.736 1.00 73.12 412 ILE A C 1
ATOM 3383 O O . ILE A 1 412 ? -11.277 28.934 41.608 1.00 73.12 412 ILE A O 1
ATOM 3387 N N . ARG A 1 413 ? -10.842 27.141 42.903 1.00 77.12 413 ARG A N 1
ATOM 3388 C CA . ARG A 1 413 ? -10.562 27.882 44.134 1.00 77.12 413 ARG A CA 1
ATOM 3389 C C . ARG A 1 413 ? -9.088 27.706 44.497 1.00 77.12 413 ARG A C 1
ATOM 3391 O O . ARG A 1 413 ? -8.566 26.595 44.488 1.00 77.12 413 ARG A O 1
ATOM 3398 N N . SER A 1 414 ? -8.395 28.795 44.796 1.00 73.06 414 SER A N 1
ATOM 3399 C CA . SER A 1 414 ? -7.016 28.774 45.289 1.00 73.06 414 SER A CA 1
ATOM 3400 C C . SER A 1 414 ? -6.968 29.509 46.618 1.00 73.06 414 SER A C 1
ATOM 3402 O O . SER A 1 414 ? -7.172 30.721 46.664 1.00 73.06 414 SER A O 1
ATOM 3404 N N . GLU A 1 415 ? -6.716 28.780 47.702 1.00 74.75 415 GLU A N 1
ATOM 3405 C CA . GLU A 1 415 ? -6.508 29.354 49.033 1.00 74.75 415 GLU A CA 1
ATOM 3406 C C . GLU A 1 415 ? -5.025 29.259 49.380 1.00 74.75 415 GLU A C 1
ATOM 3408 O O . GLU A 1 415 ? -4.419 28.191 49.312 1.00 74.75 415 GLU A O 1
ATOM 3413 N N . ASN A 1 416 ? -4.403 30.391 49.714 1.00 71.44 416 ASN A N 1
ATOM 3414 C CA . ASN A 1 416 ? -2.972 30.499 50.028 1.00 71.44 416 ASN A CA 1
ATOM 3415 C C . ASN A 1 416 ? -1.992 29.969 48.951 1.00 71.44 416 ASN A C 1
ATOM 3417 O O . ASN A 1 416 ? -0.782 29.960 49.197 1.00 71.44 416 ASN A O 1
ATOM 3421 N N . GLY A 1 417 ? -2.465 29.615 47.750 1.00 61.72 417 GLY A N 1
ATOM 3422 C CA . GLY A 1 417 ? -1.696 28.968 46.675 1.00 61.72 417 GLY A CA 1
ATOM 3423 C C . GLY A 1 417 ? -1.920 27.458 46.539 1.00 61.72 417 GLY A C 1
ATOM 3424 O O . GLY A 1 417 ? -1.324 26.841 45.662 1.00 61.72 417 GLY A O 1
ATOM 3425 N N . ILE A 1 418 ? -2.781 26.860 47.367 1.00 66.00 418 ILE A N 1
ATOM 3426 C CA . ILE A 1 418 ? -3.221 25.470 47.231 1.00 66.00 418 ILE A CA 1
ATOM 3427 C C . ILE A 1 418 ? -4.469 25.452 46.340 1.00 66.00 418 ILE A C 1
ATOM 3429 O O . ILE A 1 418 ? -5.513 26.003 46.695 1.00 66.00 418 ILE A O 1
ATOM 3433 N N . LYS A 1 419 ? -4.352 24.820 45.166 1.00 64.38 419 LYS A N 1
ATOM 3434 C CA . LYS A 1 419 ? -5.447 24.648 44.201 1.00 64.38 419 LYS A CA 1
ATOM 3435 C C . LYS A 1 419 ? -6.425 23.590 44.717 1.00 64.38 419 LYS A C 1
ATOM 3437 O O . LYS A 1 419 ? -6.052 22.435 44.896 1.00 64.38 419 LYS A O 1
ATOM 3442 N N . THR A 1 420 ? -7.683 23.977 44.894 1.00 67.38 420 THR A N 1
ATOM 3443 C CA . THR A 1 420 ? -8.816 23.075 45.118 1.00 67.38 420 THR A CA 1
ATOM 3444 C C . THR A 1 420 ? -9.775 23.197 43.934 1.00 67.38 420 THR A C 1
ATOM 3446 O O . THR A 1 420 ? -10.248 24.279 43.583 1.00 67.38 420 THR A O 1
ATOM 3449 N N . ILE A 1 421 ? -10.013 22.074 43.260 1.00 59.12 421 ILE A N 1
ATOM 3450 C CA . ILE A 1 421 ? -10.996 21.970 42.178 1.00 59.12 421 ILE A CA 1
ATOM 3451 C C . ILE A 1 421 ? -12.315 21.557 42.833 1.00 59.12 421 ILE A C 1
ATOM 3453 O O . ILE A 1 421 ? -12.313 20.662 43.681 1.00 59.12 421 ILE A O 1
ATOM 3457 N N . LYS A 1 422 ? -13.433 22.205 42.482 1.00 59.84 422 LYS A N 1
ATOM 3458 C CA . LYS A 1 422 ? -14.746 21.733 42.937 1.00 59.84 422 LYS A CA 1
ATOM 3459 C C . LYS A 1 422 ? -15.014 20.341 42.339 1.00 59.84 422 LYS A C 1
ATOM 3461 O O . LYS A 1 422 ? -14.924 20.208 41.124 1.00 59.84 422 LYS A O 1
ATOM 3466 N N . PRO A 1 423 ? -15.370 19.321 43.141 1.00 45.94 423 PRO A N 1
ATOM 3467 C CA . PRO A 1 423 ? -15.522 17.949 42.645 1.00 45.94 423 PRO A CA 1
ATOM 3468 C C . PRO A 1 423 ? -16.782 17.712 41.792 1.00 45.94 423 PRO A C 1
ATOM 3470 O O . PRO A 1 423 ? -16.964 16.613 41.287 1.00 45.94 423 PRO A O 1
ATOM 3473 N N . GLU A 1 424 ? -17.648 18.718 41.640 1.00 46.84 424 GLU A N 1
ATOM 3474 C CA . GLU A 1 424 ? -18.975 18.616 41.008 1.00 46.84 424 GLU A CA 1
ATOM 3475 C C . GLU A 1 424 ? -19.032 19.186 39.573 1.00 46.84 424 GLU A C 1
ATOM 3477 O O . GLU A 1 424 ? -20.113 19.290 39.005 1.00 46.84 424 GLU A O 1
ATOM 3482 N N . SER A 1 425 ? -17.902 19.593 38.979 1.00 53.44 425 SER A N 1
ATOM 3483 C CA . SER A 1 425 ? -17.859 20.114 37.600 1.00 53.44 425 SER A CA 1
ATOM 3484 C C . SER A 1 425 ? -17.345 19.074 36.604 1.00 53.44 425 SER A C 1
ATOM 3486 O O . SER A 1 425 ? -16.218 18.601 36.759 1.00 53.44 425 SER A O 1
ATOM 3488 N N . GLU A 1 426 ? -18.104 18.806 35.539 1.00 47.69 426 GLU A N 1
ATOM 3489 C CA . GLU A 1 426 ? -17.704 17.877 34.466 1.00 47.69 426 GLU A CA 1
ATOM 3490 C C . GLU A 1 426 ? -16.476 18.381 33.676 1.00 47.69 426 GLU A C 1
ATOM 3492 O O . GLU A 1 426 ? -15.627 17.591 33.260 1.00 47.69 426 GLU A O 1
ATOM 3497 N N . ILE A 1 427 ? -16.296 19.705 33.568 1.00 49.31 427 ILE A N 1
ATOM 3498 C CA . ILE A 1 427 ? -15.103 20.324 32.969 1.00 49.31 427 ILE A CA 1
ATOM 3499 C C . ILE A 1 427 ? -13.980 20.480 34.011 1.00 49.31 427 ILE A C 1
ATOM 3501 O O . ILE A 1 427 ? -14.034 21.353 34.885 1.00 49.31 427 ILE A O 1
ATOM 3505 N N . VAL A 1 428 ? -12.910 19.687 33.873 1.00 51.12 428 VAL A N 1
ATOM 3506 C CA . VAL A 1 428 ? -11.742 19.689 34.777 1.00 51.12 428 VAL A CA 1
ATOM 3507 C C . VAL A 1 428 ? -10.508 20.333 34.128 1.00 51.12 428 VAL A C 1
ATOM 3509 O O . VAL A 1 428 ? -9.858 19.755 33.260 1.00 51.12 428 VAL A O 1
ATOM 3512 N N . PHE A 1 429 ? -10.105 21.512 34.615 1.00 55.44 429 PHE A N 1
ATOM 3513 C CA . PHE A 1 429 ? -8.892 22.202 34.151 1.00 55.44 429 PHE A CA 1
ATOM 3514 C C . PHE A 1 429 ? -7.615 21.703 34.850 1.00 55.44 429 PHE A C 1
ATOM 3516 O O . PHE A 1 429 ? -7.154 22.257 35.861 1.00 55.44 429 PHE A O 1
ATOM 3523 N N . THR A 1 430 ? -7.001 20.672 34.277 1.00 43.94 430 THR A N 1
ATOM 3524 C CA . THR A 1 430 ? -5.789 20.027 34.805 1.00 43.94 430 THR A CA 1
ATOM 3525 C C . THR A 1 430 ? -4.551 20.937 34.768 1.00 43.94 430 THR A C 1
ATOM 3527 O O . THR A 1 430 ? -3.898 21.099 35.798 1.00 43.94 430 THR A O 1
ATOM 3530 N N . ASN A 1 431 ? -4.292 21.632 33.654 1.00 49.06 431 ASN A N 1
ATOM 3531 C CA . ASN A 1 431 ? -2.985 22.261 33.364 1.00 49.06 431 ASN A CA 1
ATOM 3532 C C . ASN A 1 431 ? -2.847 23.766 33.705 1.00 49.06 431 ASN A C 1
ATOM 3534 O O . ASN A 1 431 ? -1.916 24.420 33.243 1.00 49.06 431 ASN A O 1
ATOM 3538 N N . MET A 1 432 ? -3.744 24.352 34.508 1.00 54.59 432 MET A N 1
ATOM 3539 C CA . MET A 1 432 ? -3.553 25.728 35.011 1.00 54.59 432 MET A CA 1
ATOM 3540 C C . MET A 1 432 ? -2.679 25.762 36.270 1.00 54.59 432 MET A C 1
ATOM 3542 O O . MET A 1 432 ? -3.087 25.227 37.311 1.00 54.59 432 MET A O 1
ATOM 3546 N N . ASN A 1 433 ? -1.536 26.452 36.169 1.00 58.91 433 ASN A N 1
ATOM 3547 C CA . ASN A 1 433 ? -0.624 26.775 37.265 1.00 58.91 433 ASN A CA 1
ATOM 3548 C C . ASN A 1 433 ? -0.943 28.153 37.869 1.00 58.91 433 ASN A C 1
ATOM 3550 O O . ASN A 1 433 ? -1.169 29.132 37.159 1.00 58.91 433 ASN A O 1
ATOM 3554 N N . PHE A 1 434 ? -0.925 28.225 39.200 1.00 58.00 434 PHE A N 1
ATOM 3555 C CA . PHE A 1 434 ? -1.148 29.451 39.965 1.00 58.00 434 PHE A CA 1
ATOM 3556 C C . PHE A 1 434 ? 0.163 29.877 40.620 1.00 58.00 434 PHE A C 1
ATOM 3558 O O . PHE A 1 434 ? 0.730 29.122 41.411 1.00 58.00 434 PHE A O 1
ATOM 3565 N N . LYS A 1 435 ? 0.639 31.090 40.327 1.00 62.66 435 LYS A N 1
ATOM 3566 C CA . LYS A 1 435 ? 1.881 31.628 40.904 1.00 62.66 435 LYS A CA 1
ATOM 3567 C C . LYS A 1 435 ? 1.604 32.947 41.618 1.00 62.66 435 LYS A C 1
ATOM 3569 O O . LYS A 1 435 ? 0.981 33.850 41.069 1.00 62.66 435 LYS A O 1
ATOM 3574 N N . LYS A 1 436 ? 2.094 33.082 42.852 1.00 62.72 436 LYS A N 1
ATOM 3575 C CA . LYS A 1 436 ? 2.080 34.367 43.570 1.00 62.72 436 LYS A CA 1
ATOM 3576 C C . LYS A 1 436 ? 3.006 35.349 42.854 1.00 62.72 436 LYS A C 1
ATOM 3578 O O . LYS A 1 436 ? 4.122 34.973 42.497 1.00 62.72 436 LYS A O 1
ATOM 3583 N N . PHE A 1 437 ? 2.584 36.603 42.694 1.00 52.59 437 PHE A N 1
ATOM 3584 C CA . PHE A 1 437 ? 3.440 37.648 42.126 1.00 52.59 437 PHE A CA 1
ATOM 3585 C C . PHE A 1 437 ? 4.631 37.927 43.067 1.00 52.59 437 PHE A C 1
ATOM 3587 O O . PHE A 1 437 ? 4.485 38.569 44.109 1.00 52.59 437 PHE A O 1
ATOM 3594 N N . GLY A 1 438 ? 5.810 37.399 42.730 1.00 48.72 438 GLY A N 1
ATOM 3595 C CA . GLY A 1 438 ? 7.042 37.548 43.513 1.00 48.72 438 GLY A CA 1
ATOM 3596 C C . GLY A 1 438 ? 7.887 38.758 43.100 1.00 48.72 438 GLY A C 1
ATOM 3597 O O . GLY A 1 438 ? 7.753 39.280 41.995 1.00 48.72 438 GLY A O 1
ATOM 3598 N N . ARG A 1 439 ? 8.818 39.181 43.969 1.00 41.84 439 ARG A N 1
ATOM 3599 C CA . ARG A 1 439 ? 9.888 40.126 43.598 1.00 41.84 439 ARG A CA 1
ATOM 3600 C C . ARG A 1 439 ? 10.917 39.428 42.700 1.00 41.84 439 ARG A C 1
ATOM 3602 O O . ARG A 1 439 ? 11.933 38.942 43.185 1.00 41.84 439 ARG A O 1
ATOM 3609 N N . ILE A 1 440 ? 10.655 39.400 41.398 1.00 32.84 440 ILE A N 1
ATOM 3610 C CA . ILE A 1 440 ? 11.678 39.150 40.375 1.00 32.84 440 ILE A CA 1
ATOM 3611 C C . ILE A 1 440 ? 12.202 40.513 39.906 1.00 32.84 440 ILE A C 1
ATOM 3613 O O . ILE A 1 440 ? 11.424 41.453 39.734 1.00 32.84 440 ILE A O 1
ATOM 3617 N N . HIS A 1 441 ? 13.519 40.632 39.728 1.00 30.88 441 HIS A N 1
ATOM 3618 C CA . HIS A 1 441 ? 14.143 41.833 39.176 1.00 30.88 441 HIS A CA 1
ATOM 3619 C C . HIS A 1 441 ? 13.800 41.979 37.688 1.00 30.88 441 HIS A C 1
ATOM 3621 O O . HIS A 1 441 ? 14.517 41.479 36.826 1.00 30.88 441 HIS A O 1
ATOM 3627 N N . TYR A 1 442 ? 12.733 42.716 37.394 1.00 32.09 442 TYR A N 1
ATOM 3628 C CA . TYR A 1 442 ? 12.605 43.408 36.115 1.00 32.09 442 TYR A CA 1
ATOM 3629 C C . TYR A 1 442 ? 13.355 44.740 36.207 1.00 32.09 442 TYR A C 1
ATOM 3631 O O . TYR A 1 442 ? 13.364 45.388 37.257 1.00 32.09 442 TYR A O 1
ATOM 3639 N N . ILE A 1 443 ? 14.018 45.142 35.122 1.00 26.08 443 ILE A N 1
ATOM 3640 C CA . ILE A 1 443 ? 14.720 46.426 35.062 1.00 26.08 443 ILE A CA 1
ATOM 3641 C C . ILE A 1 443 ? 13.662 47.528 34.971 1.00 26.08 443 ILE A C 1
ATOM 3643 O O . ILE A 1 443 ? 13.024 47.711 33.937 1.00 26.08 443 ILE A O 1
ATOM 3647 N N . PHE A 1 444 ? 13.467 48.255 36.070 1.00 27.19 444 PHE A N 1
ATOM 3648 C CA . PHE A 1 444 ? 12.562 49.398 36.128 1.00 27.19 444 PHE A CA 1
ATOM 3649 C C . PHE A 1 444 ? 13.153 50.569 35.337 1.00 27.19 444 PHE A C 1
ATOM 3651 O O . PHE A 1 444 ? 13.980 51.315 35.861 1.00 27.19 444 PHE A O 1
ATOM 3658 N N . ASN A 1 445 ? 12.715 50.754 34.091 1.00 25.69 445 ASN A N 1
ATOM 3659 C CA . ASN A 1 445 ? 12.881 52.035 33.412 1.00 25.69 445 ASN A CA 1
ATOM 3660 C C . ASN A 1 445 ? 11.715 52.952 33.817 1.00 25.69 445 ASN A C 1
ATOM 3662 O O . ASN A 1 445 ? 10.560 52.533 33.830 1.00 25.69 445 ASN A O 1
ATOM 3666 N N . THR A 1 446 ? 12.007 54.180 34.235 1.00 33.19 446 THR A N 1
ATOM 3667 C CA . THR A 1 446 ? 11.191 54.907 35.231 1.00 33.19 446 THR A CA 1
ATOM 3668 C C . THR A 1 446 ? 9.877 55.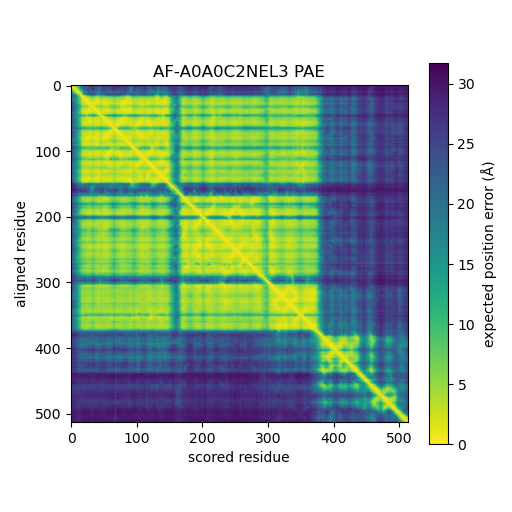519 34.730 1.00 33.19 446 THR A C 1
ATOM 3670 O O . THR A 1 446 ? 9.245 56.246 35.490 1.00 33.19 446 THR A O 1
ATOM 3673 N N . HIS A 1 447 ? 9.466 55.264 33.484 1.00 31.73 447 HIS A N 1
ATOM 3674 C CA . HIS A 1 447 ? 8.375 56.002 32.829 1.00 31.73 447 HIS A CA 1
ATOM 3675 C C . HIS A 1 447 ? 7.325 55.146 32.087 1.00 31.73 447 HIS A C 1
ATOM 3677 O O . HIS A 1 447 ? 6.327 55.704 31.648 1.00 31.73 447 HIS A O 1
ATOM 3683 N N . GLU A 1 448 ? 7.485 53.820 31.968 1.00 34.06 448 GLU A N 1
ATOM 3684 C CA . GLU A 1 448 ? 6.488 52.940 31.324 1.00 34.06 448 GLU A CA 1
ATOM 3685 C C . GLU A 1 448 ? 6.563 51.505 31.877 1.00 34.06 448 GLU A C 1
ATOM 3687 O O . GLU A 1 448 ? 7.651 50.940 32.005 1.00 34.06 448 GLU A O 1
ATOM 3692 N N . LEU A 1 449 ? 5.412 50.878 32.155 1.00 32.94 449 LEU A N 1
ATOM 3693 C CA . LEU A 1 449 ? 5.335 49.471 32.566 1.00 32.94 449 LEU A CA 1
ATOM 3694 C C . LEU A 1 449 ? 5.052 48.567 31.352 1.00 32.94 449 LEU A C 1
ATOM 3696 O O . LEU A 1 449 ? 3.936 48.089 31.164 1.00 32.94 449 LEU A O 1
ATOM 3700 N N . LYS A 1 450 ? 6.070 48.314 30.521 1.00 33.03 450 LYS A N 1
ATOM 3701 C CA . LYS A 1 450 ? 5.963 47.337 29.423 1.00 33.03 450 LYS A CA 1
ATOM 3702 C C . LYS A 1 450 ? 6.065 45.904 29.943 1.00 33.03 450 LYS A C 1
ATOM 3704 O O . LYS A 1 450 ? 7.146 45.432 30.288 1.00 33.03 450 LYS A O 1
ATOM 3709 N N . VAL A 1 451 ? 4.932 45.201 29.966 1.00 34.59 451 VAL A N 1
ATOM 3710 C CA . VAL A 1 451 ? 4.875 43.748 30.194 1.00 34.59 451 VAL A CA 1
ATOM 3711 C C . VAL A 1 451 ? 5.096 43.038 28.860 1.00 34.59 451 VAL A C 1
ATOM 3713 O O . VAL A 1 451 ? 4.149 42.629 28.194 1.00 34.59 451 VAL A O 1
ATOM 3716 N N . ASP A 1 452 ? 6.358 42.903 28.458 1.00 37.47 452 ASP A N 1
ATOM 3717 C CA . ASP A 1 452 ? 6.745 42.259 27.194 1.00 37.47 452 ASP A CA 1
ATOM 3718 C C . ASP A 1 452 ? 6.789 40.719 27.343 1.00 37.47 452 ASP A C 1
ATOM 3720 O O . ASP A 1 452 ? 7.817 40.061 27.188 1.00 37.47 452 ASP A O 1
ATOM 3724 N N . ALA A 1 453 ? 5.660 40.138 27.767 1.00 35.59 453 ALA A N 1
ATOM 3725 C CA . ALA A 1 453 ? 5.520 38.716 28.079 1.00 35.59 453 ALA A CA 1
ATOM 3726 C C . ALA A 1 453 ? 4.172 38.169 27.584 1.00 35.59 453 ALA A C 1
ATOM 3728 O O . ALA A 1 453 ? 3.153 38.251 28.267 1.00 35.59 453 ALA A O 1
ATOM 3729 N N . VAL A 1 454 ? 4.194 37.542 26.405 1.00 37.56 454 VAL A N 1
ATOM 3730 C CA . VAL A 1 454 ? 3.021 37.063 25.638 1.00 37.56 454 VAL A CA 1
ATOM 3731 C C . VAL A 1 454 ? 2.158 36.007 26.375 1.00 37.56 454 VAL A C 1
ATOM 3733 O O . VAL A 1 454 ? 1.037 35.728 25.960 1.00 37.56 454 VAL A O 1
ATOM 3736 N N . ASN A 1 455 ? 2.633 35.450 27.498 1.00 39.91 455 ASN A N 1
ATOM 3737 C CA . ASN A 1 455 ? 2.100 34.219 28.107 1.00 39.91 455 ASN A CA 1
ATOM 3738 C C . ASN A 1 455 ? 1.566 34.353 29.556 1.00 39.91 455 ASN A C 1
ATOM 3740 O O . ASN A 1 455 ? 1.359 33.338 30.219 1.00 39.91 455 ASN A O 1
ATOM 3744 N N . ILE A 1 456 ? 1.348 35.565 30.085 1.00 41.56 456 ILE A N 1
ATOM 3745 C CA . ILE A 1 456 ? 0.920 35.770 31.488 1.00 41.56 456 ILE A CA 1
ATOM 3746 C C . ILE A 1 456 ? -0.504 36.336 31.568 1.00 41.56 456 ILE A C 1
ATOM 3748 O O . ILE A 1 456 ? -0.809 37.350 30.943 1.00 41.56 456 ILE A O 1
ATOM 3752 N N . LEU A 1 457 ? -1.364 35.735 32.402 1.00 45.38 457 LEU A N 1
ATOM 3753 C CA . LEU A 1 457 ? -2.623 36.357 32.828 1.00 45.38 457 LEU A CA 1
ATOM 3754 C C . LEU A 1 457 ? -2.430 36.968 34.224 1.00 45.38 457 LEU A C 1
ATOM 3756 O O . LEU A 1 457 ? -2.422 36.252 35.226 1.00 45.38 457 LEU A O 1
ATOM 3760 N N . ALA A 1 458 ? -2.257 38.290 34.287 1.00 48.41 458 ALA A N 1
ATOM 3761 C CA . ALA A 1 458 ? -2.054 39.014 35.539 1.00 48.41 458 ALA A CA 1
ATOM 3762 C C . ALA A 1 458 ? -3.389 39.508 36.124 1.00 48.41 458 ALA A C 1
ATOM 3764 O O . ALA A 1 458 ? -4.049 40.376 35.553 1.00 48.41 458 ALA A O 1
ATOM 3765 N N . LEU A 1 459 ? -3.767 38.987 37.293 1.00 52.81 459 LEU A N 1
ATOM 3766 C CA . LEU A 1 459 ? -4.889 39.480 38.090 1.00 52.81 459 LEU A CA 1
ATOM 3767 C C . LEU A 1 459 ? -4.365 40.482 39.129 1.00 52.81 459 LEU A C 1
ATOM 3769 O O . LEU A 1 459 ? -3.812 40.098 40.162 1.00 52.81 459 LEU A O 1
ATOM 3773 N N . LEU A 1 460 ? -4.521 41.774 38.829 1.00 55.12 460 LEU A N 1
ATOM 3774 C CA . LEU A 1 460 ? -4.065 42.892 39.659 1.00 55.12 460 LEU A CA 1
ATOM 3775 C C . LEU A 1 460 ? -5.247 43.769 40.095 1.00 55.12 460 LEU A C 1
ATOM 3777 O O . LEU A 1 460 ? -6.184 44.003 39.333 1.00 55.12 460 LEU A O 1
ATOM 3781 N N . GLU A 1 461 ? -5.192 44.288 41.323 1.00 44.94 461 GLU A N 1
ATOM 3782 C CA . GLU A 1 461 ? -6.178 45.247 41.829 1.00 44.94 461 GLU A CA 1
ATOM 3783 C C . GLU A 1 461 ? -5.833 46.672 41.369 1.00 44.94 461 GLU A C 1
ATOM 3785 O O . GLU A 1 461 ? -4.986 47.347 41.957 1.00 44.94 461 GLU A O 1
ATOM 3790 N N . PHE A 1 462 ? -6.496 47.144 40.314 1.00 44.59 462 PHE A N 1
ATOM 3791 C CA . PHE A 1 462 ? -6.329 48.510 39.816 1.00 44.59 462 PHE A CA 1
ATOM 3792 C C . PHE A 1 462 ? -7.201 49.503 40.588 1.00 44.59 462 PHE A C 1
ATOM 3794 O O . PHE A 1 462 ? -8.408 49.299 40.744 1.00 44.59 462 PHE A O 1
ATOM 3801 N N . ARG A 1 463 ? -6.621 50.645 40.977 1.00 43.81 463 ARG A N 1
ATOM 3802 C CA . ARG A 1 463 ? -7.405 51.836 41.328 1.00 43.81 463 ARG A CA 1
ATOM 3803 C C . ARG A 1 463 ? -7.599 52.673 40.070 1.00 43.81 463 ARG A C 1
ATOM 3805 O O . ARG A 1 463 ? -6.640 53.235 39.541 1.00 43.81 463 ARG A O 1
ATOM 3812 N N . MET A 1 464 ? -8.847 52.742 39.606 1.00 36.38 464 MET A N 1
ATOM 3813 C CA . MET A 1 464 ? -9.277 53.732 38.618 1.00 36.38 464 MET A CA 1
ATOM 3814 C C . MET A 1 464 ? -9.518 55.061 39.327 1.00 36.38 464 MET A C 1
ATOM 3816 O O . MET A 1 464 ? -10.388 55.142 40.196 1.00 36.38 464 MET A O 1
ATOM 3820 N N . THR A 1 465 ? -8.804 56.099 38.905 1.00 44.81 465 THR A N 1
ATOM 3821 C CA . THR A 1 465 ? -9.100 57.479 39.293 1.00 44.81 465 THR A CA 1
ATOM 3822 C C . THR A 1 465 ? -9.705 58.172 38.075 1.00 44.81 465 THR A C 1
ATOM 3824 O O . THR A 1 465 ? -9.083 58.233 37.011 1.00 44.81 465 THR A O 1
ATOM 3827 N N . LYS A 1 466 ? -10.955 58.637 38.192 1.00 43.22 466 LYS A N 1
ATOM 3828 C CA . LYS A 1 466 ? -11.617 59.409 37.133 1.00 43.22 466 LYS A CA 1
ATOM 3829 C C . LYS A 1 466 ? -11.246 60.877 37.310 1.00 43.22 466 LYS A C 1
ATOM 3831 O O . LYS A 1 466 ? -11.491 61.428 38.379 1.00 43.22 466 LYS A O 1
ATOM 3836 N N . TYR A 1 467 ? -10.721 61.493 36.258 1.00 48.53 467 TYR A N 1
ATOM 3837 C CA . TYR A 1 467 ? -10.548 62.937 36.187 1.00 48.53 467 TYR A CA 1
ATOM 3838 C C . TYR A 1 467 ? -11.528 63.490 35.151 1.00 48.53 467 TYR A C 1
ATOM 3840 O O . TYR A 1 467 ? -11.541 63.071 33.991 1.00 48.53 467 TYR A O 1
ATOM 3848 N N . GLU A 1 468 ? -12.385 64.401 35.597 1.00 40.50 468 GLU A N 1
ATOM 3849 C CA . GLU A 1 468 ? -13.245 65.203 34.731 1.00 40.50 468 GLU A CA 1
ATOM 3850 C C . GLU A 1 468 ? -12.557 66.553 34.535 1.00 40.50 468 GLU A C 1
ATOM 3852 O O . GLU A 1 468 ? -12.208 67.223 35.507 1.00 40.50 468 GLU A O 1
ATOM 3857 N N . CYS A 1 469 ? -12.313 66.924 33.280 1.00 40.94 469 CYS A N 1
ATOM 3858 C CA . CYS A 1 469 ? -11.778 68.230 32.928 1.00 40.94 469 CYS A CA 1
ATOM 3859 C C . CYS A 1 469 ? -12.833 68.975 32.115 1.00 40.94 469 CYS A C 1
ATOM 3861 O O . CYS A 1 469 ? -13.084 68.628 30.962 1.00 40.94 469 CYS A O 1
ATOM 3863 N N . GLU A 1 470 ? -13.429 70.007 32.710 1.00 34.16 470 GLU A N 1
ATOM 3864 C CA . GLU A 1 470 ? -14.199 70.989 31.955 1.00 34.16 470 GLU A CA 1
ATOM 3865 C C . GLU A 1 470 ? -13.229 71.850 31.139 1.00 34.16 470 GLU A C 1
ATOM 3867 O O . GLU A 1 470 ? -12.498 72.688 31.666 1.00 34.16 470 GLU A O 1
ATOM 3872 N N . ILE A 1 471 ? -13.218 71.615 29.830 1.00 43.44 471 ILE A N 1
ATOM 3873 C CA . ILE A 1 471 ? -12.696 72.545 28.833 1.00 43.44 471 ILE A CA 1
ATOM 3874 C C . ILE A 1 471 ? -13.917 72.974 28.023 1.00 43.44 471 ILE A C 1
ATOM 3876 O O . ILE A 1 471 ? -14.667 72.116 27.549 1.00 43.44 471 ILE A O 1
ATOM 3880 N N . ASN A 1 472 ? -14.148 74.286 27.921 1.00 46.78 472 ASN A N 1
ATOM 3881 C CA . ASN A 1 472 ? -15.377 74.822 27.335 1.00 46.78 472 ASN A CA 1
ATOM 3882 C C . ASN A 1 472 ? -15.688 74.182 25.969 1.00 46.78 472 ASN A C 1
ATOM 3884 O O . ASN A 1 472 ? -14.825 74.072 25.099 1.00 46.78 472 ASN A O 1
ATOM 3888 N N . ASP A 1 473 ? -16.947 73.767 25.832 1.00 48.91 473 ASP A N 1
ATOM 3889 C CA . ASP A 1 473 ? -17.583 73.165 24.657 1.00 48.91 473 ASP A CA 1
ATOM 3890 C C . ASP A 1 473 ? -17.133 71.753 24.219 1.00 48.91 473 ASP A C 1
ATOM 3892 O O . ASP A 1 473 ? -17.604 71.265 23.190 1.00 48.91 473 ASP A O 1
ATOM 3896 N N . SER A 1 474 ? -16.348 71.008 25.017 1.00 42.94 474 SER A N 1
ATOM 3897 C CA . SER A 1 474 ? -16.325 69.533 24.885 1.00 42.94 474 SER A CA 1
ATOM 3898 C C . SER A 1 474 ? -15.898 68.763 26.147 1.00 42.94 474 SER A C 1
ATOM 3900 O O . SER A 1 474 ? -14.785 68.899 26.644 1.00 42.94 474 SER A O 1
ATOM 3902 N N . GLU A 1 475 ? -16.770 67.866 26.628 1.00 42.97 475 GLU A N 1
ATOM 3903 C CA . GLU A 1 475 ? -16.436 66.901 27.688 1.00 42.97 475 GLU A CA 1
ATOM 3904 C C . GLU A 1 475 ? -15.363 65.906 27.210 1.00 42.97 475 GLU A C 1
ATOM 3906 O O . GLU A 1 475 ? -15.648 65.016 26.400 1.00 42.97 475 GLU A O 1
ATOM 3911 N N . MET A 1 476 ? -14.157 65.979 27.780 1.00 44.53 476 MET A N 1
ATOM 3912 C CA . MET A 1 476 ? -13.176 64.893 27.714 1.00 44.53 476 MET A CA 1
ATOM 3913 C C . MET A 1 476 ? -13.059 64.208 29.076 1.00 44.53 476 MET A C 1
ATOM 3915 O O . MET A 1 476 ? -12.781 64.842 30.093 1.00 44.53 476 MET A O 1
ATOM 3919 N N . ILE A 1 477 ? -13.234 62.884 29.096 1.00 46.41 477 ILE A N 1
ATOM 3920 C CA . ILE A 1 477 ? -12.991 62.066 30.288 1.00 46.41 477 ILE A CA 1
ATOM 3921 C C . ILE A 1 477 ? -11.584 61.483 30.182 1.00 46.41 477 ILE A C 1
ATOM 3923 O O . ILE A 1 477 ? -11.324 60.651 29.310 1.00 46.41 477 ILE A O 1
ATOM 3927 N N . LEU A 1 478 ? -10.704 61.874 31.104 1.00 41.22 478 LEU A N 1
ATOM 3928 C CA . LEU A 1 478 ? -9.410 61.230 31.291 1.00 41.22 478 LEU A CA 1
ATOM 3929 C C . LEU A 1 478 ? -9.562 60.124 32.341 1.00 41.22 478 LEU A C 1
ATOM 3931 O O . LEU A 1 478 ? -9.987 60.367 33.475 1.00 41.22 478 LEU A O 1
ATOM 3935 N N . ARG A 1 479 ? -9.209 58.890 31.973 1.00 47.72 479 ARG A N 1
ATOM 3936 C CA . ARG A 1 479 ? -9.099 57.782 32.932 1.00 47.72 479 ARG A CA 1
ATOM 3937 C C . ARG A 1 479 ? -7.636 57.484 33.190 1.00 47.72 479 ARG A C 1
ATOM 3939 O O . ARG A 1 479 ? -6.886 57.241 32.246 1.00 47.72 479 ARG A O 1
ATOM 3946 N N . GLU A 1 480 ? -7.263 57.489 34.464 1.00 43.22 480 GLU A N 1
ATOM 3947 C CA . GLU A 1 480 ? -5.946 57.061 34.913 1.00 43.22 480 GLU A CA 1
ATOM 3948 C C . GLU A 1 480 ? -6.059 55.715 35.631 1.00 43.22 480 GLU A C 1
ATOM 3950 O O . GLU A 1 480 ? -6.835 55.554 36.582 1.00 43.22 480 GLU A O 1
ATOM 3955 N N . TYR A 1 481 ? -5.281 54.744 35.160 1.00 46.03 481 TYR A N 1
ATOM 3956 C CA . TYR A 1 481 ? -5.170 53.424 35.766 1.00 46.03 481 TYR A CA 1
ATOM 3957 C C . TYR A 1 481 ? -3.886 53.368 36.587 1.00 46.03 481 TYR A C 1
ATOM 3959 O O . TYR A 1 481 ? -2.793 53.556 36.049 1.00 46.03 481 TYR A O 1
ATOM 3967 N N . SER A 1 482 ? -4.010 53.105 37.889 1.00 43.53 482 SER A N 1
ATOM 3968 C CA . SER A 1 482 ? -2.865 53.043 38.801 1.00 43.53 482 SER A CA 1
ATOM 3969 C C . SER A 1 482 ? -2.816 51.740 39.600 1.00 43.53 482 SER A C 1
ATOM 3971 O O . SER A 1 482 ? -3.845 51.171 39.981 1.00 43.53 482 SER A O 1
ATOM 3973 N N . PHE A 1 483 ? -1.596 51.284 39.884 1.00 41.84 483 PHE A N 1
ATOM 3974 C CA . PHE A 1 483 ? -1.313 50.152 40.765 1.00 41.84 483 PHE A CA 1
ATOM 3975 C C . PHE A 1 483 ? -0.237 50.553 41.774 1.00 41.84 483 PHE A C 1
ATOM 3977 O O . PHE A 1 483 ? 0.861 50.952 41.391 1.00 41.84 483 PHE A O 1
ATOM 3984 N N . LYS A 1 484 ? -0.557 50.457 43.073 1.00 45.84 484 LYS A N 1
ATOM 3985 C CA . LYS A 1 484 ? 0.357 50.760 44.197 1.00 45.84 484 LYS A CA 1
ATOM 3986 C C . LYS A 1 484 ? 1.165 52.058 43.990 1.00 45.84 484 LYS A C 1
ATOM 3988 O O . LYS A 1 484 ? 2.384 52.066 44.120 1.00 45.84 484 LYS A O 1
ATOM 3993 N N . SER A 1 485 ? 0.440 53.138 43.680 1.00 47.41 485 SER A N 1
ATOM 3994 C CA . SER A 1 485 ? 0.935 54.510 43.448 1.00 47.41 485 SER A CA 1
ATOM 3995 C C . SER A 1 485 ? 1.610 54.791 42.100 1.00 47.41 485 SER A C 1
ATOM 3997 O O . SER A 1 485 ? 1.870 55.954 41.811 1.00 47.41 485 SER A O 1
ATOM 3999 N N . ASN A 1 486 ? 1.844 53.784 41.254 1.00 46.38 486 ASN A N 1
ATOM 4000 C CA . ASN A 1 486 ? 2.392 53.990 39.913 1.00 46.38 486 ASN A CA 1
ATOM 4001 C C . ASN A 1 486 ? 1.263 54.078 38.879 1.00 46.38 486 ASN A C 1
ATOM 4003 O O . ASN A 1 486 ? 0.367 53.229 38.862 1.00 46.38 486 ASN A O 1
ATOM 4007 N N . VAL A 1 487 ? 1.326 55.085 38.006 1.00 48.78 487 VAL A N 1
ATOM 4008 C CA . VAL A 1 487 ? 0.442 55.214 36.839 1.00 48.78 487 VAL A CA 1
ATOM 4009 C C . VAL A 1 487 ? 0.887 54.211 35.779 1.00 48.78 487 VAL A C 1
ATOM 4011 O O . VAL A 1 487 ? 2.066 54.161 35.438 1.00 48.78 487 VAL A O 1
ATOM 4014 N N . ILE A 1 488 ? -0.048 53.401 35.286 1.00 48.03 488 ILE A N 1
ATOM 4015 C CA . ILE A 1 488 ? 0.205 52.386 34.255 1.00 48.03 488 ILE A CA 1
ATOM 4016 C C . ILE A 1 488 ? -0.237 52.899 32.885 1.00 48.03 488 ILE A C 1
ATOM 4018 O O . ILE A 1 488 ? 0.489 52.728 31.912 1.00 48.03 488 ILE A O 1
ATOM 4022 N N . GLU A 1 489 ? -1.404 53.543 32.807 1.00 39.00 489 GLU A N 1
ATOM 4023 C CA . GLU A 1 489 ? -1.988 53.976 31.537 1.00 39.00 489 GLU A CA 1
ATOM 4024 C C . GLU A 1 489 ? -2.896 55.203 31.719 1.00 39.00 489 GLU A C 1
ATOM 4026 O O . GLU A 1 489 ? -3.570 55.356 32.746 1.00 39.00 489 GLU A O 1
ATOM 4031 N N . ARG A 1 490 ? -2.924 56.072 30.700 1.00 44.47 490 ARG A N 1
ATOM 4032 C CA . ARG A 1 490 ? -3.839 57.214 30.579 1.00 44.47 490 ARG A CA 1
ATOM 4033 C C . ARG A 1 490 ? -4.552 57.154 29.232 1.00 44.47 490 ARG A C 1
ATOM 4035 O O . ARG A 1 490 ? -3.909 57.300 28.197 1.00 44.47 490 ARG A O 1
ATOM 4042 N N . CYS A 1 491 ? -5.876 57.020 29.247 1.00 36.06 491 CYS A N 1
ATOM 4043 C CA . CYS A 1 491 ? -6.690 57.033 28.028 1.00 36.06 491 CYS A CA 1
ATOM 4044 C C . CYS A 1 491 ? -7.554 58.300 27.959 1.00 36.06 491 CYS A C 1
ATOM 4046 O O . CYS A 1 491 ? -8.272 58.615 28.912 1.00 36.06 491 CYS A O 1
ATOM 4048 N N . MET A 1 492 ? -7.542 58.973 26.805 1.00 33.81 492 MET A N 1
ATOM 4049 C CA . MET A 1 492 ? -8.573 59.936 26.397 1.00 33.81 492 MET A CA 1
ATOM 4050 C C . MET A 1 492 ? -9.539 59.257 25.422 1.00 33.81 492 MET A C 1
ATOM 4052 O O . MET A 1 492 ? -9.102 58.537 24.528 1.00 33.81 492 MET A O 1
ATOM 4056 N N . MET A 1 493 ? -10.844 59.501 25.567 1.00 36.88 493 MET A N 1
ATOM 4057 C CA . MET A 1 493 ? -11.875 58.965 24.668 1.00 36.88 493 MET A CA 1
ATOM 4058 C C . MET A 1 493 ? -12.727 60.090 24.070 1.00 36.88 493 MET A C 1
ATOM 4060 O O . MET A 1 493 ? -13.289 60.897 24.808 1.00 36.88 493 MET A O 1
ATOM 4064 N N . GLY A 1 494 ? -12.856 60.101 22.739 1.00 33.50 494 GLY A N 1
ATOM 4065 C CA . GLY A 1 494 ? -13.840 60.898 21.997 1.00 33.50 494 GLY A CA 1
ATOM 4066 C C . GLY A 1 494 ? -15.091 60.077 21.648 1.00 33.50 494 GLY A C 1
ATOM 4067 O O . GLY A 1 494 ? -15.034 58.850 21.570 1.00 33.50 494 GLY A O 1
ATOM 4068 N N . LYS A 1 495 ? -16.240 60.739 21.454 1.00 33.97 495 LYS A N 1
ATOM 4069 C CA . LYS A 1 495 ? -17.548 60.083 21.248 1.00 33.97 495 LYS A CA 1
ATOM 4070 C C . LYS A 1 495 ? -17.731 59.514 19.824 1.00 33.97 495 LYS A C 1
ATOM 4072 O O . LYS A 1 495 ? -18.326 60.181 18.986 1.00 33.97 495 LYS A O 1
ATOM 4077 N N . THR A 1 496 ? -17.367 58.247 19.608 1.00 26.89 496 THR A N 1
ATOM 4078 C CA . THR A 1 496 ? -18.045 57.340 18.646 1.00 26.89 496 THR A CA 1
ATOM 4079 C C . THR A 1 496 ? -17.757 55.872 18.980 1.00 26.89 496 THR A C 1
ATOM 4081 O O . THR A 1 496 ? -16.604 55.479 19.109 1.00 26.89 496 THR A O 1
ATOM 4084 N N . PHE A 1 497 ? -18.802 55.045 19.103 1.00 26.34 497 PHE A N 1
ATOM 4085 C CA . PHE A 1 497 ? -18.693 53.608 19.391 1.00 26.34 497 PHE A CA 1
ATOM 4086 C C . PHE A 1 497 ? -19.311 52.769 18.266 1.00 26.34 497 PHE A C 1
ATOM 4088 O O . PHE A 1 497 ? -20.459 52.989 17.887 1.00 26.34 497 PHE A O 1
ATOM 4095 N N . ILE A 1 498 ? -18.583 51.743 17.823 1.00 22.23 498 ILE A N 1
ATOM 4096 C CA . ILE A 1 498 ? -19.144 50.525 17.224 1.00 22.23 498 ILE A CA 1
ATOM 4097 C C . ILE A 1 498 ? -18.737 49.383 18.158 1.00 22.23 498 ILE A C 1
ATOM 4099 O O . ILE A 1 498 ? -17.558 49.235 18.471 1.00 22.23 498 ILE A O 1
ATOM 4103 N N . SER A 1 499 ? -19.713 48.621 18.653 1.00 24.16 499 SER A N 1
ATOM 4104 C CA . SER A 1 499 ? -19.481 47.560 19.638 1.00 24.16 499 SER A CA 1
ATOM 4105 C C . SER A 1 499 ? -19.286 46.204 18.964 1.00 24.16 499 SER A C 1
ATOM 4107 O O . SER A 1 499 ? -20.178 45.740 18.256 1.00 24.16 499 SER A O 1
ATOM 4109 N N . TYR A 1 500 ? -18.173 45.539 19.270 1.00 21.56 500 TYR A N 1
ATOM 4110 C CA . TYR A 1 500 ? -18.077 44.080 19.248 1.00 21.56 500 TYR A CA 1
ATOM 4111 C C . TYR A 1 500 ? -17.893 43.604 20.694 1.00 21.56 500 TYR A C 1
ATOM 4113 O O . TYR A 1 500 ? -17.019 44.095 21.411 1.00 21.56 500 TYR A O 1
ATOM 4121 N N . ASN A 1 501 ? -18.751 42.683 21.139 1.00 25.69 501 ASN A N 1
ATOM 4122 C CA . ASN A 1 501 ? -18.839 42.287 22.544 1.00 25.69 501 ASN A CA 1
ATOM 4123 C C . ASN A 1 501 ? -17.528 41.671 23.057 1.00 25.69 501 ASN A C 1
ATOM 4125 O O . ASN A 1 501 ? -17.047 40.678 22.522 1.00 25.69 501 ASN A O 1
ATOM 4129 N N . THR A 1 502 ? -17.004 42.222 24.152 1.00 26.69 502 THR A N 1
ATOM 4130 C CA . THR A 1 502 ? -15.917 41.646 24.961 1.00 26.69 502 THR A CA 1
ATOM 4131 C C . THR A 1 502 ? -16.296 41.781 26.441 1.00 26.69 502 THR A C 1
ATOM 4133 O O . THR A 1 502 ? -16.926 42.768 26.812 1.00 26.69 502 THR A O 1
ATOM 4136 N N . LEU A 1 503 ? -15.958 40.765 27.250 1.00 25.55 503 LEU A N 1
ATOM 4137 C CA . LEU A 1 503 ? -16.288 40.554 28.677 1.00 25.55 503 LEU A CA 1
ATOM 4138 C C . LEU A 1 503 ? -16.973 41.712 29.443 1.00 25.55 503 LEU A C 1
ATOM 4140 O O . LEU A 1 503 ? -16.356 42.728 29.765 1.00 25.55 503 LEU A O 1
ATOM 4144 N N . ILE A 1 504 ? -18.208 41.473 29.901 1.00 23.88 504 ILE A N 1
ATOM 4145 C CA . ILE A 1 504 ? -18.881 42.322 30.895 1.00 23.88 504 ILE A CA 1
ATOM 4146 C C . ILE A 1 504 ? -18.463 41.892 32.309 1.00 23.88 504 ILE A C 1
ATOM 4148 O O . ILE A 1 504 ? -18.923 40.872 32.818 1.00 23.88 504 ILE A O 1
ATOM 4152 N N . TYR A 1 505 ? -17.662 42.713 32.992 1.00 26.50 505 TYR A N 1
ATOM 4153 C CA . TYR A 1 505 ? -17.516 42.626 34.449 1.00 26.50 505 TYR A CA 1
ATOM 4154 C C . TYR A 1 505 ? -18.717 43.289 35.137 1.00 26.50 505 TYR A C 1
ATOM 4156 O O . TYR A 1 505 ? -18.899 44.503 35.043 1.00 26.50 505 TYR A O 1
ATOM 4164 N N . ARG A 1 506 ? -19.505 42.518 35.898 1.00 21.69 506 ARG A N 1
ATOM 4165 C CA . ARG A 1 506 ? -20.544 43.053 36.793 1.00 21.69 506 ARG A CA 1
ATOM 4166 C C . ARG A 1 506 ? -20.190 42.739 38.246 1.00 21.69 506 ARG A C 1
ATOM 4168 O O . ARG A 1 506 ? -20.301 41.602 38.688 1.00 21.69 506 ARG A O 1
ATOM 4175 N N . ARG A 1 507 ? -19.760 43.759 38.994 1.00 24.28 507 ARG A N 1
ATOM 4176 C CA . ARG A 1 507 ? -19.481 43.651 40.433 1.00 24.28 507 ARG A CA 1
ATOM 4177 C C . ARG A 1 507 ? -20.762 43.929 41.220 1.00 24.28 507 ARG A C 1
ATOM 4179 O O . ARG A 1 507 ? -21.213 45.070 41.255 1.00 24.28 507 ARG A O 1
ATOM 4186 N N . THR A 1 508 ? -21.302 42.914 41.887 1.00 22.67 508 THR A N 1
ATOM 4187 C CA . THR A 1 508 ? -22.360 43.076 42.895 1.00 22.67 508 THR A CA 1
ATOM 4188 C C . THR A 1 508 ? -21.741 42.839 44.268 1.00 22.67 508 THR A C 1
ATOM 4190 O O . THR A 1 508 ? -21.219 41.758 44.523 1.00 22.67 508 THR A O 1
ATOM 4193 N N . VAL A 1 509 ? -21.763 43.848 45.141 1.00 22.97 509 VAL A N 1
ATOM 4194 C CA . VAL A 1 509 ? -21.323 43.721 46.539 1.00 22.97 509 VAL A CA 1
ATOM 4195 C C . VAL A 1 509 ? -22.560 43.778 47.422 1.00 22.97 509 VAL A C 1
ATOM 4197 O O . VAL A 1 509 ? -23.277 44.775 47.397 1.00 22.97 509 VAL A O 1
ATOM 4200 N N . TYR A 1 510 ? -22.784 42.734 48.216 1.00 21.28 510 TYR A N 1
ATOM 4201 C CA . TYR A 1 510 ? -23.700 42.785 49.350 1.00 21.28 510 TYR A CA 1
ATOM 4202 C C . TYR A 1 510 ? -22.883 42.992 50.625 1.00 21.28 510 TYR A C 1
ATOM 4204 O O . TYR A 1 510 ? -21.959 42.229 50.897 1.00 21.28 510 TYR A O 1
ATOM 4212 N N . TYR A 1 511 ? -23.230 44.022 51.394 1.00 21.88 511 TYR A N 1
ATOM 4213 C CA . TYR A 1 511 ? -22.781 44.199 52.773 1.00 21.88 511 TYR A CA 1
ATOM 4214 C C . TYR A 1 511 ? -23.873 43.697 53.717 1.00 21.88 511 TYR A C 1
ATOM 4216 O O . TYR A 1 511 ? -25.009 44.158 53.621 1.00 21.88 511 TYR A O 1
ATOM 4224 N N . MET A 1 512 ? -23.514 42.826 54.660 1.00 21.48 512 MET A N 1
ATOM 4225 C CA . MET A 1 512 ? -24.227 42.632 55.927 1.00 21.48 512 MET A CA 1
ATOM 4226 C C . MET A 1 512 ? -23.232 42.175 56.999 1.00 21.48 512 MET A C 1
ATOM 4228 O O . MET A 1 512 ? -22.537 41.186 56.779 1.00 21.48 512 MET A O 1
ATOM 4232 N N . GLY A 1 513 ? -23.230 42.864 58.147 1.00 30.53 513 GLY A N 1
ATOM 4233 C CA . GLY A 1 513 ? -22.480 42.498 59.360 1.00 30.53 513 GLY A CA 1
ATOM 4234 C C . GLY A 1 513 ? -21.019 42.922 59.359 1.00 30.53 513 GLY A C 1
ATOM 4235 O O . GLY A 1 513 ? -20.176 42.019 59.528 1.00 30.53 513 GLY A O 1
#

Foldseek 3Di:
DDDPPPPPPPPPPDDDDQDDLVQFFWWWWWAWPDDTAIWGKDFPLQVPPDFQKKKKKKWKWFAAPDPRDIDIDIDIIMTGTDDRGDRDHAEDEDDHPGQKMWMWMFIFFDPPGDGLWIWIKMFGLPDDQGWDWAATLLNRMTTIYGYDHDDDDDDIDHDDDGGAWHDDSDGADFDKDFPDDDPDDFGQWKKKKKWKWADDDPDTHDTPFIDITTGGDDDDDPPDPPQRHQLEEEEAPVRAKIKIKIWIARPPVRDIFIWIWIAHRLDIDTDPVGRMDGPNYHYYYDDPVNLVVVPPQDALNRHNYHYRADWDKDWFWAADPNKTKIKIFTDDPPGTSHIWIWIWDADDPPSSMTIIDTDGCPCVVVRVVRRVCVVVVVDDAAAAEEAQVDQKDKDKDWDADPVDRDIFIWIWMAGNLDIDGDPPGPDDDDRHHYDYDDPDDDPCPPAADDPPDPRYDYDADWDWDWDWDDDPPDTWIWIWTDHPPDTHDIDTDDDDDDDDDDDDDDDDDDDDD